Protein AF-A0AAN6E8R8-F1 (afdb_monomer)

Sequence (473 aa):
EYQELIYWALRPETQPQLPDGKVQLLPPAIFKPKPMWTGKQVISTLLLNLTWGYAPLNLVSKNKVAKKYWGPSAQEEERVLILDGELLVGILDKSQFGASSYGLVHSVYELYSATHAGRLLSGLSRLFLRYLQEIGFSCRMEDLLFDKEGDAIRKEIIKDQKPNGINSALEFVGLSDYNADKLEADMHVKKEFQTRMEEVLRHDNKLAQLDGTISGTMSKLTSALIDKCLPAHLHLPFPHNNMAVMTVSGAKGSNINFSQITCCLGQQSLEGRRVPLMVSGKSLPSFAPYDSSGRAGGYVASRFLTGLKPQEFYFHCMAGREGLIDTAVKTSRSGYLQRCLIKHLEGIQVHYDYTVRDADGSVIQFQYGEDALDVLKSQHLTQFDFAAANYRALRDKFNPTSAASVLDDEQARKYAKKLLGKSGEYKAADIEGEPISSRFNPSRYLGAVSERFYVELENYLNSNPSNLLREKK

Foldseek 3Di:
DLVVLLCQLQVLVPDPQQVVSDFDADFAPDVPPHRHHDPQSSQLSNQCSLQPPFFFAWAWDFALQALVLPPPVQRQQRIFTAARSGTDHHDDFCCALNPHFRHVLNLCCQLPNDVSSVSSNSSVVSSVVVVCVVPPADADLLLLEFAPVLVVVLVVLVVVQFFLLVCLLCVLLVNNVDTPVCCVVDPVNVVSSLVSLLVQLVDPVSQQVSQVSSLVSQVVSLVVSLVVGPPPGRSDGPPVNRVCVCASSVVDDHSLLSCQARFNPFAQDDPSGWQDADNQCFSDPPDDRVRSRSLRRQTTRDHNSVDGDPSNVVSVVNSVVRVVVCVVPVPVPVVVVVVVVCVVCVQWDQDPQQFTAGVVRHTPGNHVVLWVDDPSNCSCLLVVVSCLSCVRSVCVVVVVVVCVVQAAEPDLVVLLCVQQNLQNDGPVVPVPDDQLVVVDPPVRYPNSGGSVSVNSVSVCVVPVVVVSDDPDD

Mean predicted aligned error: 8.07 Å

Structure (mmCIF, N/CA/C/O backbone):
data_AF-A0AAN6E8R8-F1
#
_entry.id   AF-A0AAN6E8R8-F1
#
loop_
_atom_site.group_PDB
_atom_site.id
_atom_site.type_symbol
_atom_site.label_atom_id
_atom_site.label_alt_id
_atom_site.label_comp_id
_atom_site.label_asym_id
_atom_site.label_entity_id
_atom_site.label_seq_id
_atom_site.pdbx_PDB_ins_code
_atom_site.Cartn_x
_atom_site.Cartn_y
_atom_site.Cartn_z
_atom_site.occupancy
_atom_site.B_iso_or_equiv
_atom_site.auth_seq_id
_atom_site.auth_comp_id
_atom_site.auth_asym_id
_atom_site.auth_atom_id
_atom_site.pdbx_PDB_model_num
ATOM 1 N N . GLU A 1 1 ? -13.509 21.272 -21.395 1.00 88.75 1 GLU A N 1
ATOM 2 C CA . GLU A 1 1 ? -13.262 20.119 -20.501 1.00 88.75 1 GLU A CA 1
ATOM 3 C C . GLU A 1 1 ? -12.235 19.141 -21.072 1.00 88.75 1 GLU A C 1
ATOM 5 O O . GLU A 1 1 ? -11.065 19.368 -20.818 1.00 88.75 1 GLU A O 1
ATOM 10 N N . TYR A 1 2 ? -12.586 18.130 -21.886 1.00 93.94 2 TYR A N 1
ATOM 11 C CA . TYR A 1 2 ? -11.611 17.114 -22.355 1.00 93.94 2 TYR A CA 1
ATOM 12 C C . TYR A 1 2 ? -10.323 17.710 -22.960 1.00 93.94 2 TYR A C 1
ATOM 14 O O . TYR A 1 2 ? -9.230 17.450 -22.465 1.00 93.94 2 TYR A O 1
ATOM 22 N N . GLN A 1 3 ? -10.445 18.561 -23.983 1.00 93.00 3 GLN A N 1
ATOM 23 C CA . GLN A 1 3 ? -9.285 19.182 -24.640 1.00 93.00 3 GLN A CA 1
ATOM 24 C C . GLN A 1 3 ? -8.468 20.073 -23.691 1.00 93.00 3 GLN A C 1
ATOM 26 O O . GLN A 1 3 ? -7.245 20.110 -23.776 1.00 93.00 3 GLN A O 1
ATOM 31 N N . GLU A 1 4 ? -9.136 20.757 -22.764 1.00 91.81 4 GLU A N 1
ATOM 32 C CA . GLU A 1 4 ? -8.500 21.646 -21.791 1.00 91.81 4 GLU A CA 1
ATOM 33 C C . GLU A 1 4 ? -7.673 20.859 -20.769 1.00 91.81 4 GLU A C 1
ATOM 35 O O . GLU A 1 4 ? -6.512 21.193 -20.532 1.00 91.81 4 GLU A O 1
ATOM 40 N N . LEU A 1 5 ? -8.230 19.769 -20.228 1.00 92.94 5 LEU A N 1
ATOM 41 C CA . LEU A 1 5 ? -7.523 18.868 -19.316 1.00 92.94 5 LEU A CA 1
ATOM 42 C C . LEU A 1 5 ? -6.277 18.268 -19.977 1.00 92.94 5 LEU A C 1
ATOM 44 O O . LEU A 1 5 ? -5.211 18.224 -19.362 1.00 92.94 5 LEU A O 1
ATOM 48 N N . ILE A 1 6 ? -6.390 17.849 -21.241 1.00 92.62 6 ILE A N 1
ATOM 49 C CA . ILE A 1 6 ? -5.266 17.296 -22.006 1.00 92.62 6 ILE A CA 1
ATOM 50 C C . ILE A 1 6 ? -4.183 18.345 -22.250 1.00 92.62 6 ILE A C 1
ATOM 52 O O . ILE A 1 6 ? -3.004 18.069 -22.019 1.00 92.62 6 ILE A O 1
ATOM 56 N N . TYR A 1 7 ? -4.564 19.555 -22.659 1.00 91.44 7 TYR A N 1
ATOM 57 C CA . TYR A 1 7 ? -3.615 20.639 -22.891 1.00 91.44 7 TYR A CA 1
ATOM 58 C C . TYR A 1 7 ? -2.837 20.997 -21.618 1.00 91.44 7 TYR A C 1
ATOM 60 O O . TYR A 1 7 ? -1.610 21.102 -21.640 1.00 91.44 7 TYR A O 1
ATOM 68 N N . TRP A 1 8 ? -3.531 21.089 -20.480 1.00 90.00 8 TRP A N 1
ATOM 69 C CA . TRP A 1 8 ? -2.919 21.345 -19.174 1.00 90.00 8 TRP A CA 1
ATOM 70 C C . TRP A 1 8 ? -1.981 20.230 -18.710 1.00 90.00 8 TRP A C 1
ATOM 72 O O . TRP A 1 8 ? -0.931 20.505 -18.117 1.00 90.00 8 TRP A O 1
ATOM 82 N N . ALA A 1 9 ? -2.350 18.974 -18.965 1.00 90.62 9 ALA A N 1
ATOM 83 C CA . ALA A 1 9 ? -1.539 17.822 -18.602 1.00 90.62 9 ALA A CA 1
ATOM 84 C C . ALA A 1 9 ? -0.244 17.766 -19.429 1.00 90.62 9 ALA A C 1
ATOM 86 O O . ALA A 1 9 ? 0.845 17.604 -18.865 1.00 90.62 9 ALA A O 1
ATOM 87 N N . LEU A 1 10 ? -0.349 17.942 -20.750 1.00 87.94 10 LEU A N 1
ATOM 88 C CA . LEU A 1 10 ? 0.768 17.792 -21.681 1.00 87.94 10 LEU A CA 1
ATOM 89 C C . LEU A 1 10 ? 1.674 19.027 -21.737 1.00 87.94 10 LEU A C 1
ATOM 91 O O . LEU A 1 10 ? 2.884 18.857 -21.628 1.00 87.94 10 LEU A O 1
ATOM 95 N N . ARG A 1 11 ? 1.130 20.248 -21.824 1.00 86.25 11 ARG A N 1
ATOM 96 C CA . ARG A 1 11 ? 1.902 21.482 -22.089 1.00 86.25 11 ARG A CA 1
ATOM 97 C C . ARG A 1 11 ? 2.837 21.331 -23.299 1.00 86.25 11 ARG A C 1
ATOM 99 O O . ARG A 1 11 ? 4.056 21.190 -23.117 1.00 86.25 11 ARG A O 1
ATOM 106 N N . PRO A 1 12 ? 2.279 21.301 -24.523 1.00 82.31 12 PRO A N 1
ATOM 107 C CA . PRO A 1 12 ? 3.030 21.008 -25.743 1.00 82.31 12 PRO A CA 1
ATOM 108 C C . PRO A 1 12 ? 4.221 21.945 -25.979 1.00 82.31 12 PRO A C 1
ATOM 110 O O . PRO A 1 12 ? 5.210 21.530 -26.569 1.00 82.31 12 PRO A O 1
ATOM 113 N N . GLU A 1 13 ? 4.186 23.162 -25.439 1.00 81.06 13 GLU A N 1
ATOM 114 C CA . GLU A 1 13 ? 5.260 24.157 -25.542 1.00 81.06 13 GLU A CA 1
ATOM 115 C C . GLU A 1 13 ? 6.548 23.711 -24.837 1.00 81.06 13 GLU A C 1
ATOM 117 O O . GLU A 1 13 ? 7.639 24.174 -25.153 1.00 81.06 13 GLU A O 1
ATOM 122 N N . THR A 1 14 ? 6.419 22.818 -23.854 1.00 75.38 14 THR A N 1
ATOM 123 C CA . THR A 1 14 ? 7.527 22.349 -23.011 1.00 75.38 14 THR A CA 1
ATOM 124 C C . THR A 1 14 ? 7.964 20.921 -23.330 1.00 75.38 14 THR A C 1
ATOM 126 O O . THR A 1 14 ? 8.919 20.425 -22.728 1.00 75.38 14 THR A O 1
ATOM 129 N N . GLN A 1 15 ? 7.278 20.239 -24.255 1.00 70.44 15 GLN A N 1
ATOM 130 C CA . GLN A 1 15 ? 7.514 18.828 -24.548 1.00 70.44 15 GLN A CA 1
ATOM 131 C C . GLN A 1 15 ? 8.148 18.619 -25.930 1.00 70.44 15 GLN A C 1
ATOM 133 O O . GLN A 1 15 ? 7.463 18.733 -26.941 1.00 70.44 15 GLN A O 1
ATOM 138 N N . PRO A 1 16 ? 9.422 18.191 -26.000 1.00 65.81 16 PRO A N 1
ATOM 139 C CA . PRO A 1 16 ? 10.124 17.990 -27.271 1.00 65.81 16 PRO A CA 1
ATOM 140 C C . PRO A 1 16 ? 9.668 16.746 -28.058 1.00 65.81 16 PRO A C 1
ATOM 142 O O . PRO A 1 16 ? 10.186 16.492 -29.137 1.00 65.81 16 PRO A O 1
ATOM 145 N N . GLN A 1 17 ? 8.754 15.934 -27.513 1.00 67.94 17 GLN A N 1
ATOM 146 C CA . GLN A 1 17 ? 8.281 14.688 -28.137 1.00 67.94 17 GLN A CA 1
ATOM 147 C C . GLN A 1 17 ? 7.026 14.849 -28.990 1.00 67.94 17 GLN A C 1
ATOM 149 O O . GLN A 1 17 ? 6.678 13.926 -29.718 1.00 67.94 17 GLN A O 1
ATOM 154 N N . LEU A 1 18 ? 6.356 15.999 -28.914 1.00 73.19 18 LEU A N 1
ATOM 155 C CA . LEU A 1 18 ? 5.196 16.278 -29.749 1.00 73.19 18 LEU A CA 1
ATOM 156 C C . LEU A 1 18 ? 5.696 16.887 -31.064 1.00 73.19 18 LEU A C 1
ATOM 158 O O . LEU A 1 18 ? 6.173 18.026 -31.044 1.00 73.19 18 LEU A O 1
ATOM 162 N N . PRO A 1 19 ? 5.625 16.164 -32.198 1.00 70.88 19 PRO A N 1
ATOM 163 C CA . PRO A 1 19 ? 6.035 16.722 -33.480 1.00 70.88 19 PRO A CA 1
ATOM 164 C C . PRO A 1 19 ? 5.177 17.954 -33.788 1.00 70.88 19 PRO A C 1
ATOM 166 O O . PRO A 1 19 ? 3.946 17.905 -33.715 1.00 70.88 19 PRO A O 1
ATOM 169 N N . ASP A 1 20 ? 5.843 19.076 -34.058 1.00 69.75 20 ASP A N 1
ATOM 170 C CA . ASP A 1 20 ? 5.244 20.392 -34.323 1.00 69.75 20 ASP A CA 1
ATOM 171 C C . ASP A 1 20 ? 4.297 20.913 -33.220 1.00 69.75 20 ASP A C 1
ATOM 173 O O . ASP A 1 20 ? 3.419 21.737 -33.479 1.00 69.75 20 ASP A O 1
ATOM 177 N N . GLY A 1 21 ? 4.429 20.420 -31.979 1.00 74.44 21 GLY A N 1
ATOM 178 C CA . GLY A 1 21 ? 3.536 20.780 -30.868 1.00 74.44 21 GLY A CA 1
ATOM 179 C C . GLY A 1 21 ? 2.099 20.267 -31.031 1.00 74.44 21 GLY A C 1
ATOM 180 O O . GLY A 1 21 ? 1.196 20.698 -30.308 1.00 74.44 21 GLY A O 1
ATOM 181 N N . LYS A 1 22 ? 1.861 19.348 -31.976 1.00 84.88 22 LYS A N 1
ATOM 182 C CA . LYS A 1 22 ? 0.534 18.805 -32.264 1.00 84.88 22 LYS A CA 1
ATOM 183 C C . LYS A 1 22 ? 0.151 17.739 -31.241 1.00 84.88 22 LYS A C 1
ATOM 185 O O . LYS A 1 22 ? 0.877 16.776 -31.030 1.00 84.88 22 LYS A O 1
ATOM 190 N N . VAL A 1 23 ? -1.038 17.881 -30.662 1.00 88.12 23 VAL A N 1
ATOM 191 C CA . VAL A 1 23 ? -1.614 16.911 -29.721 1.00 88.12 23 VAL A CA 1
ATOM 192 C C . VAL A 1 23 ? -2.561 15.966 -30.465 1.00 88.12 23 VAL A C 1
ATOM 194 O O . VAL A 1 23 ? -3.474 16.413 -31.161 1.00 88.12 23 VAL A O 1
ATOM 197 N N . GLN A 1 24 ? -2.358 14.657 -30.317 1.00 89.06 24 GLN A N 1
ATOM 198 C CA . GLN A 1 24 ? -3.298 13.626 -30.761 1.00 89.06 24 GLN A CA 1
ATOM 199 C C . GLN A 1 24 ? -4.472 13.524 -29.789 1.00 89.06 24 GLN A C 1
ATOM 201 O O . GLN A 1 24 ? -4.284 13.515 -28.573 1.00 89.06 24 GLN A O 1
ATOM 206 N N . LEU A 1 25 ? -5.685 13.426 -30.329 1.00 92.06 25 LEU A N 1
ATOM 207 C CA . LEU A 1 25 ? -6.918 13.279 -29.561 1.00 92.06 25 LEU A CA 1
ATOM 208 C C . LEU A 1 25 ? -7.624 11.983 -29.954 1.00 92.06 25 LEU A C 1
ATOM 210 O O . LEU A 1 25 ? -7.534 11.545 -31.101 1.00 92.06 25 LEU A O 1
ATOM 214 N N . LEU A 1 26 ? -8.364 11.414 -29.007 1.00 93.38 26 LEU A N 1
ATOM 215 C CA . LEU A 1 26 ? -9.201 10.240 -29.232 1.00 93.38 26 LEU A CA 1
ATOM 216 C C . LEU A 1 26 ? -10.630 10.651 -29.626 1.00 93.38 26 LEU A C 1
ATOM 218 O O . LEU A 1 26 ? -11.107 11.712 -29.199 1.00 93.38 26 LEU A O 1
ATOM 222 N N . PRO A 1 27 ? -11.346 9.828 -30.413 1.00 94.62 27 PRO A N 1
ATOM 223 C CA . PRO A 1 27 ? -12.760 10.055 -30.690 1.00 94.62 27 PRO A CA 1
ATOM 224 C C . PRO A 1 27 ? -13.610 9.958 -29.405 1.00 94.62 27 PRO A C 1
ATOM 226 O O . PRO A 1 27 ? -13.221 9.280 -28.449 1.00 94.62 27 PRO A O 1
ATOM 229 N N . PRO A 1 28 ? -14.777 10.626 -29.351 1.00 95.81 28 PRO A N 1
ATOM 230 C CA . PRO A 1 28 ? -15.664 10.551 -28.191 1.00 95.81 28 PRO A CA 1
ATOM 231 C C . PRO A 1 28 ? -16.209 9.130 -28.009 1.00 95.81 28 PRO A C 1
ATOM 233 O O . PRO A 1 28 ? -16.534 8.458 -28.985 1.00 95.81 28 PRO A O 1
ATOM 236 N N . ALA A 1 29 ? -16.349 8.677 -26.761 1.00 94.44 29 ALA A N 1
ATOM 237 C CA . ALA A 1 29 ? -16.967 7.381 -26.465 1.00 94.44 29 ALA A CA 1
ATOM 238 C C . ALA A 1 29 ? -18.478 7.381 -26.753 1.00 94.44 29 ALA A C 1
ATOM 240 O O . ALA A 1 29 ? -19.038 6.375 -27.180 1.00 94.44 29 ALA A O 1
ATOM 241 N N . ILE A 1 30 ? -19.146 8.515 -26.524 1.00 95.25 30 ILE A N 1
ATOM 242 C CA . ILE A 1 30 ? -20.583 8.679 -26.757 1.00 95.25 30 ILE A CA 1
ATOM 243 C C . ILE A 1 30 ? -20.761 9.701 -27.872 1.00 95.25 30 ILE A C 1
ATOM 245 O O . ILE A 1 30 ? -20.385 10.854 -27.699 1.00 95.25 30 ILE A O 1
ATOM 249 N N . PHE A 1 31 ? -21.339 9.294 -29.006 1.00 94.19 31 PHE A N 1
ATOM 250 C CA . PHE A 1 31 ? -21.544 10.169 -30.171 1.00 94.19 31 PHE A CA 1
ATOM 251 C C . PHE A 1 31 ? -22.886 10.918 -30.146 1.00 94.19 31 PHE A C 1
ATOM 253 O O . PHE A 1 31 ? -22.966 12.063 -30.587 1.00 94.19 31 PHE A O 1
ATOM 260 N N . LYS A 1 32 ? -23.946 10.289 -29.628 1.00 93.75 32 LYS A N 1
ATOM 261 C CA . LYS A 1 32 ? -25.292 10.868 -29.478 1.00 93.75 32 LYS A CA 1
ATOM 262 C C . LYS A 1 32 ? -25.771 10.691 -28.033 1.00 93.75 32 LYS A C 1
ATOM 264 O O . LYS A 1 32 ? -25.475 9.651 -27.452 1.00 93.75 32 LYS A O 1
ATOM 269 N N . PRO A 1 33 ? -26.532 11.646 -27.459 1.00 93.62 33 PRO A N 1
ATOM 270 C CA . PRO A 1 33 ? -27.066 12.872 -28.074 1.00 93.62 33 PRO A CA 1
ATOM 271 C C . PRO A 1 33 ? -26.049 14.020 -28.216 1.00 93.62 33 PRO A C 1
ATOM 273 O O . PRO A 1 33 ? -26.244 14.898 -29.049 1.00 93.62 33 PRO A O 1
ATOM 276 N N . LYS A 1 34 ? -24.956 14.001 -27.448 1.00 93.69 34 LYS A N 1
ATOM 277 C CA . LYS A 1 34 ? -23.853 14.969 -27.518 1.00 93.69 34 LYS A CA 1
ATOM 278 C C . LYS A 1 34 ? -22.525 14.202 -27.474 1.00 93.69 34 LYS A C 1
ATOM 280 O O . LYS A 1 34 ? -22.464 13.224 -26.727 1.00 93.69 34 LYS A O 1
ATOM 285 N N . PRO A 1 35 ? -21.483 14.625 -28.215 1.00 94.69 35 PRO A N 1
ATOM 286 C CA . PRO A 1 35 ? -20.158 14.024 -28.110 1.00 94.69 35 PRO A CA 1
ATOM 287 C C . PRO A 1 35 ? -19.616 14.164 -26.680 1.00 94.69 35 PRO A C 1
ATOM 289 O O . PRO A 1 35 ? -19.424 15.285 -26.202 1.00 94.69 35 PRO A O 1
ATOM 292 N N . MET A 1 36 ? -19.392 13.038 -25.998 1.00 95.50 36 MET A N 1
ATOM 293 C CA . MET A 1 36 ? -18.833 12.990 -24.641 1.00 95.50 36 MET A CA 1
ATOM 294 C C . MET A 1 36 ? -17.652 12.020 -24.562 1.00 95.50 36 MET A C 1
ATOM 296 O O . MET A 1 36 ? -17.662 10.947 -25.172 1.00 95.50 36 MET A O 1
ATOM 300 N N . TRP A 1 37 ? -16.652 12.412 -23.774 1.00 95.81 37 TRP A N 1
ATOM 301 C CA . TRP A 1 37 ? -15.454 11.628 -23.484 1.00 95.81 37 TRP A CA 1
ATOM 302 C C . TRP A 1 37 ? -15.486 11.123 -22.045 1.00 95.81 37 TRP A C 1
ATOM 304 O O . TRP A 1 37 ? -16.020 11.790 -21.159 1.00 95.81 37 TRP A O 1
ATOM 314 N N . THR A 1 38 ? -14.893 9.958 -21.800 1.00 95.62 38 THR A N 1
ATOM 315 C CA . THR A 1 38 ? -14.768 9.399 -20.448 1.00 95.62 38 THR A CA 1
ATOM 316 C C . THR A 1 38 ? -13.478 9.861 -19.768 1.00 95.62 38 THR A C 1
ATOM 318 O O . THR A 1 38 ? -12.490 10.197 -20.423 1.00 95.62 38 THR A O 1
ATOM 321 N N . GLY A 1 39 ? -13.433 9.807 -18.433 1.00 94.06 39 GLY A N 1
ATOM 322 C CA . GLY A 1 39 ? -12.196 10.073 -17.685 1.00 94.06 39 GLY A CA 1
ATOM 323 C C . GLY A 1 39 ? -11.057 9.107 -18.044 1.00 94.06 39 GLY A C 1
ATOM 324 O O . GLY A 1 39 ? -9.895 9.505 -18.094 1.00 94.06 39 GLY A O 1
ATOM 325 N N . LYS A 1 40 ? -11.379 7.853 -18.391 1.00 95.62 40 LYS A N 1
ATOM 326 C CA . LYS A 1 40 ? -10.395 6.863 -18.858 1.00 95.62 40 LYS A CA 1
ATOM 327 C C . LYS A 1 40 ? -9.777 7.252 -20.209 1.00 95.62 40 LYS A C 1
ATOM 329 O O . LYS A 1 40 ? -8.574 7.080 -20.411 1.00 95.62 40 LYS A O 1
ATOM 334 N N . GLN A 1 41 ? -10.559 7.861 -21.106 1.00 95.81 41 GLN A N 1
ATOM 335 C CA . GLN A 1 41 ? -10.043 8.390 -22.374 1.00 95.81 41 GLN A CA 1
ATOM 336 C C . GLN A 1 41 ? -9.065 9.552 -22.170 1.00 95.81 41 GLN A C 1
ATOM 338 O O . GLN A 1 41 ? -8.131 9.692 -22.957 1.00 95.81 41 GLN A O 1
ATOM 343 N N . VAL A 1 42 ? -9.214 10.352 -21.108 1.00 95.31 42 VAL A N 1
ATOM 344 C CA . VAL A 1 42 ? -8.247 11.412 -20.772 1.00 95.31 42 VAL A CA 1
ATOM 345 C C . VAL A 1 42 ? -6.870 10.807 -20.478 1.00 95.31 42 VAL A C 1
ATOM 347 O O . VAL A 1 42 ? -5.868 11.240 -21.044 1.00 95.31 42 VAL A O 1
ATOM 350 N N . ILE A 1 43 ? -6.821 9.752 -19.659 1.00 95.38 43 ILE A N 1
ATOM 351 C CA . ILE A 1 43 ? -5.581 9.017 -19.363 1.00 95.38 43 ILE A CA 1
ATOM 352 C C . ILE A 1 43 ? -5.010 8.363 -20.624 1.00 95.38 43 ILE A C 1
ATOM 354 O O . ILE A 1 43 ? -3.816 8.470 -20.883 1.00 95.38 43 ILE A O 1
ATOM 358 N N . SER A 1 44 ? -5.862 7.729 -21.428 1.00 95.62 44 SER A N 1
ATOM 359 C CA . SER A 1 44 ? -5.455 7.082 -22.683 1.00 95.62 44 SER A CA 1
ATOM 360 C C . SER A 1 44 ? -4.822 8.084 -23.652 1.00 95.62 44 SER A C 1
ATOM 362 O O . SER A 1 44 ? -3.776 7.830 -24.235 1.00 95.62 44 SER A O 1
ATOM 364 N N . THR A 1 45 ? -5.398 9.284 -23.750 1.00 94.75 45 THR A N 1
ATOM 365 C CA . THR A 1 45 ? -4.860 10.374 -24.576 1.00 94.75 45 THR A CA 1
ATOM 366 C C . THR A 1 45 ? -3.522 10.881 -24.034 1.00 94.75 45 THR A C 1
ATOM 368 O O . THR A 1 45 ? -2.620 11.195 -24.809 1.00 94.75 45 THR A O 1
ATOM 371 N N . LEU A 1 46 ? -3.365 10.954 -22.708 1.00 93.00 46 LEU A N 1
ATOM 372 C CA . LEU A 1 46 ? -2.091 11.315 -22.085 1.00 93.00 46 LEU A CA 1
ATOM 373 C C . LEU A 1 46 ? -0.996 10.296 -22.434 1.00 93.00 46 LEU A C 1
ATOM 375 O O . LEU A 1 46 ? 0.103 10.703 -22.804 1.00 93.00 46 LEU A O 1
ATOM 379 N N . LEU A 1 47 ? -1.299 8.996 -22.348 1.00 92.69 47 LEU A N 1
ATOM 380 C CA . LEU A 1 47 ? -0.368 7.923 -22.711 1.00 92.69 47 LEU A CA 1
ATOM 381 C C . LEU A 1 47 ? -0.018 7.966 -24.200 1.00 92.69 47 LEU A C 1
ATOM 383 O O . LEU A 1 47 ? 1.163 7.980 -24.527 1.00 92.69 47 LEU A O 1
ATOM 387 N N . LEU A 1 48 ? -1.020 8.094 -25.074 1.00 92.25 48 LEU A N 1
ATOM 388 C CA . LEU A 1 48 ? -0.848 8.172 -26.527 1.00 92.25 48 LEU A CA 1
ATOM 389 C C . LEU A 1 48 ? 0.155 9.258 -26.944 1.00 92.25 48 LEU A C 1
ATOM 391 O O . LEU A 1 48 ? 1.058 9.009 -27.739 1.00 92.25 48 LEU A O 1
ATOM 395 N N . ASN A 1 49 ? 0.016 10.461 -26.382 1.00 90.69 49 ASN A N 1
ATOM 396 C CA . ASN A 1 49 ? 0.909 11.577 -26.693 1.00 90.69 49 ASN A CA 1
ATOM 397 C C . ASN A 1 49 ? 2.296 11.425 -26.053 1.00 90.69 49 ASN A C 1
ATOM 399 O O . ASN A 1 49 ? 3.278 11.920 -26.599 1.00 90.69 49 ASN A O 1
ATOM 403 N N . LEU A 1 50 ? 2.389 10.749 -24.906 1.00 88.31 50 LEU A N 1
ATOM 404 C CA . LEU A 1 50 ? 3.656 10.518 -24.214 1.00 88.31 50 LEU A CA 1
ATOM 405 C C . LEU A 1 50 ? 4.497 9.427 -24.886 1.00 88.31 50 LEU A C 1
ATOM 407 O O . LEU A 1 50 ? 5.721 9.506 -24.866 1.00 88.31 50 LEU A O 1
ATOM 411 N N . THR A 1 51 ? 3.859 8.426 -25.488 1.00 86.94 51 THR A N 1
ATOM 412 C CA . THR A 1 51 ? 4.525 7.331 -26.206 1.00 86.94 51 THR A CA 1
ATOM 413 C C . THR A 1 51 ? 4.503 7.540 -27.719 1.00 86.94 51 THR A C 1
ATOM 415 O O . THR A 1 51 ? 4.530 6.569 -28.476 1.00 86.94 51 THR A O 1
ATOM 418 N N . TRP A 1 52 ? 4.441 8.791 -28.190 1.00 86.00 52 TRP A N 1
ATOM 419 C CA . TRP A 1 52 ? 4.386 9.083 -29.621 1.00 86.00 52 TRP A CA 1
ATOM 420 C C . TRP A 1 52 ? 5.600 8.489 -30.344 1.00 86.00 52 TRP A C 1
ATOM 422 O O . TRP A 1 52 ? 6.746 8.796 -30.023 1.00 86.00 52 TRP A O 1
ATOM 432 N N . GLY A 1 53 ? 5.345 7.650 -31.350 1.00 85.00 53 GLY A N 1
ATOM 433 C CA . GLY A 1 53 ? 6.394 7.000 -32.141 1.00 85.00 53 GLY A CA 1
ATOM 434 C C . GLY A 1 53 ? 7.004 5.756 -31.491 1.00 85.00 53 GLY A C 1
ATOM 435 O O . GLY A 1 53 ? 7.850 5.116 -32.109 1.00 85.00 53 GLY A O 1
ATOM 436 N N . TYR A 1 54 ? 6.553 5.378 -30.294 1.00 88.62 54 TYR A N 1
ATOM 437 C CA . TYR A 1 54 ? 6.909 4.120 -29.649 1.00 88.62 54 TYR A CA 1
ATOM 438 C C . TYR A 1 54 ? 5.775 3.100 -29.776 1.00 88.62 54 TYR A C 1
ATOM 440 O O . TYR A 1 54 ? 4.607 3.452 -29.949 1.00 88.62 54 TYR A O 1
ATOM 448 N N . ALA A 1 55 ? 6.115 1.813 -29.669 1.00 91.06 55 ALA A N 1
ATOM 449 C CA . ALA A 1 55 ? 5.109 0.764 -29.576 1.00 91.06 55 ALA A CA 1
ATOM 450 C C . ALA A 1 55 ? 4.240 0.973 -28.320 1.00 91.06 55 ALA A C 1
ATOM 452 O O . ALA A 1 55 ? 4.786 1.311 -27.266 1.00 91.06 55 ALA A O 1
ATOM 453 N N . PRO A 1 56 ? 2.916 0.779 -28.407 1.00 90.62 56 PRO A N 1
ATOM 454 C CA . PRO A 1 56 ? 2.011 1.080 -27.309 1.00 90.62 56 PRO A CA 1
ATOM 455 C C . PRO A 1 56 ? 2.132 0.089 -26.138 1.00 90.62 56 PRO A C 1
ATOM 457 O O . PRO A 1 56 ? 2.606 -1.036 -26.303 1.00 90.62 56 PRO A O 1
ATOM 460 N N . LEU A 1 57 ? 1.692 0.528 -24.954 1.00 93.50 57 LEU A N 1
ATOM 461 C CA . LEU A 1 57 ? 1.753 -0.228 -23.700 1.00 93.50 57 LEU A CA 1
ATOM 462 C C . LEU A 1 57 ? 0.577 -1.202 -23.571 1.00 93.50 57 LEU A C 1
ATOM 464 O O . LEU A 1 57 ? -0.581 -0.806 -23.699 1.00 93.50 57 LEU A O 1
ATOM 468 N N . ASN A 1 58 ? 0.888 -2.431 -23.167 1.00 94.31 58 ASN A N 1
ATOM 469 C CA . ASN A 1 58 ? -0.052 -3.438 -22.695 1.00 94.31 58 ASN A CA 1
ATOM 470 C C . ASN A 1 58 ? 0.199 -3.729 -21.210 1.00 94.31 58 ASN A C 1
ATOM 472 O O . ASN A 1 58 ? 1.298 -4.121 -20.816 1.00 94.31 58 ASN A O 1
ATOM 476 N N . LEU A 1 59 ? -0.813 -3.552 -20.364 1.00 94.38 59 LEU A N 1
ATOM 477 C CA . LEU A 1 59 ? -0.715 -3.796 -18.926 1.00 94.38 59 LEU A CA 1
ATOM 478 C C . LEU A 1 59 ? -1.992 -4.441 -18.395 1.00 94.38 59 LEU A C 1
ATOM 480 O O . LEU A 1 59 ? -3.096 -3.924 -18.569 1.00 94.38 59 LEU A O 1
ATOM 484 N N . VAL A 1 60 ? -1.814 -5.541 -17.667 1.00 93.56 60 VAL A N 1
ATOM 485 C CA . VAL A 1 60 ? -2.850 -6.145 -16.832 1.00 93.56 60 VAL A CA 1
ATOM 486 C C . VAL A 1 60 ? -2.389 -6.039 -15.386 1.00 93.56 60 VAL A C 1
ATOM 488 O O . VAL A 1 60 ? -1.389 -6.639 -15.007 1.00 93.56 60 VAL A O 1
ATOM 491 N N . SER A 1 61 ? -3.105 -5.258 -14.584 1.00 93.50 61 SER A N 1
ATOM 492 C CA . SER A 1 61 ? -2.782 -5.029 -13.174 1.00 93.50 61 SER A CA 1
ATOM 493 C C . SER A 1 61 ? -4.048 -5.069 -12.311 1.00 93.50 61 SER A C 1
ATOM 495 O O . SER A 1 61 ? -5.160 -5.284 -12.805 1.00 93.50 61 SER A O 1
ATOM 497 N N . LYS A 1 62 ? -3.887 -4.916 -10.997 1.00 92.19 62 LYS A N 1
ATOM 498 C CA . LYS A 1 62 ? -4.979 -4.901 -10.017 1.00 92.19 62 LYS A CA 1
ATOM 499 C C . LYS A 1 62 ? -4.878 -3.668 -9.132 1.00 92.19 62 LYS A C 1
ATOM 501 O O . LYS A 1 62 ? -3.784 -3.267 -8.745 1.00 92.19 62 LYS A O 1
ATOM 506 N N . ASN A 1 63 ? -6.033 -3.126 -8.779 1.00 91.38 63 ASN A N 1
ATOM 507 C CA . ASN A 1 63 ? -6.174 -2.029 -7.837 1.00 91.38 63 ASN A CA 1
ATOM 508 C C . ASN A 1 63 ? -6.289 -2.530 -6.395 1.00 91.38 63 ASN A C 1
ATOM 510 O O . ASN A 1 63 ? -6.584 -3.694 -6.126 1.00 91.38 63 ASN A O 1
ATOM 514 N N . LYS A 1 64 ? -6.098 -1.612 -5.451 1.00 89.19 64 LYS A N 1
ATOM 515 C CA . LYS A 1 64 ? -6.395 -1.787 -4.025 1.00 89.19 64 LYS A CA 1
ATOM 516 C C . LYS A 1 64 ? -7.890 -1.750 -3.737 1.00 89.19 64 LYS A C 1
ATOM 518 O O . LYS A 1 64 ? -8.341 -2.371 -2.775 1.00 89.19 64 LYS A O 1
ATOM 523 N N . VAL A 1 65 ? -8.653 -1.007 -4.539 1.00 90.62 65 VAL A N 1
ATOM 524 C CA . VAL A 1 65 ? -10.108 -0.918 -4.386 1.00 90.62 65 VAL A CA 1
ATOM 525 C C . VAL A 1 65 ? -10.744 -2.224 -4.851 1.00 90.62 65 VAL A C 1
ATOM 527 O O . VAL A 1 65 ? -10.895 -2.472 -6.045 1.00 90.62 65 VAL A O 1
ATOM 530 N N . ALA A 1 66 ? -11.108 -3.057 -3.879 1.00 87.44 66 ALA A N 1
ATOM 531 C CA . ALA A 1 66 ? -11.673 -4.375 -4.126 1.00 87.44 66 ALA A CA 1
ATOM 532 C C . ALA A 1 66 ? -13.073 -4.319 -4.755 1.00 87.44 66 ALA A C 1
ATOM 534 O O . ALA A 1 66 ? -13.839 -3.378 -4.522 1.00 87.44 66 ALA A O 1
ATOM 535 N N . LYS A 1 67 ? -13.460 -5.403 -5.442 1.00 87.69 67 LYS A N 1
ATOM 536 C CA . LYS A 1 67 ? -14.787 -5.548 -6.081 1.00 87.69 67 LYS A CA 1
ATOM 537 C C . LYS A 1 67 ? -15.958 -5.278 -5.145 1.00 87.69 67 LYS A C 1
ATOM 539 O O . LYS A 1 67 ? -16.963 -4.765 -5.597 1.00 87.69 67 LYS A O 1
ATOM 544 N N . LYS A 1 68 ? -15.823 -5.588 -3.848 1.00 84.88 68 LYS A N 1
ATOM 545 C CA . LYS A 1 68 ? -16.881 -5.410 -2.834 1.00 84.88 68 LYS A CA 1
ATOM 546 C C . LYS A 1 68 ? -17.323 -3.958 -2.625 1.00 84.88 68 LYS A C 1
ATOM 548 O O . LYS A 1 68 ? -18.404 -3.730 -2.098 1.00 84.88 68 LYS A O 1
ATOM 553 N N . TYR A 1 69 ? -16.468 -2.993 -2.965 1.00 84.88 69 TYR A N 1
ATOM 554 C CA . TYR A 1 69 ? -16.807 -1.571 -2.887 1.00 84.88 69 TYR A CA 1
ATOM 555 C C . TYR A 1 69 ? -17.574 -1.106 -4.121 1.00 84.88 69 TYR A C 1
ATOM 557 O O . TYR A 1 69 ? -18.298 -0.117 -4.065 1.00 84.88 69 TYR A O 1
ATOM 565 N N . TRP A 1 70 ? -17.426 -1.834 -5.223 1.00 81.69 70 TRP A N 1
ATOM 566 C CA . TRP A 1 70 ? -18.176 -1.610 -6.438 1.00 81.69 70 TRP A CA 1
ATOM 567 C C . TRP A 1 70 ? -19.476 -2.415 -6.376 1.00 81.69 70 TRP A C 1
ATOM 569 O O . TRP A 1 70 ? -19.505 -3.568 -5.948 1.00 81.69 70 TRP A O 1
ATOM 579 N N . GLY A 1 71 ? -20.584 -1.800 -6.785 1.00 78.38 71 GLY A N 1
ATOM 580 C CA . GLY A 1 71 ? -21.856 -2.510 -6.896 1.00 78.38 71 GLY A CA 1
ATOM 581 C C . GLY A 1 71 ? -21.781 -3.678 -7.896 1.00 78.38 71 GLY A C 1
ATOM 582 O O . GLY A 1 71 ? -20.797 -3.812 -8.632 1.00 78.38 71 GLY A O 1
ATOM 583 N N . PRO A 1 72 ? -22.838 -4.504 -7.995 1.00 77.75 72 PRO A N 1
ATOM 584 C CA . PRO A 1 72 ? -22.869 -5.664 -8.893 1.00 77.75 72 PRO A CA 1
ATOM 585 C C . PRO A 1 72 ? -22.563 -5.310 -10.358 1.00 77.75 72 PRO A C 1
ATOM 587 O O . PRO A 1 72 ? -22.006 -6.128 -11.080 1.00 77.75 72 PRO A O 1
ATOM 590 N N . SER A 1 73 ? -22.853 -4.077 -10.777 1.00 75.62 73 SER A N 1
ATOM 591 C CA . SER A 1 73 ? -22.660 -3.601 -12.149 1.00 75.62 73 SER A CA 1
ATOM 592 C C . SER A 1 73 ? -21.233 -3.148 -12.494 1.00 75.62 73 SER A C 1
ATOM 594 O O . SER A 1 73 ? -20.969 -2.884 -13.660 1.00 75.62 73 SER A O 1
ATOM 596 N N . ALA A 1 74 ? -20.325 -3.003 -11.520 1.00 82.31 74 ALA A N 1
ATOM 597 C CA . ALA A 1 74 ? -19.003 -2.387 -11.726 1.00 82.31 74 ALA A CA 1
ATOM 598 C C . ALA A 1 74 ? -17.844 -3.185 -11.101 1.00 82.31 74 ALA A C 1
ATOM 600 O O . ALA A 1 74 ? -16.775 -2.646 -10.822 1.00 82.31 74 ALA A O 1
ATOM 601 N N . GLN A 1 75 ? -18.031 -4.489 -10.889 1.00 83.62 75 GLN A N 1
ATOM 602 C CA . GLN A 1 75 ? -17.022 -5.353 -10.264 1.00 83.62 75 GLN A CA 1
ATOM 603 C C . GLN A 1 75 ? -15.710 -5.448 -11.060 1.00 83.62 75 GLN A C 1
ATOM 605 O O . GLN A 1 75 ? -14.673 -5.815 -10.511 1.00 83.62 75 GLN A O 1
ATOM 610 N N . GLU A 1 76 ? -15.737 -5.130 -12.351 1.00 86.56 76 GLU A N 1
ATOM 611 C CA . GLU A 1 76 ? -14.558 -5.165 -13.215 1.00 86.56 76 GLU A CA 1
ATOM 612 C C . GLU A 1 76 ? -13.560 -4.038 -12.908 1.00 86.56 76 GLU A C 1
ATOM 614 O O . GLU A 1 76 ? -12.379 -4.186 -13.208 1.00 86.56 76 GLU A O 1
ATOM 619 N N . GLU A 1 77 ? -13.984 -2.968 -12.221 1.00 88.50 77 GLU A N 1
ATOM 620 C CA . GLU A 1 77 ? -13.147 -1.798 -11.907 1.00 88.50 77 GLU A CA 1
ATOM 621 C C . GLU A 1 77 ? -11.987 -2.091 -10.926 1.00 88.50 77 GLU A C 1
ATOM 623 O O . GLU A 1 77 ? -11.071 -1.276 -10.767 1.00 88.50 77 GLU A O 1
ATOM 628 N N . GLU A 1 78 ? -11.987 -3.265 -10.281 1.00 90.81 78 GLU A N 1
ATOM 629 C CA . GLU A 1 78 ? -10.838 -3.760 -9.507 1.00 90.81 78 GLU A CA 1
ATOM 630 C C . GLU A 1 78 ? -9.629 -4.059 -10.410 1.00 90.81 78 GLU A C 1
ATOM 632 O O . GLU A 1 78 ? -8.481 -3.886 -9.999 1.00 90.81 78 GLU A O 1
ATOM 637 N N . ARG A 1 79 ? -9.865 -4.525 -11.640 1.00 92.50 79 ARG A N 1
ATOM 638 C CA . ARG A 1 79 ? -8.803 -4.885 -12.581 1.00 92.50 79 ARG A CA 1
ATOM 639 C C . ARG A 1 79 ? -8.459 -3.684 -13.449 1.00 92.50 79 ARG A C 1
ATOM 641 O O . ARG A 1 79 ? -9.343 -3.065 -14.024 1.00 92.50 79 ARG A O 1
ATOM 648 N N . VAL A 1 80 ? -7.166 -3.424 -13.614 1.00 94.50 80 VAL A N 1
ATOM 649 C CA . VAL A 1 80 ? -6.653 -2.426 -14.557 1.00 94.50 80 VAL A CA 1
ATOM 650 C C . VAL A 1 80 ? -6.260 -3.126 -15.842 1.00 94.50 80 VAL A C 1
ATOM 652 O O . VAL A 1 80 ? -5.455 -4.061 -15.826 1.00 94.50 80 VAL A O 1
ATOM 655 N N . LEU A 1 81 ? -6.839 -2.678 -16.949 1.00 95.06 81 LEU A N 1
ATOM 656 C CA . LEU A 1 81 ? -6.538 -3.178 -18.281 1.00 95.06 81 LEU A CA 1
ATOM 657 C C . LEU A 1 81 ? -6.185 -2.010 -19.192 1.00 95.06 81 LEU A C 1
ATOM 659 O O . LEU A 1 81 ? -7.046 -1.190 -19.514 1.00 95.06 81 LEU A O 1
ATOM 663 N N . ILE A 1 82 ? -4.927 -1.977 -19.617 1.00 95.88 82 ILE A N 1
ATOM 664 C CA . ILE A 1 82 ? -4.442 -1.083 -20.661 1.00 95.88 82 ILE A CA 1
ATOM 665 C C . ILE A 1 82 ? -4.042 -1.955 -21.841 1.00 95.88 82 ILE A C 1
ATOM 667 O O . ILE A 1 82 ? -3.201 -2.839 -21.681 1.00 95.88 82 ILE A O 1
ATOM 671 N N . LEU A 1 83 ? -4.662 -1.729 -22.993 1.00 93.44 83 LEU A N 1
ATOM 672 C CA . LEU A 1 83 ? -4.330 -2.417 -24.237 1.00 93.44 83 LEU A CA 1
ATOM 673 C C . LEU A 1 83 ? -4.033 -1.379 -25.303 1.00 93.44 83 LEU A C 1
ATOM 675 O O . LEU A 1 83 ? -4.769 -0.405 -25.431 1.00 93.44 83 LEU A O 1
ATOM 679 N N . ASP A 1 84 ? -2.941 -1.579 -26.028 1.00 91.56 84 ASP A N 1
ATOM 680 C CA . ASP A 1 84 ? -2.463 -0.674 -27.068 1.00 91.56 84 ASP A CA 1
ATOM 681 C C . ASP A 1 84 ? -2.450 0.809 -26.626 1.00 91.56 84 ASP A C 1
ATOM 683 O O . ASP A 1 84 ? -2.691 1.724 -27.408 1.00 91.56 84 ASP A O 1
ATOM 687 N N . GLY A 1 85 ? -2.086 1.060 -25.361 1.00 90.94 85 GLY A N 1
ATOM 688 C CA . GLY A 1 85 ? -1.983 2.404 -24.783 1.00 90.94 85 GLY A CA 1
ATOM 689 C C . GLY A 1 85 ? -3.312 3.018 -24.323 1.00 90.94 85 GLY A C 1
ATOM 690 O O . GLY A 1 85 ? -3.307 4.121 -23.773 1.00 90.94 85 GLY A O 1
ATOM 691 N N . GLU A 1 86 ? -4.434 2.312 -24.475 1.00 94.31 86 GLU A N 1
ATOM 692 C CA . GLU A 1 86 ? -5.753 2.756 -24.027 1.00 94.31 86 GLU A CA 1
ATOM 693 C C . GLU A 1 86 ? -6.166 2.084 -22.715 1.00 94.31 86 GLU A C 1
ATOM 695 O O . GLU A 1 86 ? -6.141 0.862 -22.583 1.00 94.31 86 GLU A O 1
ATOM 700 N N . LEU A 1 87 ? -6.582 2.886 -21.731 1.00 96.06 87 LEU A N 1
ATOM 701 C CA . LEU A 1 87 ? -7.149 2.414 -20.470 1.00 96.06 87 LEU A CA 1
ATOM 702 C C . LEU A 1 87 ? -8.609 2.006 -20.687 1.00 96.06 87 LEU A C 1
ATOM 704 O O . LEU A 1 87 ? -9.504 2.853 -20.725 1.00 96.06 87 LEU A O 1
ATOM 708 N N . LEU A 1 88 ? -8.842 0.700 -20.792 1.00 93.25 88 LEU A N 1
ATOM 709 C CA . LEU A 1 88 ? -10.156 0.133 -21.085 1.00 93.25 88 LEU A CA 1
ATOM 710 C C . LEU A 1 88 ? -10.968 -0.116 -19.810 1.00 93.25 88 LEU A C 1
ATOM 712 O O . LEU A 1 88 ? -12.127 0.285 -19.717 1.00 93.25 88 LEU A O 1
ATOM 716 N N . VAL A 1 89 ? -10.354 -0.758 -18.813 1.00 93.31 89 VAL A N 1
ATOM 717 C CA . VAL A 1 89 ? -11.027 -1.202 -17.580 1.00 93.31 89 VAL A CA 1
ATOM 718 C C . VAL A 1 89 ? -10.212 -0.783 -16.364 1.00 93.31 89 VAL A C 1
ATOM 720 O O . VAL A 1 89 ? -8.980 -0.785 -16.410 1.00 93.31 89 VAL A O 1
ATOM 723 N N . GLY A 1 90 ? -10.908 -0.440 -15.279 1.00 92.75 90 GLY A N 1
ATOM 724 C CA . GLY A 1 90 ? -10.295 -0.145 -13.991 1.00 92.75 90 GLY A CA 1
ATOM 725 C C . GLY A 1 90 ? -10.081 1.333 -13.723 1.00 92.75 90 GLY A C 1
ATOM 726 O O . GLY A 1 90 ? -9.867 2.146 -14.625 1.00 92.75 90 GLY A O 1
ATOM 727 N N . ILE A 1 91 ? -10.092 1.676 -12.440 1.00 93.62 91 ILE A N 1
ATOM 728 C CA . ILE A 1 91 ? -9.637 2.983 -11.968 1.00 93.62 91 ILE A CA 1
ATOM 729 C C . ILE A 1 91 ? -8.110 3.010 -11.836 1.00 93.62 91 ILE A C 1
ATOM 731 O O . ILE A 1 91 ? -7.449 1.977 -11.891 1.00 93.62 91 ILE A O 1
ATOM 735 N N . LEU A 1 92 ? -7.542 4.195 -11.628 1.00 93.62 92 LEU A N 1
ATOM 736 C CA . LEU A 1 92 ? -6.152 4.332 -11.208 1.00 93.62 92 LEU A CA 1
ATOM 737 C C . LEU A 1 92 ? -6.113 4.735 -9.738 1.00 93.62 92 LEU A C 1
ATOM 739 O O . LEU A 1 92 ? -6.751 5.710 -9.344 1.00 93.62 92 LEU A O 1
ATOM 743 N N . ASP A 1 93 ? -5.339 4.014 -8.938 1.00 93.31 93 ASP A N 1
ATOM 744 C CA . ASP A 1 93 ? -5.137 4.308 -7.523 1.00 93.31 93 ASP A CA 1
ATOM 745 C C . ASP A 1 93 ? -3.640 4.362 -7.167 1.00 93.31 93 ASP A C 1
ATOM 747 O O . ASP A 1 93 ? -2.758 4.341 -8.035 1.00 93.31 93 ASP A O 1
ATOM 751 N N . LYS A 1 94 ? -3.332 4.396 -5.864 1.00 93.69 94 LYS A N 1
ATOM 752 C CA . LYS A 1 94 ? -1.948 4.406 -5.380 1.00 93.69 94 LYS A CA 1
ATOM 753 C C . LYS A 1 94 ? -1.115 3.218 -5.884 1.00 93.69 94 LYS A C 1
ATOM 755 O O . LYS A 1 94 ? 0.101 3.349 -5.903 1.00 93.69 94 LYS A O 1
ATOM 760 N N . SER A 1 95 ? -1.718 2.087 -6.261 1.00 94.12 95 SER A N 1
ATOM 761 C CA . SER A 1 95 ? -0.993 0.939 -6.829 1.00 94.12 95 SER A CA 1
ATOM 762 C C . SER A 1 95 ? -0.500 1.171 -8.260 1.00 94.12 95 SER A C 1
ATOM 764 O O . SER A 1 95 ? 0.449 0.515 -8.684 1.00 94.12 95 SER A O 1
ATOM 766 N N . GLN A 1 96 ? -1.095 2.115 -8.994 1.00 94.50 96 GLN A N 1
ATOM 767 C CA . GLN A 1 96 ? -0.775 2.339 -10.405 1.00 94.50 96 GLN A CA 1
ATOM 768 C C . GLN A 1 96 ? 0.224 3.479 -10.614 1.00 94.50 96 GLN A C 1
ATOM 770 O O . GLN A 1 96 ? 1.161 3.345 -11.401 1.00 94.50 96 GLN A O 1
ATOM 775 N N . PHE A 1 97 ? 0.048 4.599 -9.910 1.00 93.12 97 PHE A N 1
ATOM 776 C CA . PHE A 1 97 ? 0.913 5.780 -10.053 1.00 93.12 97 PHE A CA 1
ATOM 777 C C . PHE A 1 97 ? 1.653 6.181 -8.771 1.00 93.12 97 PHE A C 1
ATOM 779 O O . PHE A 1 97 ? 2.422 7.142 -8.785 1.00 93.12 97 PHE A O 1
ATOM 786 N N . GLY A 1 98 ? 1.417 5.485 -7.655 1.00 91.19 98 GLY A N 1
ATOM 787 C CA . GLY A 1 98 ? 2.182 5.679 -6.427 1.00 91.19 98 GLY A CA 1
ATOM 788 C C . GLY A 1 98 ? 3.521 4.939 -6.448 1.00 91.19 98 GLY A C 1
ATOM 789 O O . GLY A 1 98 ? 3.919 4.341 -7.443 1.00 91.19 98 GLY A O 1
ATOM 790 N N . ALA A 1 99 ? 4.219 4.961 -5.310 1.00 90.31 99 ALA A N 1
ATOM 791 C CA . ALA A 1 99 ? 5.429 4.168 -5.096 1.00 90.31 99 ALA A CA 1
ATOM 792 C C . ALA A 1 99 ? 5.068 2.687 -4.869 1.00 90.31 99 ALA A C 1
ATOM 794 O O . ALA A 1 99 ? 5.069 2.196 -3.738 1.00 90.31 99 ALA A O 1
ATOM 795 N N . SER A 1 100 ? 4.685 2.002 -5.942 1.00 89.75 100 SER A N 1
ATOM 796 C CA . SER A 1 100 ? 4.286 0.595 -5.959 1.00 89.75 100 SER A CA 1
ATOM 797 C C . SER A 1 100 ? 4.900 -0.131 -7.149 1.00 89.75 100 SER A C 1
ATOM 799 O O . SER A 1 100 ? 4.961 0.391 -8.262 1.00 89.75 100 SER A O 1
ATOM 801 N N . SER A 1 101 ? 5.338 -1.365 -6.909 1.00 91.25 101 SER A N 1
ATOM 802 C CA . SER A 1 101 ? 5.859 -2.242 -7.955 1.00 91.25 101 SER A CA 1
ATOM 803 C C . SER A 1 101 ? 4.748 -2.670 -8.919 1.00 91.25 101 SER A C 1
ATOM 805 O O . SER A 1 101 ? 3.586 -2.772 -8.529 1.00 91.25 101 SER A O 1
ATOM 807 N N . TYR A 1 102 ? 5.121 -2.918 -10.179 1.00 93.56 102 TYR A N 1
ATOM 808 C CA . TYR A 1 102 ? 4.240 -3.362 -11.272 1.00 93.56 102 TYR A CA 1
ATOM 809 C C . TYR A 1 102 ? 2.994 -2.496 -11.564 1.00 93.56 102 TYR A C 1
ATOM 811 O O . TYR A 1 102 ? 2.038 -2.962 -12.185 1.00 93.56 102 TYR A O 1
ATOM 819 N N . GLY A 1 103 ? 2.983 -1.238 -11.113 1.00 94.00 103 GLY A N 1
ATOM 820 C CA . GLY A 1 103 ? 1.969 -0.254 -11.492 1.00 94.00 103 GLY A CA 1
ATOM 821 C C . GLY A 1 103 ? 2.268 0.405 -12.839 1.00 94.00 103 GLY A C 1
ATOM 822 O O . GLY A 1 103 ? 3.395 0.342 -13.329 1.00 94.00 103 GLY A O 1
ATOM 823 N N . LEU A 1 104 ? 1.286 1.118 -13.394 1.00 94.94 104 LEU A N 1
ATOM 824 C CA . LEU A 1 104 ? 1.401 1.889 -14.640 1.00 94.94 104 LEU A CA 1
ATOM 825 C C . LEU A 1 104 ? 2.713 2.680 -14.782 1.00 94.94 104 LEU A C 1
ATOM 827 O O . LEU A 1 104 ? 3.406 2.551 -15.790 1.00 94.94 104 LEU A O 1
ATOM 831 N N . VAL A 1 105 ? 3.077 3.497 -13.789 1.00 95.25 105 VAL A N 1
ATOM 832 C CA . VAL A 1 105 ? 4.281 4.347 -13.878 1.00 95.25 105 VAL A CA 1
ATOM 833 C C . VAL A 1 105 ? 5.555 3.505 -13.930 1.00 95.25 105 VAL A C 1
ATOM 835 O O . VAL A 1 105 ? 6.483 3.831 -14.669 1.00 95.25 105 VAL A O 1
ATOM 838 N N . HIS A 1 106 ? 5.591 2.402 -13.184 1.00 94.81 106 HIS A N 1
ATOM 839 C CA . HIS A 1 106 ? 6.731 1.497 -13.176 1.00 94.81 106 HIS A CA 1
ATOM 840 C C . HIS A 1 106 ? 6.820 0.680 -14.477 1.00 94.81 106 HIS A C 1
ATOM 842 O O . HIS A 1 106 ? 7.910 0.502 -15.011 1.00 94.81 106 HIS A O 1
ATOM 848 N N . SER A 1 107 ? 5.692 0.268 -15.059 1.00 94.38 107 SER A N 1
ATOM 849 C CA . SER A 1 107 ? 5.663 -0.364 -16.384 1.00 94.38 107 SER A CA 1
ATOM 850 C C . SER A 1 107 ? 6.133 0.590 -17.487 1.00 94.38 107 SER A C 1
ATOM 852 O O . SER A 1 107 ? 6.871 0.187 -18.382 1.00 94.38 107 SER A O 1
ATOM 854 N N . VAL A 1 108 ? 5.776 1.876 -17.406 1.00 94.31 108 VAL A N 1
ATOM 855 C CA . VAL A 1 108 ? 6.276 2.912 -18.328 1.00 94.31 108 VAL A CA 1
ATOM 856 C C . VAL A 1 108 ? 7.772 3.162 -18.135 1.00 94.31 108 VAL A C 1
ATOM 858 O O . VAL A 1 108 ? 8.484 3.330 -19.124 1.00 94.31 108 VAL A O 1
ATOM 861 N N . TYR A 1 109 ? 8.265 3.141 -16.892 1.00 94.44 109 TYR A N 1
ATOM 862 C CA . TYR A 1 109 ? 9.702 3.183 -16.602 1.00 94.44 109 TYR A CA 1
ATOM 863 C C . TYR A 1 109 ? 10.434 2.017 -17.271 1.00 94.44 109 TYR A C 1
ATOM 865 O O . TYR A 1 109 ? 11.469 2.227 -17.906 1.00 94.44 109 TYR A O 1
ATOM 873 N N . GLU A 1 110 ? 9.873 0.809 -17.179 1.00 93.62 110 GLU A N 1
ATOM 874 C CA . GLU A 1 110 ? 10.478 -0.375 -17.775 1.00 93.62 110 GLU A CA 1
ATOM 875 C C . GLU A 1 110 ? 10.486 -0.299 -19.305 1.00 93.62 110 GLU A C 1
ATOM 877 O O . GLU A 1 110 ? 11.527 -0.511 -19.914 1.00 93.62 110 GLU A O 1
ATOM 882 N N . LEU A 1 111 ? 9.377 0.048 -19.958 1.00 93.00 111 LEU A N 1
ATOM 883 C CA . LEU A 1 111 ? 9.324 0.028 -21.425 1.00 93.00 111 LEU A CA 1
ATOM 884 C C . LEU A 1 111 ? 10.010 1.232 -22.079 1.00 93.00 111 LEU A C 1
ATOM 886 O O . LEU A 1 111 ? 10.705 1.070 -23.080 1.00 93.00 111 LEU A O 1
ATOM 890 N N . TYR A 1 112 ? 9.833 2.429 -21.518 1.00 91.25 112 TYR A N 1
ATOM 891 C CA . TYR A 1 112 ? 10.200 3.689 -22.174 1.00 91.25 112 TYR A CA 1
ATOM 892 C C . TYR A 1 112 ? 11.281 4.482 -21.432 1.00 91.25 112 TYR A C 1
ATOM 894 O O . TYR A 1 112 ? 11.638 5.571 -21.877 1.00 91.25 112 TYR A O 1
ATOM 902 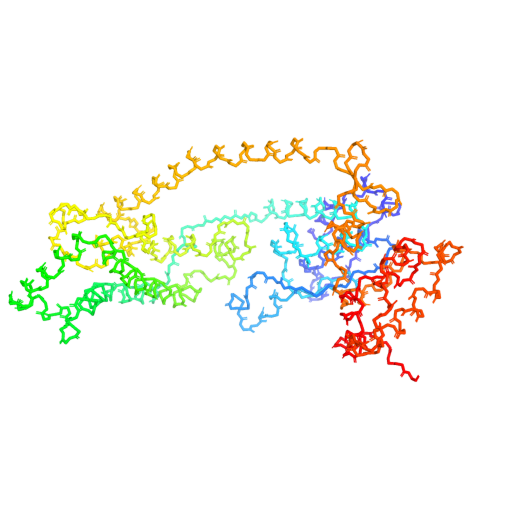N N . SER A 1 113 ? 11.860 3.952 -20.350 1.00 90.25 113 SER A N 1
ATOM 903 C CA . SER A 1 113 ? 12.885 4.579 -19.491 1.00 90.25 113 SER A CA 1
ATOM 904 C C . SER A 1 113 ? 12.385 5.636 -18.492 1.00 90.25 113 SER A C 1
ATOM 906 O O . SER A 1 113 ? 11.235 6.083 -18.493 1.00 90.25 113 SER A O 1
ATOM 908 N N . ALA A 1 114 ? 13.306 6.067 -17.622 1.00 91.94 114 ALA A N 1
ATOM 909 C CA . ALA A 1 114 ? 13.064 7.002 -16.526 1.00 91.94 114 ALA A CA 1
ATOM 910 C C . ALA A 1 114 ? 12.515 8.370 -16.962 1.00 91.94 114 ALA A C 1
ATOM 912 O O . ALA A 1 114 ? 11.723 8.978 -16.241 1.00 91.94 114 ALA A O 1
ATOM 913 N N . THR A 1 115 ? 12.911 8.860 -18.138 1.00 91.06 115 THR A N 1
ATOM 914 C CA . THR A 1 115 ? 12.498 10.181 -18.636 1.00 91.06 115 THR A CA 1
ATOM 915 C C . THR A 1 115 ? 11.000 10.226 -18.937 1.00 91.06 115 THR A C 1
ATOM 917 O O . THR A 1 115 ? 10.317 11.164 -18.524 1.00 91.06 115 THR A O 1
ATOM 920 N N . HIS A 1 116 ? 10.470 9.189 -19.587 1.00 90.75 116 HIS A N 1
ATOM 921 C CA . HIS A 1 116 ? 9.046 9.055 -19.897 1.00 90.75 116 HIS A CA 1
ATOM 922 C C . HIS A 1 116 ? 8.215 8.829 -18.631 1.00 90.75 116 HIS A C 1
ATOM 924 O O . HIS A 1 116 ? 7.175 9.464 -18.468 1.00 90.75 116 HIS A O 1
ATOM 930 N N . ALA A 1 117 ? 8.702 8.019 -17.686 1.00 93.31 117 ALA A N 1
ATOM 931 C CA . ALA A 1 117 ? 8.032 7.828 -16.399 1.00 93.31 117 ALA A CA 1
ATOM 932 C C . ALA A 1 117 ? 7.927 9.136 -15.591 1.00 93.31 117 ALA A C 1
ATOM 934 O O . ALA A 1 117 ? 6.857 9.468 -15.076 1.00 93.31 117 ALA A O 1
ATOM 935 N N . GLY A 1 118 ? 9.002 9.932 -15.533 1.00 93.12 118 GLY A N 1
ATOM 936 C CA . GLY A 1 118 ? 8.986 11.243 -14.874 1.00 93.12 118 GLY A CA 1
ATOM 937 C C . GLY A 1 118 ? 8.028 12.237 -15.541 1.00 93.12 118 GLY A C 1
ATOM 938 O O . GLY A 1 118 ? 7.312 12.984 -14.862 1.00 93.12 118 GLY A O 1
ATOM 939 N N . ARG A 1 119 ? 7.949 12.218 -16.877 1.00 91.19 119 ARG A N 1
ATOM 940 C CA . ARG A 1 119 ? 6.980 13.025 -17.637 1.00 91.19 119 ARG A CA 1
ATOM 941 C C . ARG A 1 119 ? 5.546 12.584 -17.389 1.00 91.19 119 ARG A C 1
ATOM 943 O O . ARG A 1 119 ? 4.692 13.449 -17.209 1.00 91.19 119 ARG A O 1
ATOM 950 N N . LEU A 1 120 ? 5.295 11.279 -17.310 1.00 93.38 120 LEU A N 1
ATOM 951 C CA . LEU A 1 120 ? 3.978 10.735 -17.001 1.00 93.38 120 LE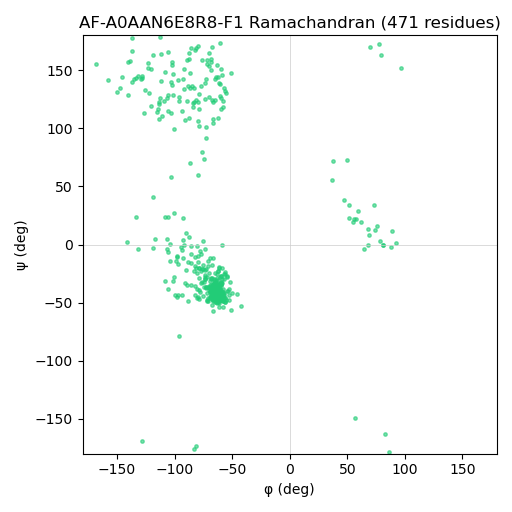U A CA 1
ATOM 952 C C . LEU A 1 120 ? 3.519 11.193 -15.617 1.00 93.38 120 LEU A C 1
ATOM 954 O O . LEU A 1 120 ? 2.424 11.735 -15.494 1.00 93.38 120 LEU A O 1
ATOM 958 N N . LEU A 1 121 ? 4.372 11.066 -14.596 1.00 94.88 121 LEU A N 1
ATOM 959 C CA . LEU A 1 121 ? 4.085 11.563 -13.246 1.00 94.88 121 LEU A CA 1
ATOM 960 C C . LEU A 1 121 ? 3.774 13.062 -13.238 1.00 94.88 121 LEU A C 1
ATOM 962 O O . LEU A 1 121 ? 2.812 13.497 -12.604 1.00 94.88 121 LEU A O 1
ATOM 966 N N . SER A 1 122 ? 4.552 13.850 -13.980 1.00 93.62 122 SER A N 1
ATOM 967 C CA . SER A 1 122 ? 4.333 15.294 -14.103 1.00 93.62 122 SER A CA 1
ATOM 968 C C . SER A 1 122 ? 3.001 15.611 -14.794 1.00 93.62 122 SER A C 1
ATOM 970 O O . SER A 1 122 ? 2.270 16.499 -14.354 1.00 93.62 122 SER A O 1
ATOM 972 N N . GLY A 1 123 ? 2.670 14.875 -15.859 1.00 93.19 123 GLY A N 1
ATOM 973 C CA . GLY A 1 123 ? 1.428 15.024 -16.615 1.00 93.19 123 GLY A CA 1
ATOM 974 C C . GLY A 1 123 ? 0.198 14.650 -15.793 1.00 93.19 123 GLY A C 1
ATOM 975 O O . GLY A 1 123 ? -0.741 15.440 -15.715 1.00 93.19 123 GLY A O 1
ATOM 976 N N . LEU A 1 124 ? 0.240 13.507 -15.101 1.00 94.94 124 LEU A N 1
ATOM 977 C CA . LEU A 1 124 ? -0.800 13.074 -14.165 1.00 94.94 124 LEU A CA 1
ATOM 978 C C . LEU A 1 124 ? -0.979 14.075 -13.019 1.00 94.94 124 LEU A C 1
ATOM 980 O O . LEU A 1 124 ? -2.105 14.436 -12.697 1.00 94.94 124 LEU A O 1
ATOM 984 N N . SER A 1 125 ? 0.113 14.583 -12.440 1.00 94.50 125 SER A N 1
ATOM 985 C CA . SER A 1 125 ? 0.038 15.563 -11.346 1.00 94.50 125 SER A CA 1
ATOM 986 C C . SER A 1 125 ? -0.677 16.843 -11.777 1.00 94.50 125 SER A C 1
ATOM 988 O O . SER A 1 125 ? -1.557 17.327 -11.068 1.00 94.50 125 SER A O 1
ATOM 990 N N . ARG A 1 126 ? -0.344 17.377 -12.960 1.00 94.50 126 ARG A N 1
ATOM 991 C CA . ARG A 1 126 ? -1.021 18.561 -13.515 1.00 94.50 126 ARG A CA 1
ATOM 992 C C . ARG A 1 126 ? -2.484 18.281 -13.838 1.00 94.50 126 ARG A C 1
ATOM 994 O O . ARG A 1 126 ? -3.334 19.108 -13.519 1.00 94.50 126 ARG A O 1
ATOM 1001 N N . LEU A 1 127 ? -2.766 17.121 -14.432 1.00 94.94 127 LEU A N 1
ATOM 1002 C CA . LEU A 1 127 ? -4.120 16.691 -14.763 1.00 94.94 127 LEU A CA 1
ATOM 1003 C C . LEU A 1 127 ? -5.003 16.629 -13.513 1.00 94.94 127 LEU A C 1
ATOM 1005 O O . LEU A 1 127 ? -6.061 17.252 -13.474 1.00 94.94 127 LEU A O 1
ATOM 1009 N N . PHE A 1 128 ? -4.557 15.908 -12.483 1.00 94.44 128 PHE A N 1
ATOM 1010 C CA . PHE A 1 128 ? -5.314 15.741 -11.246 1.00 94.44 128 PHE A CA 1
ATOM 1011 C C . PHE A 1 128 ? -5.464 17.053 -10.483 1.00 94.44 128 PHE A C 1
ATOM 1013 O O . PHE A 1 128 ? -6.534 17.306 -9.940 1.00 94.44 128 PHE A O 1
ATOM 1020 N N . LEU A 1 129 ? -4.439 17.913 -10.479 1.00 94.88 129 LEU A N 1
ATOM 1021 C CA . LEU A 1 129 ? -4.536 19.232 -9.857 1.00 94.88 129 LEU A CA 1
ATOM 1022 C C . LEU A 1 129 ? -5.597 20.096 -10.547 1.00 94.88 129 LEU A C 1
ATOM 1024 O O . LEU A 1 129 ? -6.423 20.696 -9.864 1.00 94.88 129 LEU A O 1
ATOM 1028 N N . ARG A 1 130 ? -5.603 20.133 -11.886 1.00 94.69 130 ARG A N 1
ATOM 1029 C CA . ARG A 1 130 ? -6.601 20.890 -12.647 1.00 94.69 130 ARG A CA 1
ATOM 1030 C C . ARG A 1 130 ? -8.010 20.336 -12.434 1.00 94.69 130 ARG A C 1
ATOM 1032 O O . ARG A 1 130 ? -8.927 21.103 -12.171 1.00 94.69 130 ARG A O 1
ATOM 1039 N N . TYR A 1 131 ? -8.165 19.015 -12.479 1.00 94.25 131 TYR A N 1
ATOM 1040 C CA . TYR A 1 131 ? -9.443 18.350 -12.214 1.00 94.25 131 TYR A CA 1
ATOM 1041 C C . TYR A 1 131 ? -9.967 18.651 -10.801 1.00 94.25 131 TYR A C 1
ATOM 1043 O O . TYR A 1 131 ? -11.144 18.956 -10.610 1.00 94.25 131 TYR A O 1
ATOM 1051 N N . LEU A 1 132 ? -9.081 18.634 -9.801 1.00 94.25 132 LEU A N 1
ATOM 1052 C CA . LEU A 1 132 ? -9.432 18.947 -8.418 1.00 94.25 132 LEU A CA 1
ATOM 1053 C C . LEU A 1 132 ? -9.830 20.418 -8.233 1.00 94.25 132 LEU A C 1
ATOM 1055 O O . LEU A 1 132 ? -10.700 20.704 -7.417 1.00 94.25 132 LEU A O 1
ATOM 1059 N N . GLN A 1 133 ? -9.224 21.344 -8.980 1.00 93.81 133 GLN A N 1
ATOM 1060 C CA . GLN A 1 133 ? -9.610 22.760 -8.963 1.00 93.81 133 GLN A CA 1
ATOM 1061 C C . GLN A 1 133 ? -11.025 22.996 -9.511 1.00 93.81 133 GLN A C 1
ATOM 1063 O O . GLN A 1 133 ? -11.678 23.938 -9.075 1.00 93.81 133 GLN A O 1
ATOM 1068 N N . GLU A 1 134 ? -11.498 22.162 -10.441 1.00 91.75 134 GLU A N 1
ATOM 1069 C CA . GLU A 1 134 ? -12.830 22.294 -11.046 1.00 91.75 134 GLU A CA 1
ATOM 1070 C C . GLU A 1 134 ? -13.939 21.682 -10.179 1.00 91.75 134 GLU A C 1
ATOM 1072 O O . GLU A 1 134 ? -14.995 22.290 -10.017 1.00 91.75 134 GLU A O 1
ATOM 1077 N N . ILE A 1 135 ? -13.711 20.494 -9.610 1.00 91.12 135 ILE A N 1
ATOM 1078 C CA . ILE A 1 135 ? -14.756 19.732 -8.897 1.00 91.12 135 ILE A CA 1
ATOM 1079 C C . ILE A 1 135 ? -14.649 19.873 -7.372 1.00 91.12 135 ILE A C 1
ATOM 1081 O O . ILE A 1 135 ? -15.652 19.780 -6.663 1.00 91.12 135 ILE A O 1
ATOM 1085 N N . GLY A 1 136 ? -13.445 20.118 -6.852 1.00 92.69 136 GLY A N 1
ATOM 1086 C CA . GLY A 1 136 ? -13.156 20.073 -5.423 1.00 92.69 136 GLY A CA 1
ATOM 1087 C C . GLY A 1 136 ? -13.191 18.654 -4.840 1.00 92.69 136 GLY A C 1
ATOM 1088 O O . GLY A 1 136 ? -13.599 17.684 -5.474 1.00 92.69 136 GLY A O 1
ATOM 1089 N N . PHE A 1 137 ? -12.734 18.521 -3.596 1.00 94.38 137 PHE A N 1
ATOM 1090 C CA . PHE A 1 137 ? -12.848 17.292 -2.808 1.00 94.38 137 PHE A CA 1
ATOM 1091 C C . PHE A 1 137 ? -12.942 17.666 -1.329 1.00 94.38 137 PHE A C 1
ATOM 1093 O O . PHE A 1 137 ? -12.147 18.473 -0.848 1.00 94.38 137 PHE A O 1
ATOM 1100 N N . SER A 1 138 ? -13.913 17.108 -0.605 1.00 94.00 138 SER A N 1
ATOM 1101 C CA . SER A 1 138 ? -14.161 17.460 0.798 1.00 94.00 138 SER A CA 1
ATOM 1102 C C . SER A 1 138 ? -14.632 16.252 1.599 1.00 94.00 138 SER A C 1
ATOM 1104 O O . SER A 1 138 ? -15.382 15.431 1.085 1.00 94.00 138 SER A O 1
ATOM 1106 N N . CYS A 1 139 ? -14.219 16.150 2.860 1.00 93.75 139 CYS A N 1
ATOM 1107 C CA . CYS A 1 139 ? -14.677 15.115 3.784 1.00 93.75 139 CYS A CA 1
ATOM 1108 C C . CYS A 1 139 ? -15.637 15.739 4.799 1.00 93.75 139 CYS A C 1
ATOM 1110 O O . CYS A 1 139 ? -15.297 16.721 5.462 1.00 93.75 139 CYS A O 1
ATOM 1112 N N . ARG A 1 140 ? -16.835 15.172 4.918 1.00 93.62 140 ARG A N 1
ATOM 1113 C CA . ARG A 1 140 ? -17.951 15.698 5.712 1.00 93.62 140 ARG A CA 1
ATOM 1114 C C . ARG A 1 140 ? -18.235 14.786 6.904 1.00 93.62 140 ARG A C 1
ATOM 1116 O O . ARG A 1 140 ? -17.832 13.629 6.927 1.00 93.62 140 ARG A O 1
ATOM 1123 N N . MET A 1 141 ? -18.981 15.285 7.890 1.00 93.25 141 MET A N 1
ATOM 1124 C CA . MET A 1 141 ? -19.371 14.476 9.056 1.00 93.25 141 MET A CA 1
ATOM 1125 C C . MET A 1 141 ? -20.260 13.284 8.666 1.00 93.25 141 MET A C 1
ATOM 1127 O O . MET A 1 141 ? -20.154 12.214 9.254 1.00 93.25 141 MET A O 1
ATOM 1131 N N . GLU A 1 142 ? -21.094 13.449 7.637 1.00 93.50 142 GLU A N 1
ATOM 1132 C CA . GLU A 1 142 ? -21.945 12.384 7.087 1.00 93.50 142 GLU A CA 1
ATOM 1133 C C . GLU A 1 142 ? -21.159 11.209 6.488 1.00 93.50 142 GLU A C 1
ATOM 1135 O O . GLU A 1 142 ? -21.653 10.084 6.513 1.00 93.50 142 GLU A O 1
ATOM 1140 N N . ASP A 1 143 ? -19.917 11.433 6.037 1.00 93.38 143 ASP A N 1
ATOM 1141 C CA . ASP A 1 143 ? -19.034 10.373 5.530 1.00 93.38 143 ASP A CA 1
ATOM 1142 C C . ASP A 1 143 ? -18.605 9.403 6.651 1.00 93.38 143 ASP A C 1
ATOM 1144 O O . ASP A 1 143 ? -18.142 8.292 6.388 1.00 93.38 143 ASP A O 1
ATOM 1148 N N . LEU A 1 144 ? -18.760 9.810 7.915 1.00 93.12 144 LEU A N 1
ATOM 1149 C CA . LEU A 1 144 ? -18.353 9.040 9.089 1.00 93.12 144 LEU A CA 1
ATOM 1150 C C . LEU A 1 144 ? -19.508 8.267 9.733 1.00 93.12 144 LEU A C 1
ATOM 1152 O O . LEU A 1 144 ? -19.253 7.477 10.643 1.00 93.12 144 LEU A O 1
ATOM 1156 N N . LEU A 1 145 ? -20.754 8.512 9.316 1.00 93.69 145 LEU A N 1
ATOM 1157 C CA . LEU A 1 145 ? -21.953 7.966 9.952 1.00 93.69 145 LEU A CA 1
ATOM 1158 C C . LEU A 1 145 ? -22.319 6.579 9.413 1.00 93.69 145 LEU A C 1
ATOM 1160 O O . LEU A 1 145 ? -22.154 6.276 8.229 1.00 93.69 145 LEU A O 1
ATOM 1164 N N . PHE A 1 146 ? -22.887 5.759 10.296 1.00 93.69 146 PHE A N 1
ATOM 1165 C CA . PHE A 1 146 ? -23.606 4.550 9.908 1.00 93.69 146 PHE A CA 1
ATOM 1166 C C . PHE A 1 146 ? -25.073 4.845 9.606 1.00 93.69 146 PHE A C 1
ATOM 1168 O O . PHE A 1 146 ? -25.629 5.852 10.054 1.00 93.69 146 PHE A O 1
ATOM 1175 N N . ASP A 1 147 ? -25.697 3.942 8.855 1.00 93.62 147 ASP A N 1
ATOM 1176 C CA . ASP A 1 147 ? -27.148 3.843 8.797 1.00 93.62 147 ASP A CA 1
ATOM 1177 C C . ASP A 1 147 ? -27.721 3.369 10.156 1.00 93.62 147 ASP A C 1
ATOM 1179 O O . ASP A 1 147 ? -27.007 2.992 11.095 1.00 93.62 147 ASP A O 1
ATOM 1183 N N . LYS A 1 148 ? -29.050 3.430 10.300 1.00 92.62 148 LYS A N 1
ATOM 1184 C CA . LYS A 1 148 ? -29.717 3.059 11.561 1.00 92.62 148 LYS A CA 1
ATOM 1185 C C . LYS A 1 148 ? -29.532 1.577 11.901 1.00 92.62 148 LYS A C 1
ATOM 1187 O O . LYS A 1 148 ? -29.457 1.232 13.080 1.00 92.62 148 LYS A O 1
ATOM 1192 N N . GLU A 1 149 ? -29.472 0.722 10.883 1.00 93.50 149 GLU A N 1
ATOM 1193 C CA . GLU A 1 149 ? -29.310 -0.725 11.030 1.00 93.50 149 GLU A CA 1
ATOM 1194 C C . GLU A 1 149 ? -27.896 -1.079 11.501 1.00 93.50 149 GLU A C 1
ATOM 1196 O O . GLU A 1 149 ? -27.736 -1.809 12.477 1.00 93.50 149 GLU A O 1
ATOM 1201 N N . GLY A 1 150 ? -26.870 -0.480 10.905 1.00 92.31 150 GLY A N 1
ATOM 1202 C CA . GLY A 1 150 ? -25.469 -0.625 11.279 1.00 92.31 150 GLY A CA 1
ATOM 1203 C C . GLY A 1 150 ? -25.186 -0.173 12.699 1.00 92.31 150 GLY A C 1
ATOM 1204 O O . GLY A 1 150 ? -24.497 -0.872 13.444 1.00 92.31 150 GLY A O 1
ATOM 1205 N N . ASP A 1 151 ? -25.759 0.954 13.130 1.00 92.75 151 ASP A N 1
ATOM 1206 C CA . ASP A 1 151 ? -25.629 1.391 14.523 1.00 92.75 151 ASP A CA 1
ATOM 1207 C C . ASP A 1 151 ? -26.365 0.449 15.502 1.00 92.75 151 ASP A C 1
ATOM 1209 O O . ASP A 1 151 ? -25.919 0.300 16.645 1.00 92.75 151 ASP A O 1
ATOM 1213 N N . ALA A 1 152 ? -27.448 -0.223 15.087 1.00 94.31 152 ALA A N 1
ATOM 1214 C CA . ALA A 1 152 ? -28.108 -1.257 15.890 1.00 94.31 152 ALA A CA 1
ATOM 1215 C C . ALA A 1 152 ? -27.258 -2.538 15.978 1.00 94.31 152 ALA A C 1
ATOM 1217 O O . ALA A 1 152 ? -26.977 -3.007 17.080 1.00 94.31 152 ALA A O 1
ATOM 1218 N N . ILE A 1 153 ? -26.760 -3.040 14.843 1.00 93.56 153 ILE A N 1
ATOM 1219 C CA . ILE A 1 153 ? -25.864 -4.207 14.759 1.00 93.56 153 ILE A CA 1
ATOM 1220 C C . ILE A 1 153 ? -24.617 -3.987 15.617 1.00 93.56 153 ILE A C 1
ATOM 1222 O O . ILE A 1 153 ? -24.243 -4.843 16.420 1.00 93.56 153 ILE A O 1
ATOM 1226 N N . ARG A 1 154 ? -24.003 -2.806 15.508 1.00 93.81 154 ARG A N 1
ATOM 1227 C CA . ARG A 1 154 ? -22.861 -2.402 16.330 1.00 93.81 154 ARG A CA 1
ATOM 1228 C C . ARG A 1 154 ? -23.180 -2.494 17.822 1.00 93.81 154 ARG A C 1
ATOM 1230 O O . ARG A 1 154 ? -22.365 -3.012 18.582 1.00 93.81 154 ARG A O 1
ATOM 1237 N N . LYS A 1 155 ? -24.331 -1.970 18.258 1.00 92.38 155 LYS A N 1
ATOM 1238 C CA . LYS A 1 155 ? -24.733 -2.004 19.673 1.00 92.38 155 LYS A CA 1
ATOM 1239 C C . LYS A 1 155 ? -24.929 -3.429 20.173 1.00 92.38 155 LYS A C 1
ATOM 1241 O O . LYS A 1 155 ? -24.510 -3.700 21.292 1.00 92.38 155 LYS A O 1
ATOM 1246 N N . GLU A 1 156 ? -25.518 -4.314 19.371 1.00 93.19 156 GLU A N 1
ATOM 1247 C CA . GLU A 1 156 ? -25.685 -5.720 19.751 1.00 93.19 156 GLU A CA 1
ATOM 1248 C C . GLU A 1 156 ? -24.333 -6.425 19.901 1.00 93.19 156 GLU A C 1
ATOM 1250 O O . GLU A 1 156 ? -24.054 -6.970 20.962 1.00 93.19 156 GLU A O 1
ATOM 1255 N N . ILE A 1 157 ? -23.428 -6.297 18.925 1.00 91.19 157 ILE A N 1
ATOM 1256 C CA . ILE A 1 157 ? -22.100 -6.937 18.986 1.00 91.19 157 ILE A CA 1
ATOM 1257 C C . ILE A 1 157 ? -21.265 -6.410 20.166 1.00 91.19 157 ILE A C 1
ATOM 1259 O O . ILE A 1 157 ? -20.521 -7.155 20.800 1.00 91.19 157 ILE A O 1
ATOM 1263 N N . ILE A 1 158 ? -21.376 -5.118 20.494 1.00 91.06 158 ILE A N 1
ATOM 1264 C CA . ILE A 1 158 ? -20.637 -4.523 21.618 1.00 91.06 158 ILE A CA 1
ATOM 1265 C C . ILE A 1 158 ? -21.135 -5.038 22.978 1.00 91.06 158 ILE A C 1
ATOM 1267 O O . ILE A 1 158 ? -20.340 -5.093 23.920 1.00 91.06 158 ILE A O 1
ATOM 1271 N N . LYS A 1 159 ? -22.412 -5.427 23.119 1.00 88.94 159 LYS A N 1
ATOM 1272 C CA . LYS A 1 159 ? -22.921 -5.980 24.390 1.00 88.94 159 LYS A CA 1
ATOM 1273 C C . LYS A 1 159 ? -22.173 -7.254 24.787 1.00 88.94 159 LYS A C 1
ATOM 1275 O O . LYS A 1 159 ? -21.884 -7.429 25.972 1.00 88.94 159 LYS A O 1
ATOM 1280 N N . ASP A 1 160 ? -21.760 -8.052 23.805 1.00 86.75 160 ASP A N 1
ATOM 1281 C CA . ASP A 1 160 ? -21.044 -9.315 24.010 1.00 86.75 160 ASP A CA 1
ATOM 1282 C C . ASP A 1 160 ? -19.617 -9.128 24.559 1.00 86.75 160 ASP A C 1
ATOM 1284 O O . ASP A 1 160 ? -18.995 -10.074 25.037 1.00 86.75 160 ASP A O 1
ATOM 1288 N N . GLN A 1 161 ? -19.086 -7.901 24.575 1.00 86.06 161 GLN A N 1
ATOM 1289 C CA . GLN A 1 161 ? -17.752 -7.603 25.105 1.00 86.06 161 GLN A CA 1
ATOM 1290 C C . GLN A 1 161 ? -17.584 -8.024 26.576 1.00 86.06 161 GLN A C 1
ATOM 1292 O O . GLN A 1 161 ? -16.538 -8.551 26.963 1.00 86.06 161 GLN A O 1
ATOM 1297 N N . LYS A 1 162 ? -18.586 -7.747 27.421 1.00 85.94 162 LYS A N 1
ATOM 1298 C CA . LYS A 1 162 ? -18.536 -8.084 28.852 1.00 85.94 162 LYS A CA 1
ATOM 1299 C C . LYS A 1 162 ? -18.530 -9.600 29.094 1.00 85.94 162 LYS A C 1
ATOM 1301 O O . LYS A 1 162 ? -17.571 -10.057 29.718 1.00 85.94 162 LYS A O 1
ATOM 1306 N N . PRO A 1 163 ? -19.528 -10.372 28.613 1.00 86.69 163 PRO A N 1
ATOM 1307 C CA . PRO A 1 163 ? -19.567 -11.810 28.856 1.00 86.69 163 PRO A CA 1
ATOM 1308 C C . PRO A 1 163 ? -18.371 -12.524 28.223 1.00 86.69 163 PRO A C 1
ATOM 1310 O O . PRO A 1 163 ? -17.776 -13.376 28.872 1.00 86.69 163 PRO A O 1
ATOM 1313 N N . ASN A 1 164 ? -17.930 -12.123 27.025 1.00 87.44 164 ASN A N 1
ATOM 1314 C CA . ASN A 1 164 ? -16.789 -12.768 26.371 1.00 87.44 164 ASN A CA 1
ATOM 1315 C C . ASN A 1 164 ? -15.480 -12.587 27.149 1.00 87.44 164 ASN A C 1
ATOM 1317 O O . ASN A 1 164 ? -14.686 -13.524 27.225 1.00 87.44 164 ASN A O 1
ATOM 1321 N N . GLY A 1 165 ? -15.251 -11.414 27.752 1.00 86.38 165 GLY A N 1
ATOM 1322 C CA . GLY A 1 165 ? -14.065 -11.177 28.582 1.00 86.38 165 GLY A CA 1
ATOM 1323 C C . GLY A 1 165 ? -14.051 -12.043 29.841 1.00 86.38 165 GLY A C 1
ATOM 1324 O O . GLY A 1 165 ? -13.042 -12.677 30.146 1.00 86.38 165 GLY A O 1
ATOM 1325 N N . ILE A 1 166 ? -15.197 -12.134 30.521 1.00 87.19 166 ILE A N 1
ATOM 1326 C CA . ILE A 1 166 ? -15.340 -12.937 31.740 1.00 87.19 166 ILE A CA 1
ATOM 1327 C C . ILE A 1 166 ? -15.215 -14.430 31.425 1.00 87.19 166 ILE A C 1
ATOM 1329 O O . ILE A 1 166 ? -14.445 -15.120 32.087 1.00 87.19 166 ILE A O 1
ATOM 1333 N N . ASN A 1 167 ? -15.898 -14.915 30.387 1.00 87.88 167 ASN A N 1
ATOM 1334 C CA . ASN A 1 167 ? -15.843 -16.320 29.982 1.00 87.88 167 ASN A CA 1
ATOM 1335 C C . ASN A 1 167 ? -14.419 -16.734 29.576 1.00 87.88 167 ASN A C 1
ATOM 1337 O O . ASN A 1 167 ? -13.964 -17.799 29.977 1.00 87.88 167 ASN A O 1
ATOM 1341 N N . SER A 1 168 ? -13.678 -15.864 28.876 1.00 87.31 168 SER A N 1
ATOM 1342 C CA . SER A 1 168 ? -12.269 -16.124 28.528 1.00 87.31 168 SER A CA 1
ATOM 1343 C C . SER A 1 168 ? -11.386 -16.259 29.775 1.00 87.31 168 SER A C 1
ATOM 1345 O O . SER A 1 168 ? -10.498 -17.106 29.831 1.00 87.31 168 SER A O 1
ATOM 1347 N N . ALA A 1 169 ? -11.627 -15.430 30.796 1.00 87.56 169 ALA A N 1
ATOM 1348 C CA . ALA A 1 169 ? -10.888 -15.510 32.052 1.00 87.56 169 ALA A CA 1
ATOM 1349 C C . ALA A 1 169 ? -11.253 -16.764 32.862 1.00 87.56 169 ALA A C 1
ATOM 1351 O O . ALA A 1 169 ? -10.370 -17.387 33.444 1.00 87.56 169 ALA A O 1
ATOM 1352 N N . LEU A 1 170 ? -12.533 -17.147 32.889 1.00 86.94 170 LEU A N 1
ATOM 1353 C CA . LEU A 1 170 ? -12.998 -18.370 33.550 1.00 86.94 170 LEU A CA 1
ATOM 1354 C C . LEU A 1 170 ? -12.411 -19.622 32.893 1.00 86.94 170 LEU A C 1
ATOM 1356 O O . LEU A 1 170 ? -11.924 -20.504 33.597 1.00 86.94 170 LEU A O 1
ATOM 1360 N N . GLU A 1 171 ? -12.383 -19.664 31.561 1.00 87.94 171 GLU A N 1
ATOM 1361 C CA . GLU A 1 171 ? -11.752 -20.739 30.793 1.00 87.94 171 GLU A CA 1
ATOM 1362 C C . GLU A 1 171 ? -10.259 -20.860 31.131 1.00 87.94 171 GLU A C 1
ATOM 1364 O O . GLU A 1 171 ? -9.792 -21.944 31.476 1.00 87.94 171 GLU A O 1
ATOM 1369 N N . PHE A 1 172 ? -9.525 -19.741 31.138 1.00 87.06 172 PHE A N 1
ATOM 1370 C CA . PHE A 1 172 ? -8.095 -19.734 31.467 1.00 87.06 172 PHE A CA 1
ATOM 1371 C C . PHE A 1 172 ? -7.805 -20.226 32.892 1.00 87.06 172 PHE A C 1
ATOM 1373 O O . PHE A 1 172 ? -6.820 -20.917 33.144 1.00 87.06 172 PHE A O 1
ATOM 1380 N N . VAL A 1 173 ? -8.676 -19.874 33.834 1.00 85.88 173 VAL A N 1
ATOM 1381 C CA . VAL A 1 173 ? -8.550 -20.216 35.253 1.00 85.88 173 VAL A CA 1
ATOM 1382 C C . VAL A 1 173 ? -9.019 -21.656 35.552 1.00 85.88 173 VAL A C 1
ATOM 1384 O O . VAL A 1 173 ? -8.916 -22.120 36.690 1.00 85.88 173 VAL A O 1
ATOM 1387 N N . GLY A 1 174 ? -9.500 -22.400 34.549 1.00 83.25 174 GLY A N 1
ATOM 1388 C CA . GLY A 1 174 ? -9.992 -23.771 34.715 1.00 83.25 174 GLY A CA 1
ATOM 1389 C C . GLY A 1 174 ? -11.343 -23.835 35.434 1.00 83.25 174 GLY A C 1
ATOM 1390 O O . GLY A 1 174 ? -11.577 -24.733 36.240 1.00 83.25 174 GLY A O 1
ATOM 1391 N N . LEU A 1 175 ? -12.197 -22.836 35.201 1.00 82.25 175 LEU A N 1
ATOM 1392 C CA . LEU A 1 175 ? -13.581 -22.725 35.677 1.00 82.25 175 LEU A CA 1
ATOM 1393 C C . LEU A 1 175 ? -14.547 -22.659 34.479 1.00 82.25 175 LEU A C 1
ATOM 1395 O O . LEU A 1 175 ? -15.496 -21.879 34.480 1.00 82.25 175 LEU A O 1
ATOM 1399 N N . SER A 1 176 ? -14.300 -23.471 33.447 1.00 74.25 176 SER A N 1
ATOM 1400 C CA . SER A 1 176 ? -15.077 -23.494 32.196 1.00 74.25 176 SER A CA 1
ATOM 1401 C C . SER A 1 176 ? -16.557 -23.854 32.372 1.00 74.25 176 SER A C 1
ATOM 1403 O O . SER A 1 176 ? -17.364 -23.553 31.500 1.00 74.25 176 SER A O 1
ATOM 1405 N N . ASP A 1 177 ? -16.926 -24.475 33.495 1.00 71.19 177 ASP A N 1
ATOM 1406 C CA . ASP A 1 177 ? -18.306 -24.888 33.795 1.00 71.19 177 ASP A CA 1
ATOM 1407 C C . ASP A 1 177 ? -19.208 -23.713 34.230 1.00 71.19 177 ASP A C 1
ATOM 1409 O O . ASP A 1 177 ? -20.431 -23.855 34.386 1.00 71.19 177 ASP A O 1
ATOM 1413 N N . TYR A 1 178 ? -18.607 -22.539 34.446 1.00 73.38 178 TYR A N 1
ATOM 1414 C CA . TYR A 1 178 ? -19.272 -21.335 34.924 1.00 73.38 178 TYR A CA 1
ATOM 1415 C C . TYR A 1 178 ? -19.308 -20.259 33.835 1.00 73.38 178 TYR A C 1
ATOM 1417 O O . TYR A 1 178 ? -18.340 -20.039 33.114 1.00 73.38 178 TYR A O 1
ATOM 1425 N N . ASN A 1 179 ? -20.434 -19.547 33.763 1.00 74.38 179 ASN A N 1
ATOM 1426 C CA . ASN A 1 179 ? -20.632 -18.396 32.880 1.00 74.38 179 ASN A CA 1
ATOM 1427 C C . ASN A 1 179 ? -20.609 -17.095 33.690 1.00 74.38 179 ASN A C 1
ATOM 1429 O O . ASN A 1 179 ? -20.800 -17.115 34.910 1.00 74.38 179 A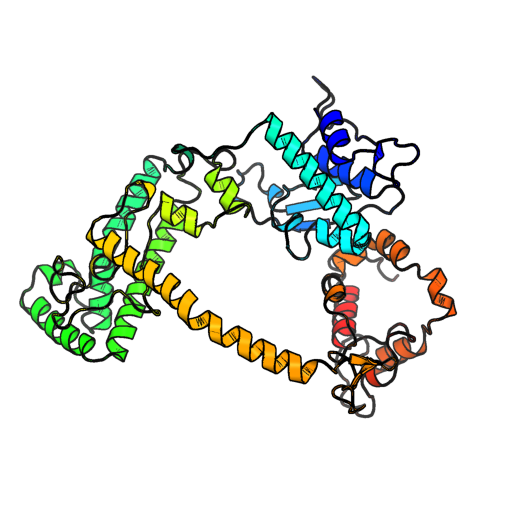SN A O 1
ATOM 1433 N N . ALA A 1 180 ? -20.472 -15.962 32.996 1.00 69.50 180 ALA A N 1
ATOM 1434 C CA . ALA A 1 180 ? -20.525 -14.622 33.587 1.00 69.50 180 ALA A CA 1
ATOM 1435 C C . ALA A 1 180 ? -21.693 -14.416 34.579 1.00 69.50 180 ALA A C 1
ATOM 1437 O O . ALA A 1 180 ? -21.476 -13.902 35.674 1.00 69.50 180 ALA A O 1
ATOM 1438 N N . ASP A 1 181 ? -22.896 -14.902 34.256 1.00 71.38 181 ASP A N 1
ATOM 1439 C CA . ASP A 1 181 ? -24.082 -14.741 35.113 1.00 71.38 181 ASP A CA 1
ATOM 1440 C C . ASP A 1 181 ? -23.968 -15.504 36.446 1.00 71.38 181 ASP A C 1
ATOM 1442 O O . ASP A 1 181 ? -24.420 -15.034 37.490 1.00 71.38 181 ASP A O 1
ATOM 1446 N N . LYS A 1 182 ? -23.319 -16.678 36.442 1.00 69.06 182 LYS A N 1
ATOM 1447 C CA . LYS A 1 182 ? -23.086 -17.466 37.665 1.00 69.06 182 LYS A CA 1
ATOM 1448 C C . LYS A 1 182 ? -21.996 -16.849 38.541 1.00 69.06 182 LYS A C 1
ATOM 1450 O O . LYS A 1 182 ? -22.086 -16.948 39.760 1.00 69.06 182 LYS A O 1
ATOM 1455 N N . LEU A 1 183 ? -21.000 -16.192 37.940 1.00 68.38 183 LEU A N 1
ATOM 1456 C CA . LEU A 1 183 ? -19.948 -15.479 38.673 1.00 68.38 183 LEU A CA 1
ATOM 1457 C C . LEU A 1 183 ? -20.507 -14.280 39.460 1.00 68.38 183 LEU A C 1
ATOM 1459 O O . LEU A 1 183 ? -20.009 -13.961 40.540 1.00 68.38 183 LEU A O 1
ATOM 1463 N N . GLU A 1 184 ? -21.533 -13.613 38.927 1.00 69.88 184 GLU A N 1
ATOM 1464 C CA . GLU A 1 184 ? -22.213 -12.518 39.628 1.00 69.88 184 GLU A CA 1
ATOM 1465 C C . GLU A 1 184 ? -23.181 -13.020 40.712 1.00 69.88 184 GLU A C 1
ATOM 1467 O O . GLU A 1 184 ? -23.309 -12.369 41.751 1.00 69.88 184 GLU A O 1
ATOM 1472 N N . ALA A 1 185 ? -23.822 -14.175 40.501 1.00 73.12 185 ALA A N 1
ATOM 1473 C CA . ALA A 1 185 ? -24.824 -14.725 41.413 1.00 73.12 185 ALA A CA 1
ATOM 1474 C C . ALA A 1 185 ? -24.239 -15.497 42.613 1.00 73.12 185 ALA A C 1
ATOM 1476 O O . ALA A 1 185 ? -24.805 -15.434 43.705 1.00 73.12 185 ALA A O 1
ATOM 1477 N N . ASP A 1 186 ? -23.130 -16.224 42.434 1.00 78.31 186 ASP A N 1
ATOM 1478 C CA . ASP A 1 186 ? -22.591 -17.126 43.457 1.00 78.31 186 ASP A CA 1
ATOM 1479 C C . ASP A 1 186 ? -21.335 -16.563 44.149 1.00 78.31 186 ASP A C 1
ATOM 1481 O O . ASP A 1 186 ? -20.258 -16.403 43.563 1.00 78.31 186 ASP A O 1
ATOM 1485 N N . MET A 1 187 ? -21.465 -16.296 45.451 1.00 77.12 187 MET A N 1
ATOM 1486 C CA . MET A 1 187 ? -20.381 -15.803 46.306 1.00 77.12 187 MET A CA 1
ATOM 1487 C C . MET A 1 187 ? -19.209 -16.787 46.413 1.00 77.12 187 MET A C 1
ATOM 1489 O O . MET A 1 187 ? -18.070 -16.345 46.593 1.00 77.12 187 MET A O 1
ATOM 1493 N N . HIS A 1 188 ? -19.452 -18.099 46.313 1.00 79.12 188 HIS A N 1
ATOM 1494 C CA . HIS A 1 188 ? -18.384 -19.091 46.430 1.00 79.12 188 HIS A CA 1
ATOM 1495 C C . HIS A 1 188 ? -17.483 -19.084 45.192 1.00 79.12 188 HIS A C 1
ATOM 1497 O O . HIS A 1 188 ? -16.264 -18.941 45.325 1.00 79.12 188 HIS A O 1
ATOM 1503 N N . VAL A 1 189 ? -18.095 -19.104 44.003 1.00 79.81 189 VAL A N 1
ATOM 1504 C CA . VAL A 1 189 ? -17.406 -19.031 42.704 1.00 79.81 189 VAL A CA 1
ATOM 1505 C C . VAL A 1 189 ? -16.633 -17.721 42.577 1.00 79.81 189 VAL A C 1
ATOM 1507 O O . VAL A 1 189 ? -15.486 -17.713 42.138 1.00 79.81 189 VAL A O 1
ATOM 1510 N N . LYS A 1 190 ? -17.211 -16.604 43.034 1.00 80.56 190 LYS A N 1
ATOM 1511 C CA . LYS A 1 190 ? -16.532 -15.302 43.033 1.00 80.56 190 LYS A CA 1
ATOM 1512 C C . LYS A 1 190 ? -15.270 -15.295 43.896 1.00 80.56 190 LYS A C 1
ATOM 1514 O O . LYS A 1 190 ? -14.256 -14.730 43.487 1.00 80.56 190 LYS A O 1
ATOM 1519 N N . LYS A 1 191 ? -15.316 -15.914 45.079 1.00 83.75 191 LYS A N 1
ATOM 1520 C CA . LYS A 1 191 ? -14.154 -16.005 45.974 1.00 83.75 191 LYS A CA 1
ATOM 1521 C C . LYS A 1 191 ? -13.074 -16.914 45.391 1.00 83.75 191 LYS A C 1
ATOM 1523 O O . LYS A 1 191 ? -11.905 -16.547 45.411 1.00 83.75 191 LYS A O 1
ATOM 1528 N N . GLU A 1 192 ? -13.467 -18.055 44.831 1.00 85.69 192 GLU A N 1
ATOM 1529 C CA . GLU A 1 192 ? -12.542 -18.979 44.172 1.00 85.69 192 GLU A CA 1
ATOM 1530 C C . GLU A 1 192 ? -11.872 -18.342 42.946 1.00 85.69 192 GLU A C 1
ATOM 1532 O O . GLU A 1 192 ? -10.648 -18.400 42.807 1.00 85.69 192 GLU A O 1
ATOM 1537 N N . PHE A 1 193 ? -12.650 -17.653 42.106 1.00 85.94 193 PHE A N 1
ATOM 1538 C CA . PHE A 1 193 ? -12.138 -16.898 40.966 1.00 85.94 193 PHE A CA 1
ATOM 1539 C C . PHE A 1 193 ? -11.119 -15.841 41.402 1.00 85.94 193 PHE A C 1
ATOM 1541 O O . PHE A 1 193 ? -10.044 -15.748 40.815 1.00 85.94 193 PHE A O 1
ATOM 1548 N N . GLN A 1 194 ? -11.407 -15.084 42.466 1.00 86.00 194 GLN A N 1
ATOM 1549 C CA . GLN A 1 194 ? -10.470 -14.096 43.009 1.00 86.00 194 GLN A CA 1
ATOM 1550 C C . GLN A 1 194 ? -9.162 -14.731 43.491 1.00 86.00 194 GLN A C 1
ATOM 1552 O O . GLN A 1 194 ? -8.098 -14.206 43.179 1.00 86.00 194 GLN A O 1
ATOM 1557 N N . THR A 1 195 ? -9.216 -15.863 44.199 1.00 88.50 195 THR A N 1
ATOM 1558 C CA . THR A 1 195 ? -8.005 -16.557 44.671 1.00 88.50 195 THR A CA 1
ATOM 1559 C C . THR A 1 195 ? -7.129 -17.021 43.508 1.00 88.50 195 THR A C 1
ATOM 1561 O O . THR A 1 195 ? -5.916 -16.812 43.530 1.00 88.50 195 THR A O 1
ATOM 1564 N N . ARG A 1 196 ? -7.727 -17.593 42.457 1.00 88.56 196 ARG A N 1
ATOM 1565 C CA . ARG A 1 196 ? -6.967 -18.035 41.279 1.00 88.56 196 ARG A CA 1
ATOM 1566 C C . ARG A 1 196 ? -6.451 -16.857 40.441 1.00 88.56 196 ARG A C 1
ATOM 1568 O O . ARG A 1 196 ? -5.330 -16.903 39.946 1.00 88.56 196 ARG A O 1
ATOM 1575 N N . MET A 1 197 ? -7.217 -15.772 40.325 1.00 87.81 197 MET A N 1
ATOM 1576 C CA . MET A 1 197 ? -6.765 -14.543 39.660 1.00 87.81 197 MET A CA 1
ATOM 1577 C C . MET A 1 197 ? -5.618 -13.856 40.407 1.00 87.81 197 MET A C 1
ATOM 1579 O O . MET A 1 197 ? -4.719 -13.304 39.774 1.00 87.81 197 MET A O 1
ATOM 1583 N N . GLU A 1 198 ? -5.610 -13.914 41.739 1.00 89.31 198 GLU A N 1
ATOM 1584 C CA . GLU A 1 198 ? -4.495 -13.426 42.550 1.00 89.31 198 GLU A CA 1
ATOM 1585 C C . GLU A 1 198 ? -3.218 -14.242 42.298 1.00 89.31 198 GLU A C 1
ATOM 1587 O O . GLU A 1 198 ? -2.134 -13.671 42.180 1.00 89.31 198 GLU A O 1
ATOM 1592 N N . GLU A 1 199 ? -3.335 -15.564 42.142 1.00 90.25 199 GLU A N 1
ATOM 1593 C CA . GLU A 1 199 ? -2.208 -16.414 41.748 1.00 90.25 199 GLU A CA 1
ATOM 1594 C C . GLU A 1 199 ? -1.672 -16.035 40.357 1.00 90.25 199 GLU A C 1
ATOM 1596 O O . GLU A 1 199 ? -0.460 -15.914 40.166 1.00 90.25 199 GLU A O 1
ATOM 1601 N N . VAL A 1 200 ? -2.565 -15.796 39.389 1.00 90.06 200 VAL A N 1
ATOM 1602 C CA . VAL A 1 200 ? -2.192 -15.370 38.031 1.00 90.06 200 VAL A CA 1
ATOM 1603 C C . VAL A 1 200 ? -1.489 -14.012 38.047 1.00 90.06 200 VAL A C 1
ATOM 1605 O O . VAL A 1 200 ? -0.454 -13.866 37.402 1.00 90.06 200 VAL A O 1
ATOM 1608 N N . LEU A 1 201 ? -1.989 -13.042 38.820 1.00 90.19 201 LEU A N 1
ATOM 1609 C CA . LEU A 1 201 ? -1.394 -11.705 38.938 1.00 90.19 201 LEU A CA 1
ATOM 1610 C C . LEU A 1 201 ? 0.046 -11.744 39.475 1.00 90.19 201 LEU A C 1
ATOM 1612 O O . LEU A 1 201 ? 0.873 -10.927 39.078 1.00 90.19 201 LEU A O 1
ATOM 1616 N N . ARG A 1 202 ? 0.358 -12.690 40.368 1.00 90.44 202 ARG A N 1
ATOM 1617 C CA . ARG A 1 202 ? 1.699 -12.838 40.961 1.00 90.44 202 ARG A CA 1
ATOM 1618 C C . ARG A 1 202 ? 2.719 -13.467 40.009 1.00 90.44 202 ARG A C 1
ATOM 1620 O O . ARG A 1 202 ? 3.919 -13.349 40.252 1.00 90.44 202 ARG A O 1
ATOM 1627 N N . HIS A 1 203 ? 2.269 -14.124 38.941 1.00 92.00 203 HIS A N 1
ATOM 1628 C CA . HIS A 1 203 ? 3.134 -14.793 37.973 1.00 92.00 203 HIS A CA 1
ATOM 1629 C C . HIS A 1 203 ? 3.071 -14.119 36.602 1.00 92.00 203 HIS A C 1
ATOM 1631 O O . HIS A 1 203 ? 2.124 -14.313 35.844 1.00 92.00 203 HIS A O 1
ATOM 1637 N N . ASP A 1 204 ? 4.148 -13.422 36.238 1.00 90.12 204 ASP A N 1
ATOM 1638 C CA . ASP A 1 204 ? 4.243 -12.636 35.001 1.00 90.12 204 ASP A CA 1
ATOM 1639 C C . ASP A 1 204 ? 3.892 -13.435 33.730 1.00 90.12 204 ASP A C 1
ATOM 1641 O O . ASP A 1 204 ? 3.111 -12.984 32.893 1.00 90.12 204 ASP A O 1
ATOM 1645 N N . ASN A 1 205 ? 4.381 -14.676 33.629 1.00 92.19 205 ASN A N 1
ATOM 1646 C CA . ASN A 1 205 ? 4.084 -15.559 32.498 1.00 92.19 205 ASN A CA 1
ATOM 1647 C C . ASN A 1 205 ? 2.597 -15.936 32.414 1.00 92.19 205 ASN A C 1
ATOM 1649 O O . ASN A 1 205 ? 2.035 -15.968 31.320 1.00 92.19 205 ASN A O 1
ATOM 1653 N N . LYS A 1 206 ? 1.950 -16.219 33.555 1.00 91.12 206 LYS A N 1
ATOM 1654 C CA . LYS A 1 206 ? 0.521 -16.572 33.594 1.00 91.12 206 LYS A CA 1
ATOM 1655 C C . LYS A 1 206 ? -0.334 -15.355 33.241 1.00 91.12 206 LYS A C 1
ATOM 1657 O O . LYS A 1 206 ? -1.286 -15.487 32.477 1.00 91.12 206 LYS A O 1
ATOM 1662 N N . LEU A 1 207 ? 0.033 -14.175 33.742 1.00 89.56 207 LEU A N 1
ATOM 1663 C CA . LEU A 1 207 ? -0.647 -12.921 33.420 1.00 89.56 207 LEU A CA 1
ATOM 1664 C C . LEU A 1 207 ? -0.548 -12.594 31.925 1.00 89.56 207 LEU A C 1
ATOM 1666 O O . LEU A 1 207 ? -1.556 -12.277 31.302 1.00 89.56 207 LEU A O 1
ATOM 1670 N N . ALA A 1 208 ? 0.635 -12.751 31.326 1.00 91.00 208 ALA A N 1
ATOM 1671 C CA . ALA A 1 208 ? 0.820 -12.548 29.891 1.00 91.00 208 ALA A CA 1
ATOM 1672 C C . ALA A 1 208 ? -0.032 -13.517 29.046 1.00 91.00 208 ALA A C 1
ATOM 1674 O O . ALA A 1 208 ? -0.595 -13.118 28.026 1.00 91.00 208 ALA A O 1
ATOM 1675 N N . GLN A 1 209 ? -0.174 -14.776 29.474 1.00 91.69 209 GLN A N 1
ATOM 1676 C CA . GLN A 1 209 ? -1.040 -15.752 28.801 1.00 91.69 209 GLN A CA 1
ATOM 1677 C C . GLN A 1 209 ? -2.531 -15.405 28.942 1.00 91.69 209 GLN A C 1
ATOM 1679 O O . GLN A 1 209 ? -3.263 -15.440 27.949 1.00 91.69 209 GLN A O 1
ATOM 1684 N N . LEU A 1 210 ? -2.980 -15.013 30.139 1.00 90.62 210 LEU A N 1
ATOM 1685 C CA . LEU A 1 210 ? -4.340 -14.512 30.360 1.00 90.62 210 LEU A CA 1
ATOM 1686 C C . LEU A 1 210 ? -4.623 -13.293 29.470 1.00 90.62 210 LEU A C 1
ATOM 1688 O O . LEU A 1 210 ? -5.680 -13.188 28.849 1.00 90.62 210 LEU A O 1
ATOM 1692 N N . ASP A 1 211 ? -3.659 -12.384 29.361 1.00 91.94 211 ASP A N 1
ATOM 1693 C CA . ASP A 1 211 ? -3.815 -11.204 28.527 1.00 91.94 211 ASP A CA 1
ATOM 1694 C C . ASP A 1 211 ? -3.904 -11.542 27.041 1.00 91.94 211 ASP A C 1
ATOM 1696 O O . ASP A 1 211 ? -4.741 -10.974 26.336 1.00 91.94 211 ASP A O 1
ATOM 1700 N N . GLY A 1 212 ? -3.096 -12.496 26.577 1.00 91.62 212 GLY A N 1
ATOM 1701 C CA . GLY A 1 212 ? -3.146 -13.003 25.209 1.00 91.62 212 GLY A CA 1
ATOM 1702 C C . GLY A 1 212 ? -4.489 -13.654 24.867 1.00 91.62 212 GLY A C 1
ATOM 1703 O O . GLY A 1 212 ? -5.058 -13.360 23.815 1.00 91.62 212 GLY A O 1
ATOM 1704 N N . THR A 1 213 ? -5.035 -14.486 25.762 1.00 91.56 213 THR A N 1
ATOM 1705 C CA . THR A 1 213 ? -6.333 -15.154 25.546 1.00 91.56 213 THR A CA 1
ATOM 1706 C C . THR A 1 213 ? -7.483 -14.150 25.455 1.00 91.56 213 THR A C 1
ATOM 1708 O O . THR A 1 213 ? -8.226 -14.161 24.471 1.00 91.56 213 THR A O 1
ATOM 1711 N N . ILE A 1 214 ? -7.581 -13.213 26.406 1.00 91.06 214 ILE A N 1
ATOM 1712 C CA . ILE A 1 214 ? -8.625 -12.175 26.403 1.00 91.06 214 ILE A CA 1
ATOM 1713 C C . ILE A 1 214 ? -8.448 -11.215 25.218 1.00 91.06 214 ILE A C 1
ATOM 1715 O O . ILE A 1 214 ? -9.418 -10.874 24.542 1.00 91.06 214 ILE A O 1
ATOM 1719 N N . SER A 1 215 ? -7.220 -10.783 24.917 1.00 92.25 215 SER A N 1
ATOM 1720 C CA . SER A 1 215 ? -6.952 -9.914 23.762 1.00 92.25 215 SER A CA 1
ATOM 1721 C C . SER A 1 215 ? -7.346 -10.591 22.444 1.00 92.25 215 SER A C 1
ATOM 1723 O O . SER A 1 215 ? -7.931 -9.955 21.563 1.00 92.25 215 SER A O 1
ATOM 1725 N N . GLY A 1 216 ? -7.113 -11.902 22.325 1.00 92.69 216 GLY A N 1
ATOM 1726 C CA . GLY A 1 216 ? -7.520 -12.701 21.173 1.00 92.69 216 GLY A CA 1
ATOM 1727 C C . GLY A 1 216 ? -9.038 -12.750 20.980 1.00 92.69 216 GLY A C 1
ATOM 1728 O O . GLY A 1 216 ? -9.517 -12.547 19.862 1.00 92.69 216 GLY A O 1
ATOM 1729 N N . THR A 1 217 ? -9.817 -12.969 22.045 1.00 91.94 217 THR A N 1
ATOM 1730 C CA . THR A 1 217 ? -11.290 -12.988 21.951 1.00 91.94 217 THR A CA 1
ATOM 1731 C C . THR A 1 217 ? -11.865 -11.605 21.657 1.00 91.94 217 THR A C 1
ATOM 1733 O O . THR A 1 217 ? -12.736 -11.467 20.796 1.00 91.94 217 THR A O 1
ATOM 1736 N N . MET A 1 218 ? -11.317 -10.559 22.277 1.00 92.81 218 MET A N 1
ATOM 1737 C CA . MET A 1 218 ? -11.690 -9.171 21.995 1.00 92.81 218 MET A CA 1
ATOM 1738 C C . MET A 1 218 ? -11.351 -8.736 20.559 1.00 92.81 218 MET A C 1
ATOM 1740 O O . MET A 1 218 ? -12.132 -8.028 19.915 1.00 92.81 218 MET A O 1
ATOM 1744 N N . SER A 1 219 ? -10.215 -9.185 20.021 1.00 92.56 219 SER A N 1
ATOM 1745 C CA . SER A 1 219 ? -9.824 -8.905 18.634 1.00 92.56 219 SER A CA 1
ATOM 1746 C C . SER A 1 219 ? -10.777 -9.567 17.640 1.00 92.56 219 SER A C 1
ATOM 1748 O O . SER A 1 219 ? -11.203 -8.914 16.690 1.00 92.56 219 SER A O 1
ATOM 1750 N N . LYS A 1 220 ? -11.209 -10.813 17.898 1.00 93.31 220 LYS A N 1
ATOM 1751 C CA . LYS A 1 220 ? -12.237 -11.492 17.084 1.00 93.31 220 LYS A CA 1
ATOM 1752 C C . LYS A 1 220 ? -13.556 -10.713 17.063 1.00 93.31 220 LYS A C 1
ATOM 1754 O O . LYS A 1 220 ? -14.161 -10.578 16.002 1.00 93.31 220 LYS A O 1
ATOM 1759 N N . LEU A 1 221 ? -13.974 -10.160 18.205 1.00 92.19 221 LEU A N 1
ATOM 1760 C CA . LEU A 1 221 ? -15.167 -9.311 18.294 1.00 92.19 221 LEU A CA 1
ATOM 1761 C C . LEU A 1 221 ? -15.008 -8.032 17.460 1.00 92.19 221 LEU A C 1
ATOM 1763 O O . LEU A 1 221 ? -15.921 -7.664 16.722 1.00 92.19 221 LEU A O 1
ATOM 1767 N N . THR A 1 222 ? -13.837 -7.390 17.525 1.00 93.81 222 THR A N 1
ATOM 1768 C CA . THR A 1 222 ? -13.534 -6.200 16.709 1.00 93.81 222 THR A CA 1
ATOM 1769 C C . THR A 1 222 ? -13.593 -6.522 15.215 1.00 93.81 222 THR A C 1
ATOM 1771 O O . THR A 1 222 ? -14.229 -5.787 14.464 1.00 93.81 222 THR A O 1
ATOM 1774 N N . SER A 1 223 ? -12.989 -7.632 14.776 1.00 93.94 223 SER A N 1
ATOM 1775 C CA . SER A 1 223 ? -13.041 -8.078 13.377 1.00 93.94 223 SER A CA 1
ATOM 1776 C C . SER A 1 223 ? -14.472 -8.357 12.920 1.00 93.94 223 SER A C 1
ATOM 1778 O O . SER A 1 223 ? -14.892 -7.823 11.901 1.00 93.94 223 SER A O 1
ATOM 1780 N N . ALA A 1 224 ? -15.257 -9.094 13.714 1.00 92.44 224 ALA A N 1
ATOM 1781 C CA . ALA A 1 224 ? -16.655 -9.388 13.397 1.00 92.44 224 ALA A CA 1
ATOM 1782 C C . ALA A 1 224 ? -17.515 -8.119 13.268 1.00 92.44 224 ALA A C 1
ATOM 1784 O O . ALA A 1 224 ? -18.424 -8.061 12.440 1.00 92.44 224 ALA A O 1
ATOM 1785 N N . LEU A 1 225 ? -17.225 -7.098 14.078 1.00 91.19 225 LEU A N 1
ATOM 1786 C CA . LEU A 1 225 ? -17.886 -5.800 14.007 1.00 91.19 225 LEU A CA 1
ATOM 1787 C C . LEU A 1 225 ? -17.493 -5.041 12.732 1.00 91.19 225 LEU A C 1
ATOM 1789 O O . LEU A 1 225 ? -18.367 -4.510 12.049 1.00 91.19 225 LEU A O 1
ATOM 1793 N N . ILE A 1 226 ? -16.203 -5.012 12.386 1.00 91.88 226 ILE A N 1
ATOM 1794 C CA . ILE A 1 226 ? -15.709 -4.356 11.166 1.00 91.88 226 ILE A CA 1
ATOM 1795 C C . ILE A 1 226 ? -16.292 -5.024 9.920 1.00 91.88 226 ILE A C 1
ATOM 1797 O O . ILE A 1 226 ? -16.797 -4.318 9.052 1.00 91.88 226 ILE A O 1
ATOM 1801 N N . ASP A 1 227 ? -16.271 -6.355 9.851 1.00 90.94 227 ASP A N 1
ATOM 1802 C CA . ASP A 1 227 ? -16.724 -7.110 8.679 1.00 90.94 227 ASP A CA 1
ATOM 1803 C C . ASP A 1 227 ? -18.231 -6.978 8.442 1.00 90.94 227 ASP A C 1
ATOM 1805 O O . ASP A 1 227 ? -18.674 -6.922 7.295 1.00 90.94 227 ASP A O 1
ATOM 1809 N N . LYS A 1 228 ? -19.027 -6.903 9.518 1.00 90.31 228 LYS A N 1
ATOM 1810 C CA . LYS A 1 228 ? -20.475 -6.691 9.412 1.00 90.31 228 LYS A CA 1
ATOM 1811 C C . LYS A 1 228 ? -20.815 -5.249 9.055 1.00 90.31 228 LYS A C 1
ATOM 1813 O O . LYS A 1 228 ? -21.663 -5.035 8.200 1.00 90.31 228 LYS A O 1
ATOM 1818 N N . CYS A 1 229 ? -20.176 -4.262 9.685 1.00 88.31 229 CYS A N 1
ATOM 1819 C CA . CYS A 1 229 ? -20.575 -2.862 9.524 1.00 88.31 229 CYS A CA 1
ATOM 1820 C C . CYS A 1 229 ? -19.939 -2.164 8.306 1.00 88.31 229 CYS A C 1
ATOM 1822 O O . CYS A 1 229 ? -20.580 -1.317 7.685 1.00 88.31 229 CYS A O 1
ATOM 1824 N N . LEU A 1 230 ? -18.691 -2.485 7.940 1.00 86.81 230 LEU A N 1
ATOM 1825 C CA . LEU A 1 230 ? -17.956 -1.825 6.854 1.00 86.81 230 LEU A CA 1
ATOM 1826 C C . LEU A 1 230 ? -17.722 -2.784 5.671 1.00 86.81 230 LEU A C 1
ATOM 1828 O O . LEU A 1 230 ? -17.098 -3.828 5.854 1.00 86.81 230 LEU A O 1
ATOM 1832 N N . PRO A 1 231 ? -18.100 -2.433 4.423 1.00 82.44 231 PRO A N 1
ATOM 1833 C CA . PRO A 1 231 ? -18.648 -1.151 3.958 1.00 82.44 231 PRO A CA 1
ATOM 1834 C C . PRO A 1 231 ? -20.186 -1.070 3.900 1.00 82.44 231 PRO A C 1
ATOM 1836 O O . PRO A 1 231 ? -20.702 -0.026 3.514 1.00 82.44 231 PRO A O 1
ATOM 1839 N N . ALA A 1 232 ? -20.906 -2.150 4.217 1.00 85.31 232 ALA A N 1
ATOM 1840 C CA . ALA A 1 232 ? -22.321 -2.305 3.866 1.00 85.31 232 ALA A CA 1
ATOM 1841 C C . ALA A 1 232 ? -23.266 -1.298 4.544 1.00 85.31 232 ALA A C 1
ATOM 1843 O O . ALA A 1 232 ? -24.213 -0.846 3.911 1.00 85.31 232 ALA A O 1
ATOM 1844 N N . HIS A 1 233 ? -22.989 -0.925 5.795 1.00 89.94 233 HIS A N 1
ATOM 1845 C CA . HIS A 1 233 ? -23.895 -0.133 6.634 1.00 89.94 233 HIS A CA 1
ATOM 1846 C C . HIS A 1 233 ? -23.462 1.331 6.800 1.00 89.94 233 HIS A C 1
ATOM 1848 O O . HIS A 1 233 ? -23.786 2.002 7.782 1.00 89.94 233 HIS A O 1
ATOM 1854 N N . LEU A 1 234 ? -22.676 1.849 5.856 1.00 90.75 234 LEU A N 1
ATOM 1855 C CA . LEU A 1 234 ? -22.342 3.271 5.820 1.00 90.75 234 LEU A CA 1
ATOM 1856 C C . LEU A 1 234 ? -23.552 4.085 5.356 1.00 90.75 234 LEU A C 1
ATOM 1858 O O . LEU A 1 234 ? -24.217 3.711 4.395 1.00 90.75 234 LEU A O 1
ATOM 1862 N N . HIS A 1 235 ? -23.791 5.239 5.989 1.00 91.38 235 HIS A N 1
ATOM 1863 C CA . HIS A 1 235 ? -24.867 6.147 5.580 1.00 91.38 235 HIS A CA 1
ATOM 1864 C C . HIS A 1 235 ? -24.709 6.594 4.117 1.00 91.38 235 HIS A C 1
ATOM 1866 O O . HIS A 1 235 ? -25.676 6.644 3.360 1.00 91.38 235 HIS A O 1
ATOM 1872 N N . LEU A 1 236 ? -23.468 6.887 3.716 1.00 90.44 236 LEU A N 1
ATOM 1873 C CA . LEU A 1 236 ? -23.090 7.108 2.325 1.00 90.44 236 LEU A CA 1
ATOM 1874 C C . LEU A 1 236 ? -22.247 5.924 1.836 1.00 90.44 236 LEU A C 1
ATOM 1876 O O . LEU A 1 236 ? -21.199 5.647 2.433 1.00 90.44 236 LEU A O 1
ATOM 1880 N N . PRO A 1 237 ? -22.646 5.247 0.746 1.00 88.81 237 PRO A N 1
ATOM 1881 C CA . PRO A 1 237 ? -21.843 4.186 0.165 1.00 88.81 237 PRO A CA 1
ATOM 1882 C C . PRO A 1 237 ? -20.661 4.755 -0.630 1.00 88.81 237 PRO A C 1
ATOM 1884 O O . PRO A 1 237 ? -20.662 5.897 -1.105 1.00 88.81 237 PRO A O 1
ATOM 1887 N N . PHE A 1 238 ? -19.645 3.922 -0.835 1.00 88.12 238 PHE A N 1
ATOM 1888 C CA . PHE A 1 238 ? -18.629 4.175 -1.854 1.00 88.12 238 PHE A CA 1
ATOM 1889 C C . PHE A 1 238 ? -19.300 4.212 -3.246 1.00 88.12 238 PHE A C 1
ATOM 1891 O O . PHE A 1 238 ? -20.192 3.398 -3.493 1.00 88.12 238 PHE A O 1
ATOM 1898 N N . PRO A 1 239 ? -18.929 5.126 -4.165 1.00 88.06 239 PRO A N 1
ATOM 1899 C CA . PRO A 1 239 ? -17.818 6.089 -4.128 1.00 88.06 239 PRO A CA 1
ATOM 1900 C C . PRO A 1 239 ? -18.167 7.486 -3.576 1.00 88.06 239 PRO A C 1
ATOM 1902 O O . PRO A 1 239 ? -17.314 8.364 -3.589 1.00 88.06 239 PRO A O 1
ATOM 1905 N N . HIS A 1 240 ? -19.393 7.724 -3.103 1.00 90.44 240 HIS A N 1
ATOM 1906 C CA . HIS A 1 240 ? -19.821 9.054 -2.636 1.00 90.44 240 HIS A CA 1
ATOM 1907 C C . HIS A 1 240 ? -19.267 9.420 -1.253 1.00 90.44 240 HIS A C 1
ATOM 1909 O O . HIS A 1 240 ? -19.208 10.596 -0.897 1.00 90.44 240 HIS A O 1
ATOM 1915 N N . ASN A 1 241 ? -18.870 8.413 -0.475 1.00 92.88 241 ASN A N 1
ATOM 1916 C CA . ASN A 1 241 ? -18.217 8.594 0.812 1.00 92.88 241 ASN A CA 1
ATOM 1917 C C . ASN A 1 241 ? -16.728 8.908 0.631 1.00 92.88 241 ASN A C 1
ATOM 1919 O O . ASN A 1 241 ? -15.917 8.021 0.345 1.00 92.88 241 ASN A O 1
ATOM 1923 N N . ASN A 1 242 ? -16.359 10.165 0.855 1.00 93.44 242 ASN A N 1
ATOM 1924 C CA . ASN A 1 242 ? -15.001 10.637 0.602 1.00 93.44 242 ASN A CA 1
ATOM 1925 C C . ASN A 1 242 ? -13.977 10.105 1.620 1.00 93.44 242 ASN A C 1
ATOM 1927 O O . ASN A 1 242 ? -12.821 9.874 1.254 1.00 93.44 242 ASN A O 1
ATOM 1931 N N . MET A 1 243 ? -14.390 9.807 2.858 1.00 93.69 243 MET A N 1
ATOM 1932 C CA . MET A 1 243 ? -13.523 9.151 3.847 1.00 93.69 243 MET A CA 1
ATOM 1933 C C . MET A 1 243 ? -13.183 7.712 3.428 1.00 93.69 243 MET A C 1
ATOM 1935 O O . MET A 1 243 ? -12.027 7.275 3.515 1.00 93.69 243 MET A O 1
ATOM 1939 N N . ALA A 1 244 ? -14.174 6.980 2.911 1.00 92.44 244 ALA A N 1
ATOM 1940 C CA . ALA A 1 244 ? -13.973 5.650 2.346 1.00 92.44 244 ALA A CA 1
ATOM 1941 C C . ALA A 1 244 ? -13.104 5.712 1.078 1.00 92.44 244 ALA A C 1
ATOM 1943 O O . ALA A 1 244 ? -12.174 4.920 0.933 1.00 92.44 244 ALA A O 1
ATOM 1944 N N . VAL A 1 245 ? -13.325 6.692 0.192 1.00 93.12 245 VAL A N 1
ATOM 1945 C CA . VAL A 1 245 ? -12.484 6.893 -1.000 1.00 93.12 245 VAL A CA 1
ATOM 1946 C C . VAL A 1 245 ? -11.022 7.110 -0.612 1.00 93.12 245 VAL A C 1
ATOM 1948 O O . VAL A 1 245 ? -10.155 6.424 -1.149 1.00 93.12 245 VAL A O 1
ATOM 1951 N N . MET A 1 246 ? -10.719 7.992 0.346 1.00 94.50 246 MET A N 1
ATOM 1952 C CA . MET A 1 246 ? -9.337 8.277 0.765 1.00 94.50 246 MET A CA 1
ATOM 1953 C C . MET A 1 246 ? -8.607 7.054 1.329 1.00 94.50 246 MET A C 1
ATOM 1955 O O . MET A 1 246 ? -7.420 6.855 1.052 1.00 94.50 246 MET A O 1
ATOM 1959 N N . THR A 1 247 ? -9.311 6.248 2.123 1.00 93.50 247 THR A N 1
ATOM 1960 C CA . THR A 1 247 ? -8.727 5.104 2.833 1.00 93.50 247 THR A CA 1
ATOM 1961 C C . THR A 1 247 ? -8.563 3.892 1.927 1.00 93.50 247 THR A C 1
ATOM 1963 O O . THR A 1 247 ? -7.485 3.298 1.900 1.00 93.50 247 THR A O 1
ATOM 1966 N N . VAL A 1 248 ? -9.580 3.568 1.125 1.00 91.56 248 VAL A N 1
ATOM 1967 C CA . VAL A 1 248 ? -9.580 2.393 0.241 1.00 91.56 248 VAL A CA 1
ATOM 1968 C C . VAL A 1 248 ? -8.684 2.609 -0.986 1.00 91.56 248 VAL A C 1
ATOM 1970 O O . VAL A 1 248 ? -7.960 1.697 -1.378 1.00 91.56 248 VAL A O 1
ATOM 1973 N N . SER A 1 249 ? -8.638 3.825 -1.549 1.00 91.44 249 SER A N 1
ATOM 1974 C CA . SER A 1 249 ? -7.691 4.169 -2.634 1.00 91.44 249 SER A CA 1
ATOM 1975 C C . SER A 1 249 ? -6.232 4.264 -2.161 1.00 91.44 249 SER A C 1
ATOM 1977 O O . SER A 1 249 ? -5.297 4.285 -2.967 1.00 91.44 249 SER A O 1
ATOM 1979 N N . GLY A 1 250 ? -6.015 4.330 -0.843 1.00 91.38 250 GLY A N 1
ATOM 1980 C CA . GLY A 1 250 ? -4.701 4.491 -0.231 1.00 91.38 250 GLY A CA 1
ATOM 1981 C C . GLY A 1 250 ? -4.127 5.907 -0.323 1.00 91.38 250 GLY A C 1
ATOM 1982 O O . GLY A 1 250 ? -2.920 6.064 -0.113 1.00 91.38 250 GLY A O 1
ATOM 1983 N N . ALA A 1 251 ? -4.949 6.918 -0.624 1.00 92.25 251 ALA A N 1
ATOM 1984 C CA . ALA A 1 251 ? -4.537 8.320 -0.648 1.00 92.25 251 ALA A CA 1
ATOM 1985 C C . ALA A 1 251 ? -4.046 8.775 0.736 1.00 92.25 251 ALA A C 1
ATOM 1987 O O . ALA A 1 251 ? -2.911 9.236 0.883 1.00 92.25 251 ALA A O 1
ATOM 1988 N N . LYS A 1 252 ? -4.869 8.586 1.776 1.00 92.12 252 LYS A N 1
ATOM 1989 C CA . LYS A 1 252 ? -4.477 8.844 3.165 1.00 92.12 252 LYS A CA 1
ATOM 1990 C C . LYS A 1 252 ? -5.345 8.056 4.140 1.00 92.12 252 LYS A C 1
ATOM 1992 O O . LYS A 1 252 ? -6.558 7.970 3.986 1.00 92.12 252 LYS A O 1
ATOM 1997 N N . GLY A 1 253 ? -4.704 7.554 5.191 1.00 92.00 253 GLY A N 1
ATOM 1998 C CA . GLY A 1 253 ? -5.350 6.724 6.201 1.00 92.00 253 GLY A CA 1
ATOM 1999 C C . GLY A 1 253 ? -5.369 5.251 5.806 1.00 92.00 253 GLY A C 1
ATOM 2000 O O . GLY A 1 253 ? -4.817 4.850 4.783 1.00 92.00 253 GLY A O 1
ATOM 2001 N N . SER A 1 254 ? -5.974 4.444 6.667 1.00 93.19 254 SER A N 1
ATOM 2002 C CA . SER A 1 254 ? -6.149 3.007 6.477 1.00 93.19 254 SER A CA 1
ATOM 2003 C C . SER A 1 254 ? -7.567 2.607 6.885 1.00 93.19 254 SER A C 1
ATOM 2005 O O . SER A 1 254 ? -8.251 3.372 7.572 1.00 93.19 254 SER A O 1
ATOM 2007 N N . ASN A 1 255 ? -7.991 1.395 6.524 1.00 91.31 255 ASN A N 1
ATOM 2008 C CA . ASN A 1 255 ? -9.269 0.847 6.989 1.00 91.31 255 ASN A CA 1
ATOM 2009 C C . ASN A 1 255 ? -9.335 0.731 8.521 1.00 91.31 255 ASN A C 1
ATOM 2011 O O . ASN A 1 255 ? -10.422 0.833 9.079 1.00 91.31 255 ASN A O 1
ATOM 2015 N N . ILE A 1 256 ? -8.189 0.584 9.200 1.00 92.62 256 ILE A N 1
ATOM 2016 C CA . ILE A 1 256 ? -8.114 0.590 10.668 1.00 92.62 256 ILE A CA 1
ATOM 2017 C C . ILE A 1 256 ? -8.435 1.989 11.199 1.00 92.62 256 ILE A C 1
ATOM 2019 O O . ILE A 1 256 ? -9.224 2.139 12.122 1.00 92.62 256 ILE A O 1
ATOM 2023 N N . ASN A 1 257 ? -7.890 3.042 10.588 1.00 93.69 257 ASN A N 1
ATOM 2024 C CA . ASN A 1 257 ? -8.194 4.412 11.006 1.00 93.69 257 ASN A CA 1
ATOM 2025 C C . ASN A 1 257 ? -9.689 4.709 10.816 1.00 93.69 257 ASN A C 1
ATOM 2027 O O . ASN A 1 257 ? -10.317 5.323 11.674 1.00 93.69 257 ASN A O 1
ATOM 2031 N N . PHE A 1 258 ? -10.263 4.247 9.701 1.00 93.25 258 PHE A N 1
ATOM 2032 C CA . PHE A 1 258 ? -11.685 4.420 9.424 1.00 93.25 258 PHE A CA 1
ATOM 2033 C C . PHE A 1 258 ? -12.563 3.650 10.418 1.00 93.25 258 PHE A C 1
ATOM 2035 O O . PHE A 1 258 ? -13.516 4.210 10.962 1.00 93.25 258 PHE A O 1
ATOM 2042 N N . SER A 1 259 ? -12.206 2.402 10.739 1.00 93.94 259 SER A N 1
ATOM 2043 C CA . SER A 1 259 ? -12.928 1.623 11.744 1.00 93.94 259 SER A CA 1
ATOM 2044 C C . SER A 1 259 ? -12.798 2.222 13.146 1.00 93.94 259 SER A C 1
ATOM 2046 O O . SER A 1 259 ? -13.778 2.255 13.878 1.00 93.94 259 SER A O 1
ATOM 2048 N N . GLN A 1 260 ? -11.661 2.793 13.530 1.00 94.75 260 GLN A N 1
ATOM 2049 C CA . GLN A 1 260 ? -11.535 3.450 14.836 1.00 94.75 260 GLN A CA 1
ATOM 2050 C C . GLN A 1 260 ? -12.412 4.704 14.957 1.00 94.75 260 GLN A C 1
ATOM 2052 O O . GLN A 1 260 ? -12.951 4.999 16.030 1.00 94.75 260 GLN A O 1
ATOM 2057 N N . ILE A 1 261 ? -12.611 5.427 13.852 1.00 95.06 261 ILE A N 1
ATOM 2058 C CA . ILE A 1 261 ? -13.490 6.599 13.819 1.00 95.06 261 ILE A CA 1
ATOM 2059 C C . ILE A 1 261 ? -14.962 6.182 13.895 1.00 95.06 261 ILE A C 1
ATOM 2061 O O . ILE A 1 261 ? -15.704 6.722 14.720 1.00 95.06 261 ILE A O 1
ATOM 2065 N N . THR A 1 262 ? -15.372 5.207 13.079 1.00 93.31 262 THR A N 1
ATOM 2066 C CA . THR A 1 262 ? -16.790 4.886 12.846 1.00 93.31 262 THR A CA 1
ATOM 2067 C C . THR A 1 262 ? -17.294 3.654 13.613 1.00 93.31 262 THR A C 1
ATOM 2069 O O . THR A 1 262 ? -18.454 3.615 14.019 1.00 93.31 262 THR A O 1
ATOM 2072 N N . CYS A 1 263 ? -16.451 2.657 13.877 1.00 93.25 263 CYS A N 1
ATOM 2073 C CA . CYS A 1 263 ? -16.795 1.410 14.571 1.00 93.25 263 CYS A CA 1
ATOM 2074 C C . CYS A 1 263 ? -16.466 1.456 16.073 1.00 93.25 263 CYS A C 1
ATOM 2076 O O . CYS A 1 263 ? -17.356 1.623 16.908 1.00 93.25 263 CYS A O 1
ATOM 2078 N N . CYS A 1 264 ? -15.196 1.272 16.427 1.00 94.44 264 CYS A N 1
ATOM 2079 C CA . CYS A 1 264 ? -14.677 1.251 17.795 1.00 94.44 264 CYS A CA 1
ATOM 2080 C C . CYS A 1 264 ? -13.147 1.310 17.770 1.00 94.44 264 CYS A C 1
ATOM 2082 O O . CYS A 1 264 ? -12.534 0.867 16.800 1.00 94.44 264 CYS A O 1
ATOM 2084 N N . LEU A 1 265 ? -12.525 1.791 18.847 1.00 94.75 265 LEU A N 1
ATOM 2085 C CA . LEU A 1 265 ? -11.060 1.794 18.960 1.00 94.75 265 LEU A CA 1
ATOM 2086 C C . LEU A 1 265 ? -10.475 0.379 19.088 1.00 94.75 265 LEU A C 1
ATOM 2088 O O . LEU A 1 265 ? -9.391 0.124 18.566 1.00 94.75 265 LEU A O 1
ATOM 2092 N N . GLY A 1 266 ? -11.193 -0.525 19.763 1.00 94.69 266 GLY A N 1
ATOM 2093 C CA . GLY A 1 266 ? -10.760 -1.900 20.011 1.00 94.69 266 GLY A CA 1
ATOM 2094 C C . GLY A 1 266 ? -9.826 -2.032 21.219 1.00 94.69 266 GLY A C 1
ATOM 2095 O O . GLY A 1 266 ? -9.763 -1.155 22.089 1.00 94.69 266 GLY A O 1
ATOM 2096 N N . GLN A 1 267 ? -9.117 -3.158 21.298 1.00 94.88 267 GLN A N 1
ATOM 2097 C CA . GLN A 1 267 ? -8.198 -3.465 22.397 1.00 94.88 267 GLN A CA 1
ATOM 2098 C C . GLN A 1 267 ? -6.976 -2.536 22.380 1.00 94.88 267 GLN A C 1
ATOM 2100 O O . GLN A 1 267 ? -6.258 -2.476 21.386 1.00 94.88 267 GLN A O 1
ATOM 2105 N N . GLN A 1 268 ? -6.713 -1.840 23.490 1.00 94.69 268 GLN A N 1
ATOM 2106 C CA . GLN A 1 268 ? -5.442 -1.139 23.693 1.00 94.69 268 GLN A CA 1
ATOM 2107 C C . GLN A 1 268 ? -4.410 -2.136 24.232 1.00 94.69 268 GLN A C 1
ATOM 2109 O O . GLN A 1 268 ? -4.614 -2.725 25.298 1.00 94.69 268 GLN A O 1
ATOM 2114 N N . SER A 1 269 ? -3.338 -2.354 23.476 1.00 91.81 269 SER A N 1
ATOM 2115 C CA . SER A 1 269 ? -2.207 -3.196 23.872 1.00 91.81 269 SER A CA 1
ATOM 2116 C C . SER A 1 269 ? -1.031 -2.333 24.313 1.00 91.81 269 SER A C 1
ATOM 2118 O O . SER A 1 269 ? -0.733 -1.358 23.627 1.00 91.81 269 SER A O 1
ATOM 2120 N N . LEU A 1 270 ? -0.364 -2.724 25.399 1.00 91.19 270 LEU A N 1
ATOM 2121 C CA . LEU A 1 270 ? 0.857 -2.104 25.912 1.00 91.19 270 LEU A CA 1
ATOM 2122 C C . LEU A 1 270 ? 1.977 -3.141 25.952 1.00 91.19 270 LEU A C 1
ATOM 2124 O O . LEU A 1 270 ? 1.817 -4.165 26.612 1.00 91.19 270 LEU A O 1
ATOM 2128 N N . GLU A 1 271 ? 3.076 -2.926 25.227 1.00 87.69 271 GLU A N 1
ATOM 2129 C CA . GLU A 1 271 ? 4.213 -3.861 25.131 1.00 87.69 271 GLU A CA 1
ATOM 2130 C C . GLU A 1 271 ? 3.794 -5.307 24.769 1.00 87.69 271 GLU A C 1
ATOM 2132 O O . GLU A 1 271 ? 4.362 -6.295 25.233 1.00 87.69 271 GLU A O 1
ATOM 2137 N N . GLY A 1 272 ? 2.748 -5.447 23.945 1.00 86.50 272 GLY A N 1
ATOM 2138 C CA . GLY A 1 272 ? 2.171 -6.745 23.562 1.00 86.50 272 GLY A CA 1
ATOM 2139 C C . GLY A 1 272 ? 1.255 -7.389 24.613 1.00 86.50 272 GLY A C 1
ATOM 2140 O O . GLY A 1 272 ? 0.750 -8.487 24.385 1.00 86.50 272 GLY A O 1
ATOM 2141 N N . ARG A 1 273 ? 1.002 -6.712 25.736 1.00 90.38 273 ARG A N 1
ATOM 2142 C CA . ARG A 1 273 ? 0.111 -7.133 26.831 1.00 90.38 273 ARG A CA 1
ATOM 2143 C C . ARG A 1 273 ? -1.120 -6.230 26.924 1.00 90.38 273 ARG A C 1
ATOM 2145 O O . ARG A 1 273 ? -1.276 -5.297 26.134 1.00 90.38 273 ARG A O 1
ATOM 2152 N N . ARG A 1 274 ? -2.034 -6.514 27.858 1.00 92.06 274 ARG A N 1
ATOM 2153 C CA . ARG A 1 274 ? -3.170 -5.620 28.145 1.00 92.06 274 ARG A CA 1
ATOM 2154 C C . ARG A 1 274 ? -2.742 -4.515 29.109 1.00 92.06 274 ARG A C 1
ATOM 2156 O O . ARG A 1 274 ? -1.575 -4.366 29.458 1.00 92.06 274 ARG A O 1
ATOM 2163 N N . VAL A 1 275 ? -3.710 -3.693 29.501 1.00 93.25 275 VAL A N 1
ATOM 2164 C CA . VAL A 1 275 ? -3.502 -2.636 30.490 1.00 93.25 275 VAL A CA 1
ATOM 2165 C C . VAL A 1 275 ? -2.951 -3.231 31.794 1.00 93.25 275 VAL A C 1
ATOM 2167 O O . VAL A 1 275 ? -3.532 -4.194 32.299 1.00 93.25 275 VAL A O 1
ATOM 2170 N N . PRO A 1 276 ? -1.886 -2.647 32.372 1.00 91.94 276 PRO A N 1
ATOM 2171 C CA . PRO A 1 276 ? -1.283 -3.149 33.596 1.00 91.94 276 PRO A CA 1
ATOM 2172 C C . PRO A 1 276 ? -2.252 -3.062 34.779 1.00 91.94 276 PRO A C 1
ATOM 2174 O O . PRO A 1 276 ? -3.022 -2.108 34.921 1.00 91.94 276 PRO A O 1
ATOM 2177 N N . LEU A 1 277 ? -2.173 -4.055 35.661 1.00 92.31 277 LEU A N 1
ATOM 2178 C CA . LEU A 1 277 ? -2.937 -4.105 36.903 1.00 92.31 277 LEU A CA 1
ATOM 2179 C C . LEU A 1 277 ? -2.086 -3.584 38.067 1.00 92.31 277 LEU A C 1
ATOM 2181 O O . LEU A 1 277 ? -0.888 -3.845 38.156 1.00 92.31 277 LEU A O 1
ATOM 2185 N N . MET A 1 278 ? -2.714 -2.847 38.980 1.00 93.44 278 MET A N 1
ATOM 2186 C CA . MET A 1 278 ? -2.109 -2.447 40.250 1.00 93.44 278 MET A CA 1
ATOM 2187 C C . MET A 1 278 ? -1.951 -3.662 41.174 1.00 93.44 278 MET A C 1
ATOM 2189 O O . MET A 1 278 ? -2.638 -4.668 41.011 1.00 93.44 278 MET A O 1
ATOM 2193 N N . VAL A 1 279 ? -1.141 -3.528 42.230 1.00 90.94 279 VAL A N 1
ATOM 2194 C CA . VAL A 1 279 ? -0.976 -4.560 43.280 1.00 90.94 279 VAL A CA 1
ATOM 2195 C C . VAL A 1 279 ? -2.315 -4.975 43.910 1.00 90.94 279 VAL A C 1
ATOM 2197 O O . VAL A 1 279 ? -2.484 -6.108 44.336 1.00 90.94 279 VAL A O 1
ATOM 2200 N N . SER A 1 280 ? -3.303 -4.076 43.919 1.00 90.56 280 SER A N 1
ATOM 2201 C CA . SER A 1 280 ? -4.671 -4.349 44.378 1.00 90.56 280 SER A CA 1
ATOM 2202 C C . SER A 1 280 ? -5.527 -5.167 43.395 1.00 90.56 280 SER A C 1
ATOM 2204 O O . SER A 1 280 ? -6.718 -5.347 43.641 1.00 90.56 280 SER A O 1
ATOM 2206 N N . GLY A 1 281 ? -4.968 -5.601 42.261 1.00 89.31 281 GLY A N 1
ATOM 2207 C CA . GLY A 1 281 ? -5.678 -6.312 41.196 1.00 89.31 281 GLY A CA 1
ATOM 2208 C C . GLY A 1 281 ? -6.605 -5.433 40.353 1.00 89.31 281 GLY A C 1
ATOM 2209 O O . GLY A 1 281 ? -7.437 -5.954 39.615 1.00 89.31 281 GLY A O 1
ATOM 2210 N N . LYS A 1 282 ? -6.508 -4.102 40.466 1.00 93.25 282 LYS A N 1
ATOM 2211 C CA . LYS A 1 282 ? -7.341 -3.137 39.728 1.00 93.25 282 LYS A CA 1
ATOM 2212 C C . LYS A 1 282 ? -6.571 -2.509 38.570 1.00 93.25 282 LYS A C 1
ATOM 2214 O O . LYS A 1 282 ? -5.428 -2.108 38.756 1.00 93.25 282 LYS A O 1
ATOM 2219 N N . SER A 1 283 ? 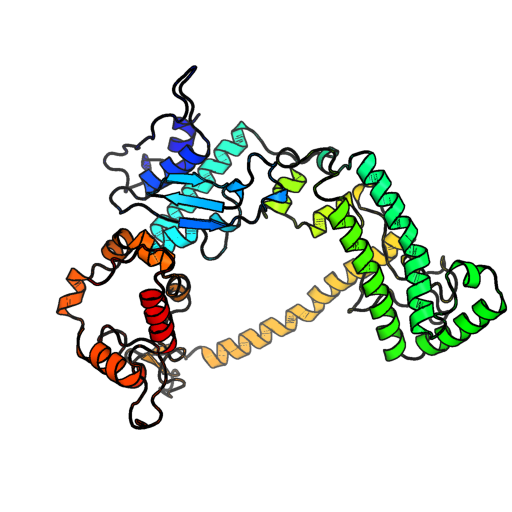-7.214 -2.321 37.418 1.00 92.44 283 SER A N 1
ATOM 2220 C CA . SER A 1 283 ? -6.648 -1.532 36.308 1.00 92.44 283 SER A CA 1
ATOM 2221 C C . SER A 1 283 ? -6.816 -0.022 36.510 1.00 92.44 283 SER A C 1
ATOM 2223 O O . SER A 1 283 ? -5.916 0.758 36.213 1.00 92.44 283 SER A O 1
ATOM 2225 N N . LEU A 1 284 ? -7.959 0.406 37.060 1.00 94.62 284 LEU A N 1
ATOM 2226 C CA . LEU A 1 284 ? -8.216 1.778 37.507 1.00 94.62 284 LEU A CA 1
ATOM 2227 C C . LEU A 1 284 ? -8.969 1.782 38.840 1.00 94.62 284 LEU A C 1
ATOM 2229 O O . LEU A 1 284 ? -9.704 0.836 39.122 1.00 94.62 284 LEU A O 1
ATOM 2233 N N . PRO A 1 285 ? -8.905 2.882 39.618 1.00 94.81 285 PRO A N 1
ATOM 2234 C CA . PRO A 1 285 ? -9.672 3.022 40.859 1.00 94.81 285 PRO A CA 1
ATOM 2235 C C . PRO A 1 285 ? -11.188 2.842 40.687 1.00 94.81 285 PRO A C 1
ATOM 2237 O O . PRO A 1 285 ? -11.871 2.468 41.636 1.00 94.81 285 PRO A O 1
ATOM 2240 N N . SER A 1 286 ? -11.703 3.094 39.477 1.00 94.75 286 SER A N 1
ATOM 2241 C CA . SER A 1 286 ? -13.125 2.950 39.134 1.00 94.75 286 SER A CA 1
ATOM 2242 C C . SER A 1 286 ? -13.582 1.515 38.842 1.00 94.75 286 SER A C 1
ATOM 2244 O O . SER A 1 286 ? -14.785 1.291 38.739 1.00 94.75 286 SER A O 1
ATOM 2246 N N . PHE A 1 287 ? -12.659 0.556 38.712 1.00 94.50 287 PHE A N 1
ATOM 2247 C CA . PHE A 1 287 ? -12.980 -0.855 38.483 1.00 94.50 287 PHE A CA 1
ATOM 2248 C C . PHE A 1 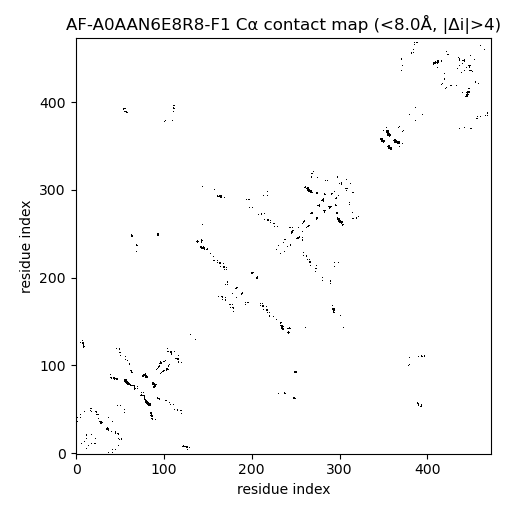287 ? -12.844 -1.683 39.767 1.00 94.50 287 PHE A C 1
ATOM 2250 O O . PHE A 1 287 ? -12.098 -1.340 40.694 1.00 94.50 287 PHE A O 1
ATOM 2257 N N . ALA A 1 288 ? -13.589 -2.789 39.821 1.00 91.44 288 ALA A N 1
ATOM 2258 C CA . ALA A 1 288 ? -13.479 -3.755 40.905 1.00 91.44 288 ALA A CA 1
ATOM 2259 C C . ALA A 1 288 ? -12.140 -4.522 40.819 1.00 91.44 288 ALA A C 1
ATOM 2261 O O . ALA A 1 288 ? -11.576 -4.649 39.730 1.00 91.44 288 ALA A O 1
ATOM 2262 N N . PRO A 1 289 ? -11.608 -5.027 41.949 1.00 90.31 289 PRO A N 1
ATOM 2263 C CA . PRO A 1 289 ? -10.454 -5.925 41.923 1.00 90.31 289 PRO A CA 1
ATOM 2264 C C . PRO A 1 289 ? -10.741 -7.154 41.058 1.00 90.31 289 PRO A C 1
ATOM 2266 O O . PRO A 1 289 ? -11.805 -7.760 41.201 1.00 90.31 289 PRO A O 1
ATOM 2269 N N . TYR A 1 290 ? -9.786 -7.523 40.203 1.00 88.50 290 TYR A N 1
ATOM 2270 C CA . TYR A 1 290 ? -9.853 -8.696 39.325 1.00 88.50 290 TYR A CA 1
ATOM 2271 C C . TYR A 1 290 ? -11.039 -8.686 38.343 1.00 88.50 290 TYR A C 1
ATOM 2273 O O . TYR A 1 290 ? -11.525 -9.739 37.937 1.00 88.50 290 TYR A O 1
ATOM 2281 N N . ASP A 1 291 ? -11.507 -7.498 37.946 1.00 88.81 291 ASP A N 1
ATOM 2282 C CA . ASP A 1 291 ? -12.514 -7.345 36.894 1.00 88.81 291 ASP A CA 1
ATOM 2283 C C . ASP A 1 291 ? -11.934 -7.784 35.536 1.00 88.81 291 ASP A C 1
ATOM 2285 O O . ASP A 1 291 ? -11.083 -7.113 34.948 1.00 88.81 291 ASP A O 1
ATOM 2289 N N . SER A 1 292 ? -12.392 -8.938 35.048 1.00 86.06 292 SER A N 1
ATOM 2290 C CA . SER A 1 292 ? -11.982 -9.538 33.776 1.00 86.06 292 SER A CA 1
ATOM 2291 C C . SER A 1 292 ? -12.804 -9.059 32.577 1.00 86.06 292 SER A C 1
ATOM 2293 O O . SER A 1 292 ? -12.612 -9.547 31.460 1.00 86.06 292 SER A O 1
ATOM 2295 N N . SER A 1 293 ? -13.695 -8.078 32.756 1.00 88.25 293 SER A N 1
ATOM 2296 C CA . SER A 1 293 ? -14.415 -7.487 31.632 1.00 88.25 293 SER A CA 1
ATOM 2297 C C . SER A 1 293 ? -13.440 -6.880 30.619 1.00 88.25 293 SER A C 1
ATOM 2299 O O . SER A 1 293 ? -12.405 -6.301 30.970 1.00 88.25 293 SER A O 1
ATOM 2301 N N . GLY A 1 294 ? -13.791 -6.951 29.328 1.00 87.94 294 GLY A N 1
ATOM 2302 C CA . GLY A 1 294 ? -12.955 -6.359 28.280 1.00 87.94 294 GLY A CA 1
ATOM 2303 C C . GLY A 1 294 ? -12.641 -4.884 28.569 1.00 87.94 294 GLY A C 1
ATOM 2304 O O . GLY A 1 294 ? -11.517 -4.438 28.369 1.00 87.94 294 GLY A O 1
ATOM 2305 N N . ARG A 1 295 ? -13.611 -4.133 29.114 1.00 92.00 295 ARG A N 1
ATOM 2306 C CA . ARG A 1 295 ? -13.473 -2.698 29.403 1.00 92.00 295 ARG A CA 1
ATOM 2307 C C . ARG A 1 295 ? -12.447 -2.429 30.500 1.00 92.00 295 ARG A C 1
ATOM 2309 O O . ARG A 1 295 ? -11.667 -1.492 30.357 1.00 92.00 295 ARG A O 1
ATOM 2316 N N . ALA A 1 296 ? -12.442 -3.228 31.568 1.00 91.69 296 ALA A N 1
ATOM 2317 C CA . ALA A 1 296 ? -11.466 -3.091 32.644 1.00 91.69 296 ALA A CA 1
ATOM 2318 C C . ALA A 1 296 ? -10.042 -3.380 32.151 1.00 91.69 296 ALA A C 1
ATOM 2320 O O . ALA A 1 296 ? -9.102 -2.730 32.599 1.00 91.69 296 ALA A O 1
ATOM 2321 N N . GLY A 1 297 ? -9.886 -4.281 31.180 1.00 90.25 297 GLY A N 1
ATOM 2322 C CA . GLY A 1 297 ? -8.597 -4.598 30.566 1.00 90.25 297 GLY A CA 1
ATOM 2323 C C . GLY A 1 297 ? -8.234 -3.813 29.311 1.00 90.25 297 GLY A C 1
ATOM 2324 O O . GLY A 1 297 ? -7.444 -4.315 28.515 1.00 90.25 297 GLY A O 1
ATOM 2325 N N . GLY A 1 298 ? -8.813 -2.631 29.092 1.00 92.69 298 GLY A N 1
ATOM 2326 C CA . GLY A 1 298 ? -8.398 -1.741 28.003 1.00 92.69 298 GLY A CA 1
ATOM 2327 C C . GLY A 1 298 ? -9.081 -1.946 26.652 1.00 92.69 298 GLY A C 1
ATOM 2328 O O . GLY A 1 298 ? -8.633 -1.363 25.668 1.00 92.69 298 GLY A O 1
ATOM 2329 N N . TYR A 1 299 ? -10.160 -2.724 26.565 1.00 95.50 299 TYR A N 1
ATOM 2330 C CA . TYR A 1 299 ? -10.979 -2.768 25.356 1.00 95.50 299 TYR A CA 1
ATOM 2331 C C . TYR A 1 299 ? -11.908 -1.559 25.272 1.00 95.50 299 TYR A C 1
ATOM 2333 O O . TYR A 1 299 ? -12.827 -1.396 26.085 1.00 95.50 299 TYR A O 1
ATOM 2341 N N . VAL A 1 300 ? -11.704 -0.735 24.247 1.00 95.50 300 VAL A N 1
ATOM 2342 C CA . VAL A 1 300 ? -12.463 0.492 24.021 1.00 95.50 300 VAL A CA 1
ATOM 2343 C C . VAL A 1 300 ? -13.533 0.256 22.956 1.00 95.50 300 VAL A C 1
ATOM 2345 O O . VAL A 1 300 ? -13.272 0.291 21.754 1.00 95.50 300 VAL A O 1
ATOM 2348 N N . ALA A 1 301 ? -14.767 0.036 23.412 1.00 93.19 301 ALA A N 1
ATOM 2349 C CA . ALA A 1 301 ? -15.935 -0.117 22.541 1.00 93.19 301 ALA A CA 1
ATOM 2350 C C . ALA A 1 301 ? -16.439 1.212 21.949 1.00 93.19 301 ALA A C 1
ATOM 2352 O O . ALA A 1 301 ? -17.150 1.232 20.937 1.00 93.19 301 ALA A O 1
ATOM 2353 N N . SER A 1 302 ? -16.092 2.334 22.582 1.00 94.75 302 SER A N 1
ATOM 2354 C CA . SER A 1 302 ? -16.400 3.660 22.053 1.00 94.75 302 SER A CA 1
ATOM 2355 C C . SER A 1 302 ? -15.586 3.950 20.787 1.00 94.75 302 SER A C 1
ATOM 2357 O O . SER A 1 302 ? -14.569 3.314 20.508 1.00 94.75 302 SER A O 1
ATOM 2359 N N . ARG A 1 303 ? -16.064 4.912 20.000 1.00 95.44 303 ARG A N 1
ATOM 2360 C CA . ARG A 1 303 ? -15.473 5.338 18.724 1.00 95.44 303 ARG A CA 1
ATOM 2361 C C . ARG A 1 303 ? -15.167 6.827 18.769 1.00 95.44 303 ARG A C 1
ATOM 2363 O O . ARG A 1 303 ? -15.847 7.547 19.504 1.00 95.44 303 ARG A O 1
ATOM 2370 N N . PHE A 1 304 ? -14.222 7.309 17.960 1.00 96.06 304 PHE A N 1
ATOM 2371 C CA . PHE A 1 304 ? -13.898 8.743 17.956 1.00 96.06 304 PHE A CA 1
ATOM 2372 C C . PHE A 1 304 ? -15.098 9.620 17.584 1.00 96.06 304 PHE A C 1
ATOM 2374 O O . PHE A 1 304 ? -15.256 10.692 18.158 1.00 96.06 304 PHE A O 1
ATOM 2381 N N . LEU A 1 305 ? -15.993 9.131 16.718 1.00 94.00 305 LEU A N 1
ATOM 2382 C CA . LEU A 1 305 ? -17.196 9.857 16.304 1.00 94.00 305 LEU A CA 1
ATOM 2383 C C . LEU A 1 305 ? -18.117 10.253 17.475 1.00 94.00 305 LEU A C 1
ATOM 2385 O O . LEU A 1 305 ? -18.712 11.323 17.452 1.00 94.00 305 LEU A O 1
ATOM 2389 N N . THR A 1 306 ? -18.263 9.393 18.488 1.00 93.56 306 THR A N 1
ATOM 2390 C CA . THR A 1 306 ? -19.166 9.626 19.637 1.00 93.56 306 THR A CA 1
ATOM 2391 C C . THR A 1 306 ? -18.426 10.039 20.908 1.00 93.56 306 THR A C 1
ATOM 2393 O O . THR A 1 306 ? -19.058 10.226 21.944 1.00 93.56 306 THR A O 1
ATOM 2396 N N . GLY A 1 307 ? -17.097 10.144 20.846 1.00 95.75 307 GLY A N 1
ATOM 2397 C CA . GLY A 1 307 ? -16.242 10.375 22.005 1.00 95.75 307 GLY A CA 1
ATOM 2398 C C . GLY A 1 307 ? -15.965 9.116 22.833 1.00 95.75 307 GLY A C 1
ATOM 2399 O O . GLY A 1 307 ? -16.638 8.089 22.710 1.00 95.75 307 GLY A O 1
ATOM 2400 N N . LEU A 1 308 ? -14.934 9.210 23.677 1.00 95.56 308 LEU A N 1
ATOM 2401 C CA . LEU A 1 308 ? -14.467 8.144 24.567 1.00 95.56 308 LEU A CA 1
ATOM 2402 C C . LEU A 1 308 ? -14.944 8.383 25.999 1.00 95.56 308 LEU A C 1
ATOM 2404 O O . LEU A 1 308 ? -15.008 9.523 26.461 1.00 95.56 308 LEU A O 1
ATOM 2408 N N . LYS A 1 309 ? -15.225 7.305 26.737 1.00 95.06 309 LYS A N 1
ATOM 2409 C CA . LYS A 1 309 ? -15.517 7.408 28.176 1.00 95.06 309 LYS A CA 1
ATOM 2410 C C . LYS A 1 309 ? -14.235 7.732 28.956 1.00 95.06 309 LYS A C 1
ATOM 2412 O O . LYS A 1 309 ? -13.164 7.324 28.517 1.00 95.06 309 LYS A O 1
ATOM 2417 N N . PRO A 1 310 ? -14.307 8.349 30.151 1.00 96.50 310 PRO A N 1
ATOM 2418 C CA . PRO A 1 310 ? -13.110 8.737 30.907 1.00 96.50 310 PRO A CA 1
ATOM 2419 C C . PRO A 1 310 ? -12.117 7.594 31.181 1.00 96.50 310 PRO A C 1
ATOM 2421 O O . PRO A 1 310 ? -10.912 7.786 31.050 1.00 96.50 310 PRO A O 1
ATOM 2424 N N . GLN A 1 311 ? -12.603 6.387 31.502 1.00 95.19 311 GLN A N 1
ATOM 2425 C CA . GLN A 1 311 ? -11.733 5.218 31.716 1.00 95.19 311 GLN A CA 1
ATOM 2426 C C . GLN A 1 311 ? -11.022 4.788 30.427 1.00 95.19 311 GLN A C 1
ATOM 2428 O O . GLN A 1 311 ? -9.832 4.497 30.428 1.00 95.19 311 GLN A O 1
ATOM 2433 N N . GLU A 1 312 ? -11.765 4.763 29.320 1.00 95.44 312 GLU A N 1
ATOM 2434 C CA . GLU A 1 312 ? -11.266 4.367 28.001 1.00 95.44 312 GLU A CA 1
ATOM 2435 C C . GLU A 1 312 ? -10.269 5.392 27.455 1.00 95.44 312 GLU A C 1
ATOM 2437 O O . GLU A 1 312 ? -9.247 5.020 26.886 1.00 95.44 312 GLU A O 1
ATOM 2442 N N . PHE A 1 313 ? -10.542 6.678 27.683 1.00 96.38 313 PHE A N 1
ATOM 2443 C CA . PHE A 1 313 ? -9.648 7.776 27.346 1.00 96.38 313 PHE A CA 1
ATOM 2444 C C . PHE A 1 313 ? -8.297 7.621 28.048 1.00 96.38 313 PHE A C 1
ATOM 2446 O O . PHE A 1 313 ? -7.260 7.731 27.402 1.00 96.38 313 PHE A O 1
ATOM 2453 N N . TYR A 1 314 ? -8.295 7.283 29.341 1.00 96.62 314 TYR A N 1
ATOM 2454 C CA . TYR A 1 314 ? -7.056 7.078 30.088 1.00 96.62 314 TYR A CA 1
ATOM 2455 C C . TYR A 1 314 ? -6.216 5.922 29.522 1.00 96.62 314 TYR A C 1
ATOM 2457 O O . TYR A 1 314 ? -5.015 6.084 29.313 1.00 96.62 314 TYR A O 1
ATOM 2465 N N . PHE A 1 315 ? -6.840 4.784 29.200 1.00 95.69 315 PHE A N 1
ATOM 2466 C CA . PHE A 1 315 ? -6.143 3.661 28.559 1.00 95.69 315 PHE A CA 1
ATOM 2467 C C . PHE A 1 315 ? -5.622 4.010 27.164 1.00 95.69 315 PHE A C 1
ATOM 2469 O O . PHE A 1 315 ? -4.506 3.635 26.812 1.00 95.69 315 PHE A O 1
ATOM 2476 N N . HIS A 1 316 ? -6.385 4.780 26.390 1.00 95.75 316 HIS A N 1
ATOM 2477 C CA . HIS A 1 316 ? -5.934 5.257 25.088 1.00 95.75 316 HIS A CA 1
ATOM 2478 C C . HIS A 1 316 ? -4.714 6.188 25.204 1.00 95.75 316 HIS A C 1
ATOM 2480 O O . HIS A 1 316 ? -3.772 6.076 24.420 1.00 95.75 316 HIS A O 1
ATOM 2486 N N . CYS A 1 317 ? -4.670 7.052 26.226 1.00 95.62 317 CYS A N 1
ATOM 2487 C CA . CYS A 1 317 ? -3.496 7.876 26.512 1.00 95.62 317 CYS A CA 1
ATOM 2488 C C . CYS A 1 317 ? -2.257 7.041 26.866 1.00 95.62 317 CYS A C 1
ATOM 2490 O O . CYS A 1 317 ? -1.151 7.432 26.491 1.00 95.62 317 CYS A O 1
ATOM 2492 N N . MET A 1 318 ? -2.414 5.901 27.555 1.00 94.69 318 MET A N 1
ATOM 2493 C CA . MET A 1 318 ? -1.289 4.995 27.817 1.00 94.69 318 MET A CA 1
ATOM 2494 C C . MET A 1 318 ? -0.689 4.472 26.507 1.00 94.69 318 MET A C 1
ATOM 2496 O O . MET A 1 318 ? 0.515 4.606 26.299 1.00 94.69 318 MET A O 1
ATOM 2500 N N . ALA A 1 319 ? -1.534 3.953 25.608 1.00 93.38 319 ALA A N 1
ATOM 2501 C CA . ALA A 1 319 ? -1.100 3.411 24.319 1.00 93.38 319 ALA A CA 1
ATOM 2502 C C . ALA A 1 319 ? -0.463 4.490 23.427 1.00 93.38 319 ALA A C 1
ATOM 2504 O O . ALA A 1 319 ? 0.573 4.270 22.802 1.00 93.38 319 ALA A O 1
ATOM 2505 N N . GLY A 1 320 ? -1.028 5.703 23.420 1.00 93.00 320 GLY A N 1
ATOM 2506 C CA . GLY A 1 320 ? -0.436 6.838 22.708 1.00 93.00 320 GLY A CA 1
ATOM 2507 C C . GLY A 1 320 ? 0.949 7.224 23.241 1.00 93.00 320 GLY A C 1
ATOM 2508 O O . GLY A 1 320 ? 1.847 7.547 22.463 1.00 93.00 320 GLY A O 1
ATOM 2509 N N . ARG A 1 321 ? 1.152 7.162 24.564 1.00 93.75 321 ARG A N 1
ATOM 2510 C CA . ARG A 1 321 ? 2.439 7.484 25.193 1.00 93.75 321 ARG A CA 1
ATOM 2511 C C . ARG A 1 321 ? 3.513 6.443 24.884 1.00 93.75 321 ARG A C 1
ATOM 2513 O O . ARG A 1 321 ? 4.658 6.835 24.676 1.00 93.75 321 ARG A O 1
ATOM 2520 N N . GLU A 1 322 ? 3.162 5.161 24.830 1.00 90.25 322 GLU A N 1
ATOM 2521 C CA . GLU A 1 322 ? 4.096 4.092 24.456 1.00 90.25 322 GLU A CA 1
ATOM 2522 C C . GLU A 1 322 ? 4.728 4.362 23.086 1.00 90.25 322 GLU A C 1
ATOM 2524 O O . GLU A 1 322 ? 5.950 4.382 22.977 1.00 90.25 322 GLU A O 1
ATOM 2529 N N . GLY A 1 323 ? 3.924 4.686 22.066 1.00 87.06 323 GLY A N 1
ATOM 2530 C CA . GLY A 1 323 ? 4.447 4.985 20.726 1.00 87.06 323 GLY A CA 1
ATOM 2531 C C . GLY A 1 323 ? 5.417 6.178 20.692 1.00 87.06 323 GLY A C 1
ATOM 2532 O O . GLY A 1 323 ? 6.402 6.173 19.947 1.00 87.06 323 GLY A O 1
ATOM 2533 N N . LEU A 1 324 ? 5.185 7.191 21.535 1.00 90.75 324 LEU A N 1
ATOM 2534 C CA . LEU A 1 324 ? 6.086 8.342 21.668 1.00 90.75 324 LEU A CA 1
ATOM 2535 C C . LEU A 1 324 ? 7.397 7.973 22.373 1.00 90.75 324 LEU A C 1
ATOM 2537 O O . LEU A 1 324 ? 8.467 8.399 21.938 1.00 90.75 324 LEU A O 1
ATOM 2541 N N . ILE A 1 325 ? 7.322 7.167 23.436 1.00 90.06 325 ILE A N 1
ATOM 2542 C CA . ILE A 1 325 ? 8.507 6.656 24.139 1.00 90.06 325 ILE A CA 1
ATOM 2543 C C . ILE A 1 325 ? 9.338 5.790 23.190 1.00 90.06 325 ILE A C 1
ATOM 2545 O O . ILE A 1 325 ? 10.560 5.930 23.135 1.00 90.06 325 ILE A O 1
ATOM 2549 N N . ASP A 1 326 ? 8.681 4.948 22.395 1.00 87.50 326 ASP A N 1
ATOM 2550 C CA . ASP A 1 326 ? 9.351 4.040 21.475 1.00 87.50 326 ASP A CA 1
ATOM 2551 C C . ASP A 1 326 ? 10.166 4.788 20.416 1.00 87.50 326 ASP A C 1
ATOM 2553 O O . ASP A 1 326 ? 11.327 4.469 20.147 1.00 87.50 326 ASP A O 1
ATOM 2557 N N . THR A 1 327 ? 9.586 5.868 19.890 1.00 85.62 327 THR A N 1
ATOM 2558 C CA . THR A 1 327 ? 10.257 6.776 18.954 1.00 85.62 327 THR A CA 1
ATOM 2559 C C . THR A 1 327 ? 11.484 7.438 19.592 1.00 85.62 327 THR A C 1
ATOM 2561 O O . THR A 1 327 ? 12.529 7.568 18.951 1.00 85.62 327 THR A O 1
ATOM 2564 N N . ALA A 1 328 ? 11.395 7.831 20.865 1.00 85.19 328 ALA A N 1
ATOM 2565 C CA . ALA A 1 328 ? 12.504 8.467 21.572 1.00 85.19 328 ALA A CA 1
ATOM 2566 C C . ALA A 1 328 ? 13.668 7.498 21.854 1.00 85.19 328 ALA A C 1
ATOM 2568 O O . ALA A 1 328 ? 14.828 7.899 21.787 1.00 85.19 328 ALA A O 1
ATOM 2569 N N . VAL A 1 329 ? 13.382 6.226 22.153 1.00 83.62 329 VAL A N 1
ATOM 2570 C CA . VAL A 1 329 ? 14.404 5.264 22.601 1.00 83.62 329 VAL A CA 1
ATOM 2571 C C . VAL A 1 329 ? 15.002 4.449 21.447 1.00 83.62 329 VAL A C 1
ATOM 2573 O O . VAL A 1 329 ? 16.223 4.273 21.392 1.00 83.62 329 VAL A O 1
ATOM 2576 N N . LYS A 1 330 ? 14.188 3.956 20.500 1.00 78.31 330 LYS A N 1
ATOM 2577 C CA . LYS A 1 330 ? 14.658 3.019 19.455 1.00 78.31 330 LYS A CA 1
ATOM 2578 C C . LYS A 1 330 ? 15.446 3.681 18.320 1.00 78.31 330 LYS A C 1
ATOM 2580 O O . LYS A 1 330 ? 16.247 3.009 17.670 1.00 78.31 330 LYS A O 1
ATOM 2585 N N . THR A 1 331 ? 15.275 4.982 18.091 1.00 75.50 331 THR A N 1
ATOM 2586 C CA . THR A 1 331 ? 15.905 5.712 16.972 1.00 75.50 331 THR A CA 1
ATOM 2587 C C . THR A 1 331 ? 17.435 5.707 17.033 1.00 75.50 331 THR A C 1
ATOM 2589 O O . THR A 1 331 ? 18.088 5.461 16.016 1.00 75.50 331 THR A O 1
ATOM 2592 N N . SER A 1 332 ? 18.014 5.878 18.225 1.00 78.75 332 SER A N 1
ATOM 2593 C CA . SER A 1 332 ? 19.470 5.984 18.430 1.00 78.75 332 SER A CA 1
ATOM 2594 C C . SER A 1 332 ? 20.277 4.761 17.961 1.00 78.75 332 SER A C 1
ATOM 2596 O O . SER A 1 332 ? 21.399 4.909 17.477 1.00 78.75 332 SER A O 1
ATOM 2598 N N . ARG A 1 333 ? 19.715 3.548 18.055 1.00 78.75 333 ARG A N 1
ATOM 2599 C CA . ARG A 1 333 ? 20.436 2.294 17.762 1.00 78.75 333 ARG A CA 1
ATOM 2600 C C . ARG A 1 333 ? 20.692 2.081 16.270 1.00 78.75 333 ARG A C 1
ATOM 2602 O O . ARG A 1 333 ? 21.749 1.584 15.890 1.00 78.75 333 ARG A O 1
ATOM 2609 N N . SER A 1 334 ? 19.737 2.471 15.430 1.00 85.31 334 SER A N 1
ATOM 2610 C CA . SER A 1 334 ? 19.800 2.230 13.983 1.00 85.31 334 SER A CA 1
ATOM 2611 C C . SER A 1 334 ? 20.899 3.045 13.286 1.00 85.31 334 SER A C 1
ATOM 2613 O O . SER A 1 334 ? 21.633 2.505 12.460 1.00 85.31 334 SER A O 1
ATOM 2615 N N . GLY A 1 335 ? 21.078 4.314 13.668 1.00 87.88 335 GLY A N 1
ATOM 2616 C CA . GLY A 1 335 ? 22.045 5.209 13.026 1.00 87.88 335 GLY A CA 1
ATOM 2617 C C . GLY A 1 335 ? 23.503 4.821 13.279 1.00 87.88 335 GLY A C 1
ATOM 2618 O O . GLY A 1 335 ? 24.324 4.870 12.362 1.00 87.88 335 GLY A O 1
ATOM 2619 N N . TYR A 1 336 ? 23.834 4.388 14.502 1.00 88.12 336 TYR A N 1
ATOM 2620 C CA . TYR A 1 336 ? 25.191 3.926 14.809 1.00 88.12 336 TYR A CA 1
ATOM 2621 C C . TYR A 1 336 ? 25.533 2.647 14.038 1.00 88.12 336 TYR A C 1
ATOM 2623 O O . TYR A 1 336 ? 26.583 2.585 13.401 1.00 88.12 336 TYR A O 1
ATOM 2631 N N . LEU A 1 337 ? 24.615 1.673 14.009 1.00 92.06 337 LEU A N 1
ATOM 2632 C CA . LEU A 1 337 ? 24.787 0.446 13.229 1.00 92.06 337 LEU A CA 1
ATOM 2633 C C . LEU A 1 337 ? 24.995 0.754 11.739 1.00 92.06 337 LEU A C 1
ATOM 2635 O O . LEU A 1 337 ? 25.925 0.230 11.129 1.00 92.06 337 LEU A O 1
ATOM 2639 N N . GLN A 1 338 ? 24.176 1.643 11.168 1.00 95.06 338 GLN A N 1
ATOM 2640 C CA . GLN A 1 338 ? 24.317 2.064 9.776 1.00 95.06 338 GLN A CA 1
ATOM 2641 C C . GLN A 1 338 ? 25.691 2.696 9.515 1.00 95.06 338 GLN A C 1
ATOM 2643 O O . GLN A 1 338 ? 26.328 2.366 8.519 1.00 95.06 338 GLN A O 1
ATOM 2648 N N . ARG A 1 339 ? 26.187 3.561 10.410 1.00 93.56 339 ARG A N 1
ATOM 2649 C CA . ARG A 1 339 ? 27.528 4.154 10.285 1.00 93.56 339 ARG A CA 1
ATOM 2650 C C . ARG A 1 339 ? 28.623 3.090 10.312 1.00 93.56 339 ARG A C 1
ATOM 2652 O O . ARG A 1 339 ? 29.538 3.165 9.498 1.00 93.56 339 ARG A O 1
ATOM 2659 N N . CYS A 1 340 ? 28.540 2.131 11.234 1.00 95.44 340 CYS A N 1
ATOM 2660 C CA . CYS A 1 340 ? 29.487 1.022 11.300 1.00 95.44 340 CYS A CA 1
ATOM 2661 C C . CYS A 1 340 ? 29.494 0.245 9.983 1.00 95.44 340 CYS A C 1
ATOM 2663 O O . CYS A 1 340 ? 30.563 0.047 9.420 1.00 95.44 340 CYS A O 1
ATOM 2665 N N . LEU A 1 341 ? 28.326 -0.121 9.452 1.00 96.38 341 LEU A N 1
ATOM 2666 C CA . LEU A 1 341 ? 28.228 -0.839 8.179 1.00 96.38 341 LEU A CA 1
ATOM 2667 C C . LEU A 1 341 ? 28.785 -0.023 7.010 1.00 96.38 341 LEU A C 1
ATOM 2669 O O . LEU A 1 341 ? 29.638 -0.521 6.289 1.00 96.38 341 LEU A O 1
ATOM 2673 N N . ILE A 1 342 ? 28.377 1.241 6.858 1.00 96.75 342 ILE A N 1
ATOM 2674 C CA . ILE A 1 342 ? 28.875 2.108 5.779 1.00 96.75 342 ILE A CA 1
ATOM 2675 C C . ILE A 1 342 ? 30.398 2.212 5.839 1.00 96.75 342 ILE A C 1
ATOM 2677 O O . ILE A 1 342 ? 31.041 2.112 4.806 1.00 96.75 342 ILE A O 1
ATOM 2681 N N . LYS A 1 343 ? 30.988 2.355 7.031 1.00 96.00 343 LYS A N 1
ATOM 2682 C CA . LYS A 1 343 ? 32.445 2.461 7.164 1.00 96.00 343 LYS A CA 1
ATOM 2683 C C . LYS A 1 343 ? 33.213 1.188 6.841 1.00 96.00 343 LYS A C 1
ATOM 2685 O O . LYS A 1 343 ? 34.322 1.303 6.342 1.00 96.00 343 LYS A O 1
ATOM 2690 N N . HIS A 1 344 ? 32.644 0.010 7.081 1.00 93.88 344 HIS A N 1
ATOM 2691 C CA . HIS A 1 344 ? 33.284 -1.243 6.669 1.00 93.88 344 HIS A CA 1
ATOM 2692 C C . HIS A 1 344 ? 33.054 -1.562 5.186 1.00 93.88 344 HIS A C 1
ATOM 2694 O O . HIS A 1 344 ? 33.838 -2.297 4.605 1.00 93.88 344 HIS A O 1
ATOM 2700 N N . LEU A 1 345 ? 31.984 -1.038 4.579 1.00 95.75 345 LEU A N 1
ATOM 2701 C CA . LEU A 1 345 ? 31.585 -1.367 3.208 1.00 95.75 345 LEU A CA 1
ATOM 2702 C C . LEU A 1 345 ? 31.867 -0.234 2.197 1.00 95.75 345 LEU A C 1
ATOM 2704 O O . LEU A 1 345 ? 31.481 -0.361 1.040 1.00 95.75 345 LEU A O 1
ATOM 2708 N N . GLU A 1 346 ? 32.510 0.875 2.596 1.00 95.94 346 GLU A N 1
ATOM 2709 C CA . GLU A 1 346 ? 32.684 2.061 1.731 1.00 95.94 346 GLU A CA 1
ATOM 2710 C C . GLU A 1 346 ? 33.621 1.837 0.539 1.00 95.94 346 GLU A C 1
ATOM 2712 O O . GLU A 1 346 ? 33.436 2.466 -0.500 1.00 95.94 346 GLU A O 1
ATOM 2717 N N . GLY A 1 347 ? 34.607 0.948 0.687 1.00 94.81 347 GLY A N 1
ATOM 2718 C CA . GLY A 1 347 ? 35.572 0.608 -0.361 1.00 94.81 347 GLY A CA 1
ATOM 2719 C C . GLY A 1 347 ? 35.097 -0.478 -1.326 1.00 94.81 347 GLY A C 1
ATOM 2720 O O . GLY A 1 347 ? 35.758 -0.732 -2.332 1.00 94.81 347 GLY A O 1
ATOM 2721 N N . ILE A 1 348 ? 33.958 -1.115 -1.041 1.00 96.06 348 ILE A N 1
ATOM 2722 C CA . ILE A 1 348 ? 33.493 -2.279 -1.788 1.00 96.06 348 ILE A CA 1
ATOM 2723 C C . ILE A 1 348 ? 32.831 -1.842 -3.092 1.00 96.06 348 ILE A C 1
ATOM 2725 O O . ILE A 1 348 ? 31.830 -1.122 -3.091 1.00 96.06 348 ILE A O 1
ATOM 2729 N N . GLN A 1 349 ? 33.350 -2.340 -4.211 1.00 95.69 349 GLN A N 1
ATOM 2730 C CA . GLN A 1 349 ? 32.844 -2.033 -5.546 1.00 95.69 349 GLN A CA 1
ATOM 2731 C C . GLN A 1 349 ? 32.856 -3.257 -6.467 1.00 95.69 349 GLN A C 1
ATOM 2733 O O . GLN A 1 349 ? 33.619 -4.207 -6.277 1.00 95.69 349 GLN A O 1
ATOM 2738 N N . VAL A 1 350 ? 32.006 -3.220 -7.494 1.00 95.12 350 VAL A N 1
ATOM 2739 C CA . VAL A 1 350 ? 31.994 -4.217 -8.571 1.00 95.12 350 VAL A CA 1
ATOM 2740 C C . VAL A 1 350 ? 33.046 -3.827 -9.608 1.00 95.12 350 VAL A C 1
ATOM 2742 O O . VAL A 1 350 ? 32.994 -2.732 -10.169 1.00 95.12 350 VAL A O 1
ATOM 2745 N N . HIS A 1 351 ? 34.003 -4.714 -9.864 1.00 94.25 351 HIS A N 1
ATOM 2746 C CA . HIS A 1 351 ? 35.043 -4.526 -10.874 1.00 94.25 351 HIS A CA 1
ATOM 2747 C C . HIS A 1 351 ? 34.569 -4.974 -12.271 1.00 94.25 351 HIS A C 1
ATOM 2749 O O . HIS A 1 351 ? 33.528 -5.610 -12.428 1.00 94.25 351 HIS A O 1
ATOM 2755 N N . TYR A 1 352 ? 35.341 -4.645 -13.316 1.00 92.75 352 TYR A N 1
ATOM 2756 C CA . TYR A 1 352 ? 35.022 -4.969 -14.721 1.00 92.75 352 TYR A CA 1
ATOM 2757 C C . TYR A 1 352 ? 34.860 -6.472 -15.014 1.00 92.75 352 TYR A C 1
ATOM 2759 O O . TYR A 1 352 ? 34.261 -6.842 -16.021 1.00 92.75 352 TYR A O 1
ATOM 2767 N N . ASP A 1 353 ? 35.401 -7.331 -14.153 1.00 90.75 353 ASP A N 1
ATOM 2768 C CA . ASP A 1 353 ? 35.282 -8.788 -14.211 1.00 90.75 353 ASP A CA 1
ATOM 2769 C C . ASP A 1 353 ? 34.070 -9.331 -13.431 1.00 90.75 353 ASP A C 1
ATOM 2771 O O . ASP A 1 353 ? 33.959 -10.540 -13.267 1.00 90.75 353 ASP A O 1
ATOM 2775 N N . TYR A 1 354 ? 33.163 -8.459 -12.970 1.00 90.44 354 TYR A N 1
ATOM 2776 C CA . TYR A 1 354 ? 31.997 -8.761 -12.123 1.00 90.44 354 TYR A CA 1
ATOM 2777 C C . TYR A 1 354 ? 32.309 -9.203 -10.690 1.00 90.44 354 TYR A C 1
ATOM 2779 O O . TYR A 1 354 ? 31.376 -9.386 -9.900 1.00 90.44 354 TYR A O 1
ATOM 2787 N N . THR A 1 355 ? 33.588 -9.290 -10.317 1.00 93.88 355 THR A N 1
ATOM 2788 C CA . THR A 1 355 ? 33.980 -9.576 -8.937 1.00 93.88 355 THR A CA 1
ATOM 2789 C C . THR A 1 355 ? 33.721 -8.364 -8.046 1.00 93.88 355 THR A C 1
ATOM 2791 O O . THR A 1 355 ? 33.902 -7.211 -8.444 1.00 93.88 355 THR A O 1
ATOM 2794 N N . VAL A 1 356 ? 33.285 -8.623 -6.818 1.00 96.19 356 VAL A N 1
ATOM 2795 C CA . VAL A 1 356 ? 33.115 -7.609 -5.780 1.00 96.19 356 VAL A CA 1
ATOM 2796 C C . VAL A 1 356 ? 34.393 -7.586 -4.961 1.00 96.19 356 VAL A C 1
ATOM 2798 O O . VAL A 1 356 ? 34.723 -8.577 -4.300 1.00 96.19 356 VAL A O 1
ATOM 2801 N N . ARG A 1 357 ? 35.121 -6.472 -5.017 1.00 96.12 357 ARG A N 1
ATOM 2802 C CA . ARG A 1 357 ? 36.405 -6.315 -4.329 1.00 96.12 357 ARG A CA 1
ATOM 2803 C C . ARG A 1 357 ? 36.375 -5.123 -3.394 1.00 96.12 357 ARG A C 1
ATOM 2805 O O . ARG A 1 357 ? 35.643 -4.163 -3.630 1.00 96.12 357 ARG A O 1
ATOM 2812 N N . ASP A 1 358 ? 37.181 -5.217 -2.348 1.00 96.12 358 ASP A N 1
ATOM 2813 C CA . ASP A 1 358 ? 37.479 -4.088 -1.476 1.00 96.12 358 ASP A CA 1
ATOM 2814 C C . ASP A 1 358 ? 38.534 -3.161 -2.106 1.00 96.12 358 ASP A C 1
ATOM 2816 O O . ASP A 1 358 ? 39.188 -3.520 -3.092 1.00 96.12 358 ASP A O 1
ATOM 2820 N N . ALA A 1 359 ? 38.752 -1.993 -1.503 1.00 93.38 359 ALA A N 1
ATOM 2821 C CA . ALA A 1 359 ? 39.736 -1.006 -1.947 1.00 93.38 359 ALA A CA 1
ATOM 2822 C C . ALA A 1 359 ? 41.176 -1.559 -1.987 1.00 93.38 359 ALA A C 1
ATOM 2824 O O . ALA A 1 359 ? 41.964 -1.154 -2.841 1.00 93.38 359 ALA A O 1
ATOM 2825 N N . ASP A 1 360 ? 41.494 -2.531 -1.125 1.00 93.75 360 ASP A N 1
ATOM 2826 C CA . ASP A 1 360 ? 42.802 -3.202 -1.066 1.00 93.75 360 ASP A CA 1
ATOM 2827 C C . ASP A 1 360 ? 42.997 -4.263 -2.172 1.00 93.75 360 ASP A C 1
ATOM 2829 O O . ASP A 1 360 ? 44.069 -4.853 -2.304 1.00 93.75 360 ASP A O 1
ATOM 2833 N N . GLY A 1 361 ? 41.961 -4.539 -2.973 1.00 91.69 361 GLY A N 1
ATOM 2834 C CA . GLY A 1 361 ? 41.977 -5.546 -4.038 1.00 91.69 361 GLY A CA 1
ATOM 2835 C C . GLY A 1 361 ? 41.588 -6.960 -3.594 1.00 91.69 361 GLY A C 1
ATOM 2836 O O . GLY A 1 361 ? 41.488 -7.851 -4.443 1.00 91.69 361 GLY A O 1
ATOM 2837 N N . SER A 1 362 ? 41.321 -7.165 -2.300 1.00 95.25 362 SER A N 1
ATOM 2838 C CA . SER A 1 362 ? 40.774 -8.409 -1.745 1.00 95.25 362 SER A CA 1
ATOM 2839 C C . SER A 1 362 ? 39.400 -8.716 -2.345 1.00 95.25 362 SER A C 1
ATOM 2841 O O . SER A 1 362 ? 38.504 -7.871 -2.333 1.00 95.25 362 SER A O 1
ATOM 2843 N N . VAL A 1 363 ? 39.223 -9.932 -2.867 1.00 95.44 363 VAL A N 1
ATOM 2844 C CA . VAL A 1 363 ? 37.950 -10.385 -3.450 1.00 95.44 363 VAL A CA 1
ATOM 2845 C C . VAL A 1 363 ? 37.013 -10.841 -2.333 1.00 95.44 363 VAL A C 1
ATOM 2847 O O . VAL A 1 363 ? 37.365 -11.721 -1.551 1.00 95.44 363 VAL A O 1
ATOM 2850 N N . ILE A 1 364 ? 35.816 -10.256 -2.277 1.00 94.44 364 ILE A N 1
ATOM 2851 C CA . ILE A 1 364 ? 34.762 -10.596 -1.310 1.00 94.44 364 ILE A CA 1
ATOM 2852 C C . ILE A 1 364 ? 33.745 -11.547 -1.949 1.00 94.44 364 ILE A C 1
ATOM 2854 O O . ILE A 1 364 ? 33.359 -12.541 -1.340 1.00 94.44 364 ILE A O 1
ATOM 2858 N N . GLN A 1 365 ? 33.320 -11.260 -3.184 1.00 94.44 365 GLN A N 1
ATOM 2859 C CA . GLN A 1 365 ? 32.443 -12.132 -3.973 1.00 94.44 365 GLN A CA 1
ATOM 2860 C C . GLN A 1 365 ? 32.982 -12.267 -5.397 1.00 94.44 365 GLN A C 1
ATOM 2862 O O . GLN A 1 365 ? 33.469 -11.297 -5.977 1.00 94.44 365 GLN A O 1
ATOM 2867 N N . PHE A 1 366 ? 32.855 -13.455 -5.987 1.00 91.69 366 PHE A N 1
ATOM 2868 C CA . PHE A 1 366 ? 33.233 -13.680 -7.387 1.00 91.69 366 PHE A CA 1
ATOM 2869 C C . PHE A 1 366 ? 32.242 -13.060 -8.374 1.00 91.69 366 PHE A C 1
ATOM 2871 O O . PHE A 1 366 ? 32.628 -12.667 -9.468 1.00 91.69 366 PHE A O 1
ATOM 2878 N N . GLN A 1 367 ? 30.982 -12.928 -7.967 1.00 90.25 367 GLN A N 1
ATOM 2879 C CA . GLN A 1 367 ? 29.934 -12.301 -8.753 1.00 90.25 367 GLN A CA 1
ATOM 2880 C C . GLN A 1 367 ? 28.958 -11.600 -7.810 1.00 90.25 367 GLN A C 1
ATOM 2882 O O . GLN A 1 367 ? 28.563 -12.173 -6.792 1.00 90.25 367 GLN A O 1
ATOM 2887 N N . TYR A 1 368 ? 28.572 -10.363 -8.132 1.00 92.12 368 TYR A N 1
ATOM 2888 C CA . TYR A 1 368 ? 27.603 -9.614 -7.329 1.00 92.12 368 TYR A CA 1
ATOM 2889 C C . TYR A 1 368 ? 26.280 -10.381 -7.222 1.00 92.12 368 TYR A C 1
ATOM 2891 O O . TYR A 1 368 ? 25.657 -10.660 -8.242 1.00 92.12 368 TYR A O 1
ATOM 2899 N N . GLY A 1 369 ? 25.876 -10.744 -6.001 1.00 89.75 369 GLY A N 1
ATOM 2900 C CA . GLY A 1 369 ? 24.614 -11.458 -5.769 1.00 89.75 369 GLY A CA 1
ATOM 2901 C C . GLY A 1 369 ? 24.521 -12.833 -6.441 1.00 89.75 369 GLY A C 1
ATOM 2902 O O . GLY A 1 369 ? 23.416 -13.321 -6.636 1.00 89.75 369 GLY A O 1
ATOM 2903 N N . GLU A 1 370 ? 25.658 -13.435 -6.816 1.00 87.12 370 GLU A N 1
ATOM 2904 C CA . GLU A 1 370 ? 25.758 -14.723 -7.533 1.00 87.12 370 GLU A CA 1
ATOM 2905 C C . GLU A 1 370 ? 25.157 -14.742 -8.959 1.00 87.12 370 GLU A C 1
ATOM 2907 O O . GLU A 1 370 ? 25.309 -15.728 -9.678 1.00 87.12 370 GLU A O 1
ATOM 2912 N N . ASP A 1 371 ? 24.537 -13.648 -9.417 1.00 88.31 371 ASP A N 1
ATOM 2913 C CA . ASP A 1 371 ? 23.906 -13.531 -10.740 1.00 88.31 371 ASP A CA 1
ATOM 2914 C C . ASP A 1 371 ? 24.288 -12.256 -11.522 1.00 88.31 371 ASP A C 1
ATOM 2916 O O . ASP A 1 371 ? 23.941 -12.123 -12.697 1.00 88.31 371 ASP A O 1
ATOM 2920 N N . ALA A 1 372 ? 25.066 -11.351 -10.918 1.00 91.00 372 ALA A N 1
ATOM 2921 C CA . ALA A 1 372 ? 25.473 -10.048 -11.457 1.00 91.00 372 ALA A CA 1
ATOM 2922 C C . ALA A 1 372 ? 24.305 -9.117 -11.833 1.00 91.00 372 ALA A C 1
ATOM 2924 O O . ALA A 1 372 ? 24.485 -8.199 -12.642 1.00 91.00 372 ALA A O 1
ATOM 2925 N N . LEU A 1 373 ? 23.115 -9.319 -11.260 1.00 91.25 373 LEU A N 1
ATOM 2926 C CA . LEU A 1 373 ? 21.952 -8.490 -11.555 1.00 91.25 373 LEU A CA 1
ATOM 2927 C C . LEU A 1 373 ? 21.906 -7.238 -10.676 1.00 91.25 373 LEU A C 1
ATOM 2929 O O . LEU A 1 373 ? 22.039 -7.282 -9.457 1.00 91.25 373 LEU A O 1
ATOM 2933 N N . ASP A 1 374 ? 21.632 -6.099 -11.307 1.00 92.12 374 ASP A N 1
ATOM 2934 C CA . ASP A 1 374 ? 21.291 -4.868 -10.599 1.00 92.12 374 ASP A CA 1
ATOM 2935 C C . ASP A 1 374 ? 19.864 -4.970 -10.036 1.00 92.12 374 ASP A C 1
ATOM 2937 O O . ASP A 1 374 ? 18.896 -5.185 -10.776 1.00 92.12 374 ASP A O 1
ATOM 2941 N N . VAL A 1 375 ? 19.726 -4.759 -8.724 1.00 91.75 375 VAL A N 1
ATOM 2942 C CA . VAL A 1 375 ? 18.451 -4.805 -7.991 1.00 91.75 375 VAL A CA 1
ATOM 2943 C C . VAL A 1 375 ? 17.422 -3.825 -8.569 1.00 91.75 375 VAL A C 1
ATOM 2945 O O . VAL A 1 375 ? 16.221 -4.092 -8.529 1.00 91.75 375 VAL A O 1
ATOM 2948 N N . LEU A 1 376 ? 17.861 -2.704 -9.150 1.00 89.94 376 LEU A N 1
ATOM 2949 C CA . LEU A 1 376 ? 16.959 -1.719 -9.753 1.00 89.94 376 LEU A CA 1
ATOM 2950 C C . LEU A 1 376 ? 16.359 -2.184 -11.086 1.00 89.94 376 LEU A C 1
ATOM 2952 O O . LEU A 1 376 ? 15.307 -1.686 -11.482 1.00 89.94 376 LEU A O 1
ATOM 2956 N N . LYS A 1 377 ? 17.002 -3.133 -11.775 1.00 88.12 377 LYS A N 1
ATOM 2957 C CA . LYS A 1 377 ? 16.581 -3.635 -13.094 1.00 88.12 377 LYS A CA 1
ATOM 2958 C C . LYS A 1 377 ? 15.954 -5.029 -13.040 1.00 88.12 377 LYS A C 1
ATOM 2960 O O . LYS A 1 377 ? 15.446 -5.505 -14.050 1.00 88.12 377 LYS A O 1
ATOM 2965 N N . SER A 1 378 ? 15.970 -5.690 -11.883 1.00 88.50 378 SER A N 1
ATOM 2966 C CA . SER A 1 378 ? 15.523 -7.080 -11.750 1.00 88.50 378 SER A CA 1
ATOM 2967 C C . SER A 1 378 ? 14.006 -7.249 -11.614 1.00 88.50 3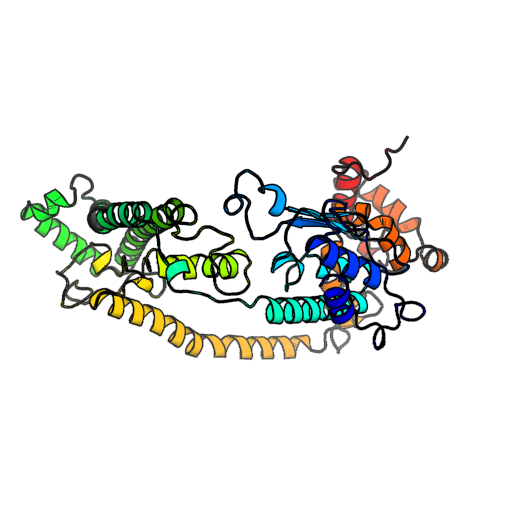78 SER A C 1
ATOM 2969 O O . SER A 1 378 ? 13.499 -8.337 -11.870 1.00 88.50 378 SER A O 1
ATOM 2971 N N . GLN A 1 379 ? 13.250 -6.202 -11.252 1.00 88.94 379 GLN A N 1
ATOM 2972 C CA . GLN A 1 379 ? 11.831 -6.359 -10.889 1.00 88.94 379 GLN A CA 1
ATOM 2973 C C . GLN A 1 379 ? 10.973 -6.950 -12.023 1.00 88.94 379 GLN A C 1
ATOM 2975 O O . GLN A 1 379 ? 10.214 -7.883 -11.789 1.00 88.94 379 GLN A O 1
ATOM 2980 N N . HIS A 1 380 ? 11.101 -6.463 -13.261 1.00 91.19 380 HIS A N 1
ATOM 2981 C CA . HIS A 1 380 ? 10.311 -6.971 -14.395 1.00 91.19 380 HIS A CA 1
ATOM 2982 C C . HIS A 1 380 ? 10.920 -8.200 -15.086 1.00 91.19 380 HIS A C 1
ATOM 2984 O O . HIS A 1 380 ? 10.322 -8.722 -16.025 1.00 91.19 380 HIS A O 1
ATOM 2990 N N . LEU A 1 381 ? 12.081 -8.683 -14.635 1.00 90.06 381 LEU A N 1
ATOM 2991 C CA . LEU A 1 381 ? 12.838 -9.732 -15.320 1.00 90.06 381 LEU A CA 1
ATOM 2992 C C . LEU A 1 381 ? 12.078 -11.068 -15.360 1.00 90.06 381 LEU A C 1
ATOM 2994 O O . LEU A 1 381 ? 12.069 -11.731 -16.392 1.00 90.06 381 LEU A O 1
ATOM 2998 N N . THR A 1 382 ? 11.374 -11.423 -14.281 1.00 90.31 382 THR A N 1
ATOM 2999 C CA . THR A 1 382 ? 10.571 -12.658 -14.180 1.00 90.31 382 THR A CA 1
ATOM 3000 C C . THR A 1 382 ? 9.107 -12.481 -14.604 1.00 90.31 382 THR A C 1
ATOM 3002 O O . THR A 1 382 ? 8.329 -13.433 -14.590 1.00 90.31 382 THR A O 1
ATOM 3005 N N . GLN A 1 383 ? 8.698 -11.272 -15.008 1.00 92.19 383 GLN A N 1
ATOM 3006 C CA . GLN A 1 383 ? 7.329 -10.981 -15.451 1.00 92.19 383 GLN A CA 1
ATOM 3007 C C . GLN A 1 383 ? 7.165 -11.287 -16.946 1.00 92.19 383 GLN A C 1
ATOM 3009 O O . GLN A 1 383 ? 7.024 -10.390 -17.782 1.00 92.19 383 GLN A O 1
ATOM 3014 N N . PHE A 1 384 ? 7.188 -12.577 -17.289 1.00 92.00 384 PHE A N 1
ATOM 3015 C CA . PHE A 1 384 ? 7.195 -13.032 -18.680 1.00 92.00 384 PHE A CA 1
ATOM 3016 C C . PHE A 1 384 ? 5.923 -12.670 -19.460 1.00 92.00 384 PHE A C 1
ATOM 3018 O O . PHE A 1 384 ? 6.025 -12.313 -20.632 1.00 92.00 384 PHE A O 1
ATOM 3025 N N . ASP A 1 385 ? 4.747 -12.679 -18.822 1.00 91.19 385 ASP A N 1
ATOM 3026 C CA . ASP A 1 385 ? 3.485 -12.268 -19.460 1.00 91.19 385 ASP A CA 1
ATOM 3027 C C . ASP A 1 385 ? 3.528 -10.799 -19.905 1.00 91.19 385 ASP A C 1
ATOM 3029 O O . ASP A 1 385 ? 3.143 -10.457 -21.025 1.00 91.19 385 ASP A O 1
ATOM 3033 N N . PHE A 1 386 ? 4.058 -9.925 -19.045 1.00 92.81 386 PHE A N 1
ATOM 3034 C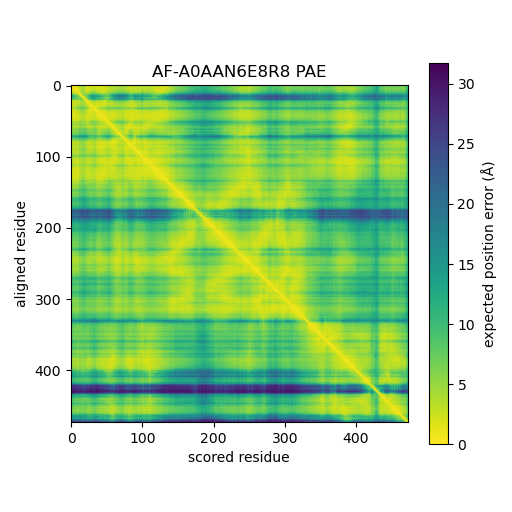 CA . PHE A 1 386 ? 4.238 -8.509 -19.355 1.00 92.81 386 PHE A CA 1
ATOM 3035 C C . PHE A 1 386 ? 5.255 -8.311 -20.485 1.00 92.81 386 PHE A C 1
ATOM 3037 O O . PHE A 1 386 ? 5.016 -7.518 -21.400 1.00 92.81 386 PHE A O 1
ATOM 3044 N N . ALA A 1 387 ? 6.366 -9.052 -20.456 1.00 92.38 387 ALA A N 1
ATOM 3045 C CA . ALA A 1 387 ? 7.377 -8.999 -21.505 1.00 92.38 387 ALA A CA 1
ATOM 3046 C C . ALA A 1 387 ? 6.844 -9.501 -22.858 1.00 92.38 387 ALA A C 1
ATOM 3048 O O . ALA A 1 387 ? 7.102 -8.879 -23.889 1.00 92.38 387 ALA A O 1
ATOM 3049 N N . ALA A 1 388 ? 6.056 -10.580 -22.861 1.00 91.50 388 ALA A N 1
ATOM 3050 C CA . ALA A 1 388 ? 5.430 -11.124 -24.062 1.00 91.50 388 ALA A CA 1
ATOM 3051 C C . ALA A 1 388 ? 4.408 -10.142 -24.658 1.00 91.50 388 ALA A C 1
ATOM 3053 O O . ALA A 1 388 ? 4.452 -9.861 -25.858 1.00 91.50 388 ALA A O 1
ATOM 3054 N N . ALA A 1 389 ? 3.544 -9.552 -23.824 1.00 91.69 389 ALA A N 1
ATOM 3055 C CA . ALA A 1 389 ? 2.549 -8.571 -24.259 1.00 91.69 389 ALA A CA 1
ATOM 3056 C C . ALA A 1 389 ? 3.179 -7.284 -24.828 1.00 91.69 389 ALA A C 1
ATOM 3058 O O . ALA A 1 389 ? 2.610 -6.655 -25.722 1.00 91.69 389 ALA A O 1
ATOM 3059 N N . ASN A 1 390 ? 4.366 -6.906 -24.345 1.00 94.06 390 ASN A N 1
ATOM 3060 C CA . ASN A 1 390 ? 5.086 -5.694 -24.749 1.00 94.06 390 ASN A CA 1
ATOM 3061 C C . ASN A 1 390 ? 6.332 -5.974 -25.599 1.00 94.06 390 ASN A C 1
ATOM 3063 O O . ASN A 1 390 ? 7.239 -5.140 -25.671 1.00 94.06 390 ASN A O 1
ATOM 3067 N N . TYR A 1 391 ? 6.381 -7.121 -26.281 1.00 92.50 391 TYR A N 1
ATOM 3068 C CA . TYR A 1 391 ? 7.547 -7.552 -27.056 1.00 92.50 391 TYR A CA 1
ATOM 3069 C C . TYR A 1 391 ? 8.066 -6.476 -28.022 1.00 92.50 391 TYR A C 1
ATOM 3071 O O . TYR A 1 391 ? 9.272 -6.265 -28.123 1.00 92.50 391 TYR A O 1
ATOM 3079 N N . ARG A 1 392 ? 7.164 -5.761 -28.711 1.00 91.81 392 ARG A N 1
ATOM 3080 C CA . ARG A 1 392 ? 7.538 -4.697 -29.658 1.00 91.81 392 ARG A CA 1
ATOM 3081 C C . ARG A 1 392 ? 8.295 -3.561 -28.964 1.00 91.81 392 ARG A C 1
ATOM 3083 O O . ARG A 1 392 ? 9.369 -3.193 -29.424 1.00 91.81 392 ARG A O 1
ATOM 3090 N N . ALA A 1 393 ? 7.778 -3.074 -27.836 1.00 92.25 393 ALA A N 1
ATOM 3091 C CA . ALA A 1 393 ? 8.410 -2.004 -27.067 1.00 92.25 393 ALA A CA 1
ATOM 3092 C C . ALA A 1 393 ? 9.771 -2.441 -26.499 1.00 92.25 393 ALA A C 1
ATOM 3094 O O . ALA A 1 393 ? 10.748 -1.702 -26.602 1.00 92.25 393 ALA A O 1
ATOM 3095 N N . LEU A 1 394 ? 9.867 -3.666 -25.970 1.00 92.38 394 LEU A N 1
ATOM 3096 C CA . LEU A 1 394 ? 11.130 -4.205 -25.453 1.00 92.38 394 LEU A CA 1
ATOM 3097 C C . LEU A 1 394 ? 12.169 -4.433 -26.554 1.00 92.38 394 LEU A C 1
ATOM 3099 O O . LEU A 1 394 ? 13.346 -4.136 -26.356 1.00 92.38 394 LEU A O 1
ATOM 3103 N N . ARG A 1 395 ? 11.753 -4.920 -27.726 1.00 92.00 395 ARG A N 1
ATOM 3104 C CA . ARG A 1 395 ? 12.634 -5.078 -28.890 1.00 92.00 395 ARG A CA 1
ATOM 3105 C C . ARG A 1 395 ? 13.222 -3.736 -29.313 1.00 92.00 395 ARG A C 1
ATOM 3107 O O . ARG A 1 395 ? 14.417 -3.666 -29.581 1.00 92.00 395 ARG A O 1
ATOM 3114 N N . ASP A 1 396 ? 12.400 -2.693 -29.358 1.00 90.31 396 ASP A N 1
ATOM 3115 C CA . ASP A 1 396 ? 12.843 -1.359 -29.762 1.00 90.31 396 ASP A CA 1
ATOM 3116 C C . ASP A 1 396 ? 13.761 -0.733 -28.692 1.00 90.31 396 ASP A C 1
ATOM 3118 O O . ASP A 1 396 ? 14.768 -0.117 -29.037 1.00 90.31 396 ASP A O 1
ATOM 3122 N N . LYS A 1 397 ? 13.487 -0.971 -27.397 1.00 90.12 397 LYS A N 1
ATOM 3123 C CA . LYS A 1 397 ? 14.346 -0.558 -26.269 1.00 90.12 397 LYS A CA 1
ATOM 3124 C C . LYS A 1 397 ? 15.725 -1.225 -26.304 1.00 90.12 397 LYS A C 1
ATOM 3126 O O . LYS A 1 397 ? 16.733 -0.543 -26.140 1.00 90.12 397 LYS A O 1
ATOM 3131 N N . PHE A 1 398 ? 15.775 -2.550 -26.458 1.00 89.50 398 PHE A N 1
ATOM 3132 C CA . PHE A 1 398 ? 17.027 -3.314 -26.393 1.00 89.50 398 PHE A CA 1
ATOM 3133 C C . PHE A 1 398 ? 17.782 -3.383 -27.725 1.00 89.50 398 PHE A C 1
ATOM 3135 O O . PHE A 1 398 ? 18.956 -3.736 -27.723 1.00 89.50 398 PHE A O 1
ATOM 3142 N N . ASN A 1 399 ? 17.123 -3.060 -28.842 1.00 89.50 399 ASN A N 1
ATOM 3143 C CA . ASN A 1 399 ? 17.668 -3.031 -30.201 1.00 89.50 399 ASN A CA 1
ATOM 3144 C C . ASN A 1 399 ? 18.673 -4.172 -30.500 1.00 89.50 399 ASN A C 1
ATOM 3146 O O . ASN A 1 399 ? 19.883 -3.942 -30.624 1.00 89.50 399 ASN A O 1
ATOM 3150 N N . PRO A 1 400 ? 18.194 -5.423 -30.636 1.00 88.19 400 PRO A N 1
ATOM 3151 C CA . PRO A 1 400 ? 19.073 -6.585 -30.775 1.00 88.19 400 PRO A CA 1
ATOM 3152 C C . PRO A 1 400 ? 19.974 -6.515 -32.019 1.00 88.19 400 PRO A C 1
ATOM 3154 O O . PRO A 1 400 ? 21.086 -7.037 -31.997 1.00 88.19 400 PRO A O 1
ATOM 3157 N N . THR A 1 401 ? 19.541 -5.829 -33.081 1.00 88.38 401 THR A N 1
ATOM 3158 C CA . THR A 1 401 ? 20.285 -5.703 -34.344 1.00 88.38 401 THR A CA 1
ATOM 3159 C C . THR A 1 401 ? 21.649 -5.043 -34.152 1.00 88.38 401 THR A C 1
ATOM 3161 O O . THR A 1 401 ? 22.625 -5.483 -34.750 1.00 88.38 401 THR A O 1
ATOM 3164 N N . SER A 1 402 ? 21.742 -4.022 -33.292 1.00 87.38 402 SER A N 1
ATOM 3165 C CA . SER A 1 402 ? 23.023 -3.368 -32.995 1.00 87.38 402 SER A CA 1
ATOM 3166 C C . SER A 1 402 ? 23.948 -4.212 -32.115 1.00 87.38 402 SER A C 1
ATOM 3168 O O . SER A 1 402 ? 25.161 -4.044 -32.177 1.00 87.38 402 SER A O 1
ATOM 3170 N N . ALA A 1 403 ? 23.395 -5.111 -31.298 1.00 85.88 403 ALA A N 1
ATOM 3171 C CA . ALA A 1 403 ? 24.165 -5.918 -30.352 1.00 85.88 403 ALA A CA 1
ATOM 3172 C C . ALA A 1 403 ? 24.649 -7.254 -30.947 1.00 85.88 403 ALA A C 1
ATOM 3174 O O . ALA A 1 403 ? 25.630 -7.824 -30.469 1.00 85.88 403 ALA A O 1
ATOM 3175 N N . ALA A 1 404 ? 23.999 -7.739 -32.009 1.00 83.38 404 ALA A N 1
ATOM 3176 C CA . ALA A 1 404 ? 24.275 -9.042 -32.616 1.00 83.38 404 ALA A CA 1
ATOM 3177 C C . ALA A 1 404 ? 25.714 -9.207 -33.141 1.00 83.38 404 ALA A C 1
ATOM 3179 O O . ALA A 1 404 ? 26.214 -10.324 -33.183 1.00 83.38 404 ALA A O 1
ATOM 3180 N N . SER A 1 405 ? 26.398 -8.122 -33.524 1.00 84.00 405 SER A N 1
ATOM 3181 C CA . SER A 1 405 ? 27.790 -8.188 -33.995 1.00 84.00 405 SER A CA 1
ATOM 3182 C C . SER A 1 405 ? 28.825 -8.284 -32.868 1.00 84.00 405 SER A C 1
ATOM 3184 O O . SER A 1 405 ? 29.990 -8.560 -33.142 1.00 84.00 405 SER A O 1
ATOM 3186 N N . VAL A 1 406 ? 28.433 -7.997 -31.622 1.00 87.88 406 VAL A N 1
ATOM 3187 C CA . VAL A 1 406 ? 29.339 -7.905 -30.462 1.00 87.88 406 VAL A CA 1
ATOM 3188 C C . VAL A 1 406 ? 29.162 -9.089 -29.506 1.00 87.88 406 VAL A C 1
ATOM 3190 O O . VAL A 1 406 ? 30.124 -9.504 -28.858 1.00 87.88 406 VAL A O 1
ATOM 3193 N N . LEU A 1 407 ? 27.945 -9.630 -29.416 1.00 87.56 407 LEU A N 1
ATOM 3194 C CA . LEU A 1 407 ? 27.584 -10.708 -28.497 1.00 87.56 407 LEU A CA 1
ATOM 3195 C C . LEU A 1 407 ? 27.723 -12.089 -29.149 1.00 87.56 407 LEU A C 1
ATOM 3197 O O . LEU A 1 407 ? 27.373 -12.272 -30.312 1.00 87.56 407 LEU A O 1
ATOM 3201 N N . ASP A 1 408 ? 28.185 -13.075 -28.378 1.00 86.12 408 ASP A N 1
ATOM 3202 C CA . ASP A 1 408 ? 28.177 -14.487 -28.786 1.00 86.12 408 ASP A CA 1
ATOM 3203 C C . ASP A 1 408 ? 26.855 -15.135 -28.358 1.00 86.12 408 ASP A C 1
ATOM 3205 O O . ASP A 1 408 ? 26.509 -15.114 -27.176 1.00 86.12 408 ASP A O 1
ATOM 3209 N N . ASP A 1 409 ? 26.115 -15.705 -29.312 1.00 81.75 409 ASP A N 1
ATOM 3210 C CA . ASP A 1 409 ? 24.797 -16.302 -29.075 1.00 81.75 409 ASP A CA 1
ATOM 3211 C C . ASP A 1 409 ? 24.810 -17.835 -28.912 1.00 81.75 409 ASP A C 1
ATOM 3213 O O . ASP A 1 409 ? 23.831 -18.445 -28.475 1.00 81.75 409 ASP A O 1
ATOM 3217 N N . GLU A 1 410 ? 25.902 -18.512 -29.268 1.00 83.81 410 GLU A N 1
ATOM 3218 C CA . GLU A 1 410 ? 25.878 -19.970 -29.405 1.00 83.81 410 GLU A CA 1
ATOM 3219 C C . GLU A 1 410 ? 26.449 -20.706 -28.197 1.00 83.81 410 GLU A C 1
ATOM 3221 O O . GLU A 1 410 ? 25.882 -21.716 -27.768 1.00 83.81 410 GLU A O 1
ATOM 3226 N N . GLN A 1 411 ? 27.576 -20.241 -27.656 1.00 85.25 411 GLN A N 1
ATOM 3227 C CA . GLN A 1 411 ? 28.356 -21.028 -26.696 1.00 85.25 411 GLN A CA 1
ATOM 3228 C C . GLN A 1 411 ? 27.618 -21.234 -25.368 1.00 85.25 411 GLN A C 1
ATOM 3230 O O . GLN A 1 411 ? 27.422 -22.377 -24.940 1.00 85.25 411 GLN A O 1
ATOM 3235 N N . ALA A 1 412 ? 27.143 -20.147 -24.751 1.00 83.56 412 ALA A N 1
ATOM 3236 C CA . ALA A 1 412 ? 26.453 -20.214 -23.465 1.00 83.56 412 ALA A CA 1
ATOM 3237 C C . ALA A 1 412 ? 25.108 -20.946 -23.569 1.00 83.56 412 ALA A C 1
ATOM 3239 O O . ALA A 1 412 ? 24.805 -21.790 -22.729 1.00 83.56 412 ALA A O 1
ATOM 3240 N N . ARG A 1 413 ? 24.332 -20.728 -24.641 1.00 82.56 413 ARG A N 1
ATOM 3241 C CA . ARG A 1 413 ? 23.061 -21.444 -24.861 1.00 82.56 413 ARG A CA 1
ATOM 3242 C C . ARG A 1 413 ? 23.245 -22.948 -25.064 1.00 82.56 413 ARG A C 1
ATOM 3244 O O . ARG A 1 413 ? 22.437 -23.730 -24.563 1.00 82.56 413 ARG A O 1
ATOM 3251 N N . LYS A 1 414 ? 24.275 -23.377 -25.807 1.00 84.69 414 LYS A N 1
ATOM 3252 C CA . LYS A 1 414 ? 24.590 -24.809 -25.986 1.00 84.69 414 LYS A CA 1
ATOM 3253 C C . LYS A 1 414 ? 24.990 -25.447 -24.657 1.00 84.69 414 LYS A C 1
ATOM 3255 O O . LYS A 1 414 ? 24.528 -26.546 -24.357 1.00 84.69 414 LYS A O 1
ATOM 3260 N N . TYR A 1 415 ? 25.796 -24.747 -23.858 1.00 83.00 415 TYR A N 1
ATOM 3261 C CA . TYR A 1 415 ? 26.194 -25.206 -22.530 1.00 83.00 415 TYR A CA 1
ATOM 3262 C C . TYR A 1 415 ? 25.000 -25.301 -21.570 1.00 83.00 415 TYR A C 1
ATOM 3264 O O . TYR A 1 415 ? 24.798 -26.351 -20.967 1.00 83.00 415 TYR A O 1
ATOM 3272 N N . ALA A 1 416 ? 24.146 -24.274 -21.520 1.00 80.75 416 ALA A N 1
ATOM 3273 C CA . ALA A 1 416 ? 22.934 -24.259 -20.699 1.00 80.75 416 ALA A CA 1
ATOM 3274 C C . ALA A 1 416 ? 22.004 -25.442 -21.016 1.00 80.75 416 ALA A C 1
ATOM 3276 O O . ALA A 1 416 ? 21.575 -26.160 -20.116 1.00 80.75 416 ALA A O 1
ATOM 3277 N N . LYS A 1 417 ? 21.768 -25.718 -22.307 1.00 80.88 417 LYS A N 1
ATOM 3278 C CA . LYS A 1 417 ? 20.968 -26.874 -22.746 1.00 80.88 417 LYS A CA 1
ATOM 3279 C C . LYS A 1 417 ? 21.597 -28.217 -22.379 1.00 80.88 417 LYS A C 1
ATOM 3281 O O . LYS A 1 417 ? 20.862 -29.165 -22.112 1.00 80.88 417 LYS A O 1
ATOM 3286 N N . LYS A 1 418 ? 22.932 -28.316 -22.404 1.00 80.25 418 LYS A N 1
ATOM 3287 C CA . LYS A 1 418 ? 23.655 -29.529 -21.996 1.00 80.25 418 LYS A CA 1
ATOM 3288 C C . LYS A 1 418 ? 23.515 -29.770 -20.490 1.00 80.25 418 LYS A C 1
ATOM 3290 O O . LYS A 1 418 ? 23.300 -30.910 -20.101 1.00 80.25 418 LYS A O 1
ATOM 3295 N N . LEU A 1 419 ? 23.614 -28.710 -19.686 1.00 74.44 419 LEU A N 1
ATOM 3296 C CA . LEU A 1 419 ? 23.629 -28.775 -18.223 1.00 74.44 419 LEU A CA 1
ATOM 3297 C C . LEU A 1 419 ? 22.226 -28.957 -17.613 1.00 74.44 419 LEU A C 1
ATOM 3299 O O . LEU A 1 419 ? 22.036 -29.837 -16.782 1.00 74.44 419 LEU A O 1
ATOM 3303 N N . LEU A 1 420 ? 21.232 -28.176 -18.055 1.00 72.62 420 LEU A N 1
ATOM 3304 C CA . LEU A 1 420 ? 19.888 -28.128 -17.445 1.00 72.62 420 LEU A CA 1
ATOM 3305 C C . LEU A 1 420 ? 18.806 -28.880 -18.245 1.00 72.62 420 LEU A C 1
ATOM 3307 O O . LEU A 1 420 ? 17.717 -29.153 -17.732 1.00 72.62 420 LEU A O 1
ATOM 3311 N N . GLY A 1 421 ? 19.074 -29.238 -19.505 1.00 69.12 421 GLY A N 1
ATOM 3312 C CA . GLY A 1 421 ? 18.094 -29.901 -20.370 1.00 69.12 421 GLY A CA 1
ATOM 3313 C C . GLY A 1 421 ? 16.786 -29.107 -20.533 1.00 69.12 421 GLY A C 1
ATOM 3314 O O . GLY A 1 421 ? 16.787 -27.881 -20.523 1.00 69.12 421 GLY A O 1
ATOM 3315 N N . LYS A 1 422 ? 15.660 -29.816 -20.721 1.00 59.97 422 LYS A N 1
ATOM 3316 C CA . LYS A 1 422 ? 14.301 -29.228 -20.809 1.00 59.97 422 LYS A CA 1
ATOM 3317 C C . LYS A 1 422 ? 13.521 -29.264 -19.487 1.00 59.97 422 LYS A C 1
ATOM 3319 O O . LYS A 1 422 ? 12.501 -28.596 -19.382 1.00 59.97 422 LYS A O 1
ATOM 3324 N N . SER A 1 423 ? 13.948 -30.089 -18.529 1.00 54.62 423 SER A N 1
ATOM 3325 C CA . SER A 1 423 ? 13.237 -30.347 -17.269 1.00 54.62 423 SER A CA 1
ATOM 3326 C C . SER A 1 423 ? 13.766 -29.530 -16.089 1.00 54.62 423 SER A C 1
ATOM 3328 O O . SER A 1 423 ? 13.130 -29.528 -15.042 1.00 54.62 423 SER A O 1
ATOM 3330 N N . GLY A 1 424 ? 14.915 -28.853 -16.230 1.00 56.97 424 GLY A N 1
ATOM 3331 C CA . GLY A 1 424 ? 15.533 -28.097 -15.135 1.00 56.97 424 GLY A CA 1
ATOM 3332 C C . GLY A 1 424 ? 16.083 -28.972 -14.003 1.00 56.97 424 GLY A C 1
ATOM 3333 O O . GLY A 1 424 ? 16.486 -28.444 -12.971 1.00 56.97 424 GLY A O 1
ATOM 3334 N N . GLU A 1 425 ? 16.104 -30.298 -14.171 1.00 55.72 425 GLU A N 1
ATOM 3335 C CA . GLU A 1 425 ? 16.674 -31.222 -13.192 1.00 55.72 425 GLU A CA 1
ATOM 3336 C C . GLU A 1 425 ? 18.187 -31.323 -13.385 1.00 55.72 425 GLU A C 1
ATOM 3338 O O . GLU A 1 425 ? 18.668 -31.704 -14.456 1.0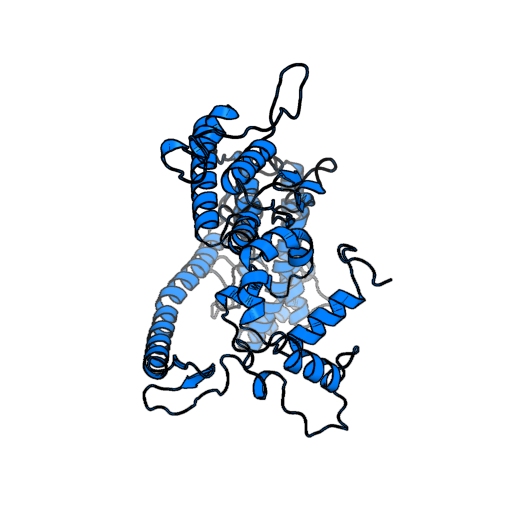0 55.72 425 GLU A O 1
ATOM 3343 N N . TYR A 1 426 ? 18.931 -31.012 -12.321 1.00 55.62 426 TYR A N 1
ATOM 3344 C CA . TYR A 1 426 ? 20.377 -31.189 -12.273 1.00 55.62 426 TYR A CA 1
ATOM 3345 C C . TYR A 1 426 ? 20.687 -32.680 -12.436 1.00 55.62 426 TYR A C 1
ATOM 3347 O O . TYR A 1 426 ? 20.422 -33.489 -11.542 1.00 55.62 426 TYR A O 1
ATOM 3355 N N . LYS A 1 427 ? 21.235 -33.081 -13.584 1.00 54.78 427 LYS A N 1
ATOM 3356 C CA . LYS A 1 427 ? 21.710 -34.455 -13.757 1.00 54.78 427 LYS A CA 1
ATOM 3357 C C . LYS A 1 427 ? 22.994 -34.618 -12.952 1.00 54.78 427 LYS A C 1
ATOM 3359 O O . LYS A 1 427 ? 24.087 -34.389 -13.452 1.00 54.78 427 LYS A O 1
ATOM 3364 N N . ALA A 1 428 ? 22.848 -35.058 -11.704 1.00 44.44 428 ALA A N 1
ATOM 3365 C CA . ALA A 1 428 ? 23.930 -35.283 -10.743 1.00 44.44 428 ALA A CA 1
ATOM 3366 C C . ALA A 1 428 ? 25.004 -36.306 -11.185 1.00 44.44 428 ALA A C 1
ATOM 3368 O O . ALA A 1 428 ? 25.949 -36.546 -10.445 1.00 44.44 428 ALA A O 1
ATOM 3369 N N . ALA A 1 429 ? 24.883 -36.920 -12.368 1.00 50.06 429 ALA A N 1
ATOM 3370 C CA . ALA A 1 429 ? 25.935 -37.748 -12.957 1.00 50.06 429 ALA A CA 1
ATOM 3371 C C . ALA A 1 429 ? 27.063 -36.917 -13.612 1.00 50.06 429 ALA A C 1
ATOM 3373 O O . ALA A 1 429 ? 28.170 -37.426 -13.749 1.00 50.06 429 ALA A O 1
ATOM 3374 N N . ASP A 1 430 ? 26.816 -35.643 -13.950 1.00 52.81 430 ASP A N 1
ATOM 3375 C CA . ASP A 1 430 ? 27.791 -34.727 -14.562 1.00 52.81 430 ASP A CA 1
ATOM 3376 C C . ASP A 1 430 ? 28.348 -33.729 -13.518 1.00 52.81 430 ASP A C 1
ATOM 3378 O O . ASP A 1 430 ? 28.235 -32.511 -13.664 1.00 52.81 430 ASP A O 1
ATOM 3382 N N . ILE A 1 431 ? 28.954 -34.222 -12.429 1.00 50.62 431 ILE A N 1
ATOM 3383 C CA . ILE A 1 431 ? 29.662 -33.382 -11.432 1.00 50.62 431 ILE A CA 1
ATOM 3384 C C . ILE A 1 431 ? 31.067 -33.027 -11.964 1.00 50.62 431 ILE A C 1
ATOM 3386 O O . ILE A 1 431 ? 32.087 -33.367 -11.381 1.00 50.62 431 ILE A O 1
ATOM 3390 N N . GLU A 1 432 ? 31.097 -32.354 -13.114 1.00 53.69 432 GLU A N 1
ATOM 3391 C CA . GLU A 1 432 ? 32.241 -31.587 -13.647 1.00 53.69 432 GLU A CA 1
ATOM 3392 C C . GLU A 1 432 ? 31.783 -30.281 -14.342 1.00 53.69 432 GLU A C 1
ATOM 3394 O O . GLU A 1 432 ? 32.595 -29.537 -14.892 1.00 53.69 432 GLU A O 1
ATOM 3399 N N . GLY A 1 433 ? 30.479 -29.973 -14.348 1.00 58.03 433 GLY A N 1
ATOM 3400 C CA . GLY A 1 433 ? 29.955 -28.733 -14.920 1.00 58.03 433 GLY A CA 1
ATOM 3401 C C . GLY A 1 433 ? 29.872 -27.619 -13.883 1.00 58.03 433 GLY A C 1
ATOM 3402 O O . GLY A 1 433 ? 28.990 -27.646 -13.032 1.00 58.03 433 GLY A O 1
ATOM 3403 N N . GLU A 1 434 ? 30.756 -26.626 -13.963 1.00 71.19 434 GLU A N 1
ATOM 3404 C CA . GLU A 1 434 ? 30.594 -25.359 -13.239 1.00 71.19 434 GLU A CA 1
ATOM 3405 C C . GLU A 1 434 ? 29.291 -24.647 -13.664 1.00 71.19 434 GLU A C 1
ATOM 3407 O O . GLU A 1 434 ? 28.879 -24.792 -14.829 1.00 71.19 434 GLU A O 1
ATOM 3412 N N . PRO A 1 435 ? 28.668 -23.840 -12.779 1.00 77.81 435 PRO A N 1
ATOM 3413 C CA . PRO A 1 435 ? 27.513 -23.019 -13.130 1.00 77.81 435 PRO A CA 1
ATOM 3414 C C . PRO A 1 435 ? 27.771 -22.184 -14.385 1.00 77.81 435 PRO A C 1
ATOM 3416 O O . PRO A 1 435 ? 28.890 -21.722 -14.632 1.00 77.81 435 PRO A O 1
ATOM 3419 N N . ILE A 1 436 ? 26.720 -21.943 -15.174 1.00 81.62 436 ILE A N 1
ATOM 3420 C CA . ILE A 1 436 ? 26.823 -21.199 -16.443 1.00 81.62 436 ILE A CA 1
ATOM 3421 C C . ILE A 1 436 ? 27.498 -19.832 -16.225 1.00 81.62 436 ILE A C 1
ATOM 3423 O O . ILE A 1 436 ? 28.340 -19.424 -17.027 1.00 81.62 436 ILE A O 1
ATOM 3427 N N . SER A 1 437 ? 27.162 -19.162 -15.120 1.00 80.06 437 SER A N 1
ATOM 3428 C CA . SER A 1 437 ? 27.680 -17.845 -14.742 1.00 80.06 437 SER A CA 1
ATOM 3429 C C . SER A 1 437 ? 29.159 -17.844 -14.329 1.00 80.06 437 SER A C 1
ATOM 3431 O O . SER A 1 437 ? 29.826 -16.828 -14.499 1.00 80.06 437 SER A O 1
ATOM 3433 N N . SER A 1 438 ? 29.697 -18.978 -13.862 1.00 84.25 438 SER A N 1
ATOM 3434 C CA . SER A 1 438 ? 31.124 -19.137 -13.528 1.00 84.25 438 SER A CA 1
ATOM 3435 C C . SER A 1 438 ? 31.990 -19.198 -14.788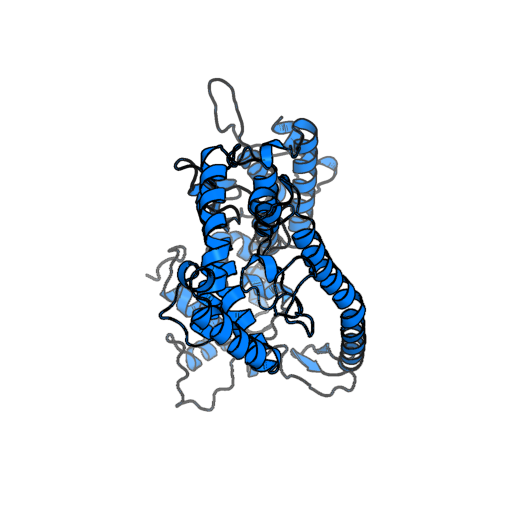 1.00 84.25 438 SER A C 1
ATOM 3437 O O . SER A 1 438 ? 33.095 -18.661 -14.838 1.00 84.25 438 SER A O 1
ATOM 3439 N N . ARG A 1 439 ? 31.470 -19.833 -15.845 1.00 84.75 439 ARG A N 1
ATOM 3440 C CA . ARG A 1 439 ? 32.227 -20.113 -17.070 1.00 84.75 439 ARG A CA 1
ATOM 3441 C C . ARG A 1 439 ? 32.120 -19.013 -18.121 1.00 84.75 439 ARG A C 1
ATOM 3443 O O . ARG A 1 439 ? 33.056 -18.801 -18.893 1.00 84.75 439 ARG A O 1
ATOM 3450 N N . PHE A 1 440 ? 30.971 -18.349 -18.198 1.00 87.56 440 PHE A N 1
ATOM 3451 C CA . PHE A 1 440 ? 30.679 -17.372 -19.239 1.00 87.56 440 PHE A CA 1
ATOM 3452 C C . PHE A 1 440 ? 30.351 -16.014 -18.633 1.00 87.56 440 PHE A C 1
ATOM 3454 O O . PHE A 1 440 ? 29.486 -15.892 -17.773 1.00 87.56 440 PHE A O 1
ATOM 3461 N N . ASN A 1 441 ? 31.005 -14.971 -19.147 1.00 88.19 441 ASN A N 1
ATOM 3462 C CA . ASN A 1 441 ? 30.713 -13.602 -18.742 1.00 88.19 441 ASN A CA 1
ATOM 3463 C C . ASN A 1 441 ? 29.288 -13.201 -19.201 1.00 88.19 441 ASN A C 1
ATOM 3465 O O . ASN A 1 441 ? 29.033 -13.217 -20.416 1.00 88.19 441 ASN A O 1
ATOM 3469 N N . PRO A 1 442 ? 28.395 -12.788 -18.278 1.00 89.31 442 PRO A N 1
ATOM 3470 C CA . PRO A 1 442 ? 26.989 -12.496 -18.575 1.00 89.31 442 PRO A CA 1
ATOM 3471 C C . PRO A 1 442 ? 26.784 -11.345 -19.571 1.00 89.31 442 PRO A C 1
ATOM 3473 O O . PRO A 1 442 ? 25.762 -11.294 -20.249 1.00 89.31 442 PRO A O 1
ATOM 3476 N N . SER A 1 443 ? 27.757 -10.442 -19.720 1.00 88.44 443 SER A N 1
ATOM 3477 C CA . SER A 1 443 ? 27.650 -9.303 -20.645 1.00 88.44 443 SER A CA 1
ATOM 3478 C C . SER A 1 443 ? 28.125 -9.581 -22.063 1.00 88.44 443 SER A C 1
ATOM 3480 O O . SER A 1 443 ? 27.838 -8.788 -22.958 1.00 88.44 443 SER A O 1
ATOM 3482 N N . ARG A 1 444 ? 28.868 -10.671 -22.288 1.00 88.12 444 ARG A N 1
ATOM 3483 C CA . ARG A 1 444 ? 29.395 -11.023 -23.617 1.00 88.12 444 ARG A CA 1
ATOM 3484 C C . ARG A 1 444 ? 28.650 -12.188 -24.256 1.00 88.12 444 ARG A C 1
ATOM 3486 O O . ARG A 1 444 ? 28.460 -12.186 -25.471 1.00 88.12 444 ARG A O 1
ATOM 3493 N N . TYR A 1 445 ? 28.268 -13.177 -23.454 1.00 90.06 445 TYR A N 1
ATOM 3494 C CA . TYR A 1 445 ? 27.640 -14.400 -23.939 1.00 90.06 445 TYR A CA 1
ATOM 3495 C C . TYR A 1 445 ? 26.136 -14.365 -23.677 1.00 90.06 445 TYR A C 1
ATOM 3497 O O . TYR A 1 445 ? 25.682 -14.425 -22.534 1.00 90.06 445 TYR A O 1
ATOM 3505 N N . LEU A 1 446 ? 25.343 -14.302 -24.743 1.00 87.31 446 LEU A N 1
ATOM 3506 C CA . LEU A 1 446 ? 23.894 -14.311 -24.635 1.00 87.31 446 LEU A CA 1
ATOM 3507 C C . LEU A 1 446 ? 23.422 -15.700 -24.180 1.00 87.31 446 LEU A C 1
ATOM 3509 O O . LEU A 1 446 ? 23.769 -16.726 -24.761 1.00 87.31 446 LEU A O 1
ATOM 3513 N N . GLY A 1 447 ? 22.620 -15.738 -23.115 1.00 83.69 447 GLY A N 1
ATOM 3514 C CA . GLY A 1 447 ? 22.198 -16.987 -22.472 1.00 83.69 447 GLY A CA 1
ATOM 3515 C C . GLY A 1 447 ? 23.096 -17.444 -21.318 1.00 83.69 447 GLY A C 1
ATOM 3516 O O . GLY A 1 447 ? 22.795 -18.472 -20.717 1.00 83.69 447 GLY A O 1
ATOM 3517 N N . ALA A 1 448 ? 24.142 -16.687 -20.968 1.00 87.38 448 ALA A N 1
ATOM 3518 C CA . ALA A 1 448 ? 24.834 -16.836 -19.690 1.00 87.38 448 ALA A CA 1
ATOM 3519 C C . ALA A 1 448 ? 23.988 -16.207 -18.571 1.00 87.38 448 ALA A C 1
ATOM 3521 O O . ALA A 1 448 ? 24.182 -15.057 -18.185 1.00 87.38 448 ALA A O 1
ATOM 3522 N N . VAL A 1 449 ? 22.980 -16.951 -18.121 1.00 88.44 449 VAL A N 1
ATOM 3523 C CA . VAL A 1 449 ? 21.989 -16.516 -17.128 1.00 88.44 449 VAL A CA 1
ATOM 3524 C C . VAL A 1 449 ? 22.045 -17.394 -15.883 1.00 88.44 449 VAL A C 1
ATOM 3526 O O . VAL A 1 449 ? 22.587 -18.500 -15.925 1.00 88.44 449 VAL A O 1
ATOM 3529 N N . SER A 1 450 ? 21.461 -16.916 -14.782 1.00 88.56 450 SER A N 1
ATOM 3530 C CA . SER A 1 450 ? 21.296 -17.738 -13.585 1.00 88.56 450 SER A CA 1
ATOM 3531 C C . SER A 1 450 ? 20.401 -18.944 -13.876 1.00 88.56 450 SER A C 1
ATOM 3533 O O . SER A 1 450 ? 19.433 -18.867 -14.639 1.00 88.56 450 SER A O 1
ATOM 3535 N N . GLU A 1 451 ? 20.716 -20.073 -13.249 1.00 85.31 451 GLU A N 1
ATOM 3536 C CA . GLU A 1 451 ? 19.982 -21.327 -13.454 1.00 85.31 451 GLU A CA 1
ATOM 3537 C C . GLU A 1 451 ? 18.517 -21.178 -13.044 1.00 85.31 451 GLU A C 1
ATOM 3539 O O . GLU A 1 451 ? 17.618 -21.630 -13.748 1.00 85.31 451 GLU A O 1
ATOM 3544 N N . ARG A 1 452 ? 18.267 -20.436 -11.958 1.00 87.06 452 ARG A N 1
ATOM 3545 C CA . ARG A 1 452 ? 16.917 -20.098 -11.509 1.00 87.06 452 ARG A CA 1
ATOM 3546 C C . ARG A 1 452 ? 16.114 -19.387 -12.598 1.00 87.06 452 ARG A C 1
ATOM 3548 O O . ARG A 1 452 ? 14.991 -19.793 -12.882 1.00 87.06 452 ARG A O 1
ATOM 3555 N N . PHE A 1 453 ? 16.684 -18.355 -13.220 1.00 88.88 453 PHE A N 1
ATOM 3556 C CA . PHE A 1 453 ? 16.002 -17.632 -14.292 1.00 88.88 453 PHE A CA 1
ATOM 3557 C C . PHE A 1 453 ? 15.770 -18.521 -15.518 1.00 88.88 453 PHE A C 1
ATOM 3559 O O . PHE A 1 453 ? 14.697 -18.472 -16.116 1.00 88.88 453 PHE A O 1
ATOM 3566 N N . TYR A 1 454 ? 16.748 -19.359 -15.872 1.00 86.88 454 TYR A N 1
ATOM 3567 C CA . TYR A 1 454 ? 16.621 -20.301 -16.984 1.00 86.88 454 TYR A CA 1
ATOM 3568 C C . TYR A 1 454 ? 15.447 -21.268 -16.783 1.00 86.88 454 TYR A C 1
ATOM 3570 O O . TYR A 1 454 ? 14.625 -21.440 -17.683 1.00 86.88 454 TYR A O 1
ATOM 3578 N N . VAL A 1 455 ? 15.340 -21.862 -15.591 1.00 85.88 455 VAL A N 1
ATOM 3579 C CA . VAL A 1 455 ? 14.265 -22.798 -15.233 1.00 85.88 455 VAL A CA 1
ATOM 3580 C C . VAL A 1 455 ? 12.903 -22.104 -15.251 1.00 85.88 455 VAL A C 1
ATOM 3582 O O . VAL A 1 455 ? 11.953 -22.625 -15.835 1.00 85.88 455 VAL A O 1
ATOM 3585 N N . GLU A 1 456 ? 12.795 -20.914 -14.653 1.00 88.81 456 GLU A N 1
ATOM 3586 C CA . GLU A 1 456 ? 11.555 -20.128 -14.659 1.00 88.81 456 GLU A CA 1
ATOM 3587 C C . GLU A 1 456 ? 11.121 -19.763 -16.094 1.00 88.81 456 GLU A C 1
ATOM 3589 O O . GLU A 1 456 ? 9.940 -19.886 -16.430 1.00 88.81 456 GLU A O 1
ATOM 3594 N N . LEU A 1 457 ? 12.071 -19.400 -16.964 1.00 88.81 457 LEU A N 1
ATOM 3595 C CA . LEU A 1 457 ? 11.812 -19.090 -18.370 1.00 88.81 457 LEU A CA 1
ATOM 3596 C C . LEU A 1 457 ? 11.347 -20.322 -19.162 1.00 88.81 457 LEU A C 1
ATOM 3598 O O . LEU A 1 457 ? 10.345 -20.240 -19.867 1.00 88.81 457 LEU A O 1
ATOM 3602 N N . GLU A 1 458 ? 12.029 -21.464 -19.056 1.00 86.00 458 GLU A N 1
ATOM 3603 C CA . GLU A 1 458 ? 11.629 -22.699 -19.755 1.00 86.00 458 GLU A CA 1
ATOM 3604 C C . GLU A 1 458 ? 10.253 -23.194 -19.283 1.00 86.00 458 GLU A C 1
ATOM 3606 O O . GLU A 1 458 ? 9.412 -23.572 -20.102 1.00 86.00 458 GLU A O 1
ATOM 3611 N N . ASN A 1 459 ? 9.968 -23.117 -17.980 1.00 87.69 459 ASN A N 1
ATOM 3612 C CA . ASN A 1 459 ? 8.650 -23.447 -17.433 1.00 87.69 459 ASN A CA 1
ATOM 3613 C C . ASN A 1 459 ? 7.550 -22.560 -18.027 1.00 87.69 459 ASN A C 1
ATOM 3615 O O . ASN A 1 459 ? 6.481 -23.058 -18.391 1.00 87.69 459 ASN A O 1
ATOM 3619 N N . TYR A 1 460 ? 7.810 -21.262 -18.177 1.00 87.12 460 TYR A N 1
ATOM 3620 C CA . TYR A 1 460 ? 6.881 -20.344 -18.828 1.00 87.12 460 TYR A CA 1
ATOM 3621 C C . TYR A 1 460 ? 6.708 -20.652 -20.325 1.00 87.12 460 TYR A C 1
ATOM 3623 O O . TYR A 1 460 ? 5.581 -20.712 -20.813 1.00 87.12 460 TYR A O 1
ATOM 3631 N N . LEU A 1 461 ? 7.801 -20.914 -21.051 1.00 85.88 461 LEU A N 1
ATOM 3632 C CA . LEU A 1 461 ? 7.758 -21.268 -22.475 1.00 85.88 461 LEU A CA 1
ATOM 3633 C C . LEU A 1 461 ? 6.972 -22.564 -22.735 1.00 85.88 461 LEU A C 1
ATOM 3635 O O . LEU A 1 461 ? 6.286 -22.660 -23.751 1.00 85.88 461 LEU A O 1
ATOM 3639 N N . ASN A 1 462 ? 7.065 -23.543 -21.830 1.00 84.38 462 ASN A N 1
ATOM 3640 C CA . ASN A 1 462 ? 6.358 -24.822 -21.938 1.00 84.38 462 ASN A CA 1
ATOM 3641 C C . ASN A 1 462 ? 4.882 -24.724 -21.527 1.00 84.38 462 ASN A C 1
ATOM 3643 O O . ASN A 1 462 ? 4.036 -25.355 -22.153 1.00 84.38 462 ASN A O 1
ATOM 3647 N N . SER A 1 463 ? 4.572 -23.957 -20.478 1.00 85.75 463 SER A N 1
ATOM 3648 C CA . SER A 1 463 ? 3.193 -23.791 -19.994 1.00 85.75 463 SER A CA 1
ATOM 3649 C C . SER A 1 463 ? 2.371 -22.809 -20.832 1.00 85.75 463 SER A C 1
ATOM 3651 O O . SER A 1 463 ? 1.157 -22.973 -20.902 1.00 85.75 463 SER A O 1
ATOM 3653 N N . ASN A 1 464 ? 3.020 -21.816 -21.457 1.00 83.00 464 ASN A N 1
ATOM 3654 C CA . ASN A 1 464 ? 2.427 -20.755 -22.282 1.00 83.00 464 ASN A CA 1
ATOM 3655 C C . ASN A 1 464 ? 1.055 -20.261 -21.765 1.00 83.00 464 ASN A C 1
ATOM 3657 O O . ASN A 1 464 ? 0.066 -20.294 -22.500 1.00 83.00 464 ASN A O 1
ATOM 3661 N N . PRO A 1 465 ? 0.957 -19.807 -20.502 1.00 79.19 465 PRO A N 1
ATOM 3662 C CA . PRO A 1 465 ? -0.328 -19.580 -19.837 1.00 79.19 465 PRO A CA 1
ATOM 3663 C C . PRO A 1 465 ? -1.178 -18.494 -20.508 1.00 79.19 465 PRO A C 1
ATOM 3665 O O . PRO A 1 465 ? -2.406 -18.532 -20.445 1.00 79.19 465 PRO A O 1
ATOM 3668 N N . SER A 1 466 ? -0.534 -17.521 -21.153 1.00 72.19 466 SER A N 1
ATOM 3669 C CA . SER A 1 466 ? -1.187 -16.393 -21.814 1.00 72.19 466 SER A CA 1
ATOM 3670 C C . SER A 1 466 ? -1.468 -16.614 -23.304 1.00 72.19 466 SER A C 1
ATOM 3672 O O . SER A 1 466 ? -2.104 -15.761 -23.923 1.00 72.19 466 SER A O 1
ATOM 3674 N N . ASN A 1 467 ? -1.025 -17.736 -23.892 1.00 79.19 467 ASN A N 1
ATOM 3675 C CA . ASN A 1 467 ? -1.126 -18.036 -25.330 1.00 79.19 467 ASN A CA 1
ATOM 3676 C C . ASN A 1 467 ? -0.595 -16.917 -26.252 1.00 79.19 467 ASN A C 1
ATOM 3678 O O . ASN A 1 467 ? -0.965 -16.827 -27.422 1.00 79.19 467 ASN A O 1
ATOM 3682 N N . LEU A 1 468 ? 0.282 -16.052 -25.732 1.00 76.81 468 LEU A N 1
ATOM 3683 C CA . LEU A 1 468 ? 0.896 -14.955 -26.486 1.00 76.81 468 LEU A CA 1
ATOM 3684 C C . LEU A 1 468 ? 2.082 -15.435 -27.327 1.00 76.81 468 LEU A C 1
ATOM 3686 O O . LEU A 1 468 ? 2.484 -14.771 -28.285 1.00 76.81 468 LEU A O 1
ATOM 3690 N N . LEU A 1 469 ? 2.657 -16.587 -26.972 1.00 77.31 469 LEU A N 1
ATOM 3691 C CA . LEU A 1 469 ? 3.750 -17.199 -27.710 1.00 77.31 469 LEU A CA 1
ATOM 3692 C C . LEU A 1 469 ? 3.200 -18.036 -28.862 1.00 77.31 469 LEU A C 1
ATOM 3694 O O . LEU A 1 469 ? 2.258 -18.811 -28.700 1.00 77.31 469 LEU A O 1
ATOM 3698 N N . ARG A 1 470 ? 3.832 -17.914 -30.031 1.00 72.38 470 ARG A N 1
ATOM 3699 C CA . ARG A 1 470 ? 3.526 -18.763 -31.183 1.00 72.38 470 ARG A CA 1
ATOM 3700 C C . ARG A 1 470 ? 3.887 -20.210 -30.846 1.00 72.38 470 ARG A C 1
ATOM 3702 O O . ARG A 1 470 ? 5.045 -20.486 -30.533 1.00 72.38 470 ARG A O 1
ATOM 3709 N N . GLU A 1 471 ? 2.925 -21.124 -30.966 1.00 62.91 471 GLU A N 1
ATOM 3710 C CA . GLU A 1 471 ? 3.191 -22.559 -30.853 1.00 62.91 471 GLU A CA 1
ATOM 3711 C C . GLU A 1 471 ? 4.276 -22.960 -31.861 1.00 62.91 471 GLU A C 1
ATOM 3713 O O . GLU A 1 471 ? 4.219 -22.598 -33.046 1.00 62.91 471 GLU A O 1
ATOM 3718 N N . LYS A 1 472 ? 5.300 -23.675 -31.385 1.00 56.31 472 LYS A N 1
ATOM 3719 C CA . LYS A 1 472 ? 6.305 -24.273 -32.266 1.00 56.31 472 LYS A CA 1
ATOM 3720 C C . LYS A 1 472 ? 5.599 -25.349 -33.092 1.00 56.31 472 LYS A C 1
ATOM 3722 O O . LYS A 1 472 ? 5.259 -26.394 -32.548 1.00 56.31 472 LYS A O 1
ATOM 3727 N N . LYS A 1 473 ? 5.343 -25.051 -34.369 1.00 37.91 473 LYS A N 1
ATOM 3728 C CA . LYS A 1 473 ? 4.975 -26.059 -35.370 1.00 37.91 473 LYS A CA 1
ATOM 3729 C C . LYS A 1 473 ? 6.108 -27.049 -35.582 1.00 37.91 473 LYS A C 1
ATOM 3731 O O . LYS A 1 473 ? 7.276 -26.593 -35.562 1.00 37.91 473 LYS A O 1
#

Solvent-accessible surface area (backbone atoms only — not comparable to full-atom values): 26530 Å² total; per-residue (Å²): 104,73,70,55,47,50,48,61,22,63,38,48,94,77,37,93,67,34,72,94,52,55,80,69,79,76,80,55,79,33,71,70,98,56,76,39,72,52,76,46,53,53,54,17,34,53,43,48,50,71,45,55,96,50,63,54,50,43,44,81,43,68,49,73,45,51,40,88,60,36,57,94,93,44,44,63,41,20,36,27,34,28,54,75,30,34,49,77,41,41,68,85,40,42,43,27,72,40,102,36,83,83,9,60,43,48,48,38,28,69,52,64,32,66,69,50,26,53,48,48,53,52,21,51,53,41,30,52,51,55,52,42,72,74,72,58,88,76,77,56,76,62,44,56,36,56,30,77,63,30,53,49,54,50,52,57,63,56,60,49,41,44,50,52,18,32,36,43,49,27,46,75,71,72,42,67,94,51,48,49,71,52,47,74,71,34,72,66,57,39,52,53,51,50,56,53,50,52,55,30,69,74,32,69,72,51,38,51,51,53,32,49,53,37,52,51,56,54,48,51,53,48,50,56,49,45,65,64,35,54,72,78,25,37,57,43,48,64,81,79,8,45,54,55,45,30,21,49,40,53,76,52,72,37,68,65,58,50,36,25,36,55,59,28,60,36,73,42,56,46,98,87,31,41,55,69,64,44,97,74,42,20,59,45,95,90,47,57,64,68,51,49,31,31,60,57,40,29,33,25,73,46,18,64,76,81,46,67,53,74,72,49,43,54,45,50,52,52,41,58,47,50,58,55,49,48,58,70,62,58,55,66,59,56,56,55,53,49,51,54,50,48,70,76,49,67,53,56,44,75,45,99,81,41,28,25,25,38,75,88,66,52,73,78,36,76,34,42,91,78,61,64,69,55,79,89,68,48,76,65,68,82,40,55,70,55,49,60,65,24,40,67,26,47,46,66,65,67,38,59,80,80,46,58,84,74,42,45,65,58,65,34,41,53,49,47,45,70,57,32,55,91,79,58,56,76,58,80,86,58,87,82,70,74,56,54,60,79,79,31,58,59,89,45,23,44,64,24,48,47,66,68,58,51,42,56,49,51,53,46,69,72,63,44,88,80,67,76,66,80,78,87,126

Radius of gyration: 30.95 Å; Cα contacts (8 Å, |Δi|>4): 601; chains: 1; bounding box: 72×62×82 Å

Secondary structure (DSSP, 8-state):
-HHHHHHHHH-GGG-TTSGGGPPP-PPPSB-SSS-B--HHHHHHHHHHHHTTTSPPP-EEEE-SS-GGGS-TT-GGGGEEEEETTEEEE----HHHHSS-TTSHHHHHHHHHHHHHHHHHHHHHHHHHHHHHHHH-----GGGGPBPHHHHHHHHHHHHTHHHHHHHHHHHHTT-TT--HHHHHH-HHHHHHHHHHHHHHHH-HHHHHHHHHHHHHHHHHHHHHHHHHHTTTTBSS-TTT-HHHHHHHTTSS--HHHHHHHHT--EEPPBTTB-SPPPTTS-SSTTSPTT--STTTTTEE---GGG---HHHHHHHHHHHHHHHHHHHHHHHHHHHHHHHHHHHHTT-EE-TTS-EE-TTS-EEESSGGGT---TTT-TTTT-HHHHHHTHHHHHHHH-HHHHTTTSB-SHHHHHHHHHHTTT----TT-TT---HHHHS-TTTBTT---HHHHHHHHHHHHH-TTS-SPP--

Nearest PDB structures (foldseek):
  6rui-assembly1_A  TM=9.471E-01  e=8.225E-45  Saccharomyces cerevisiae
  5n61-assembly1_A  TM=9.543E-01  e=4.304E-44  Saccharomyces cerevisiae S288C
  4c3i-assembly1_A  TM=9.491E-01  e=1.434E-43  Saccharomyces cerevisiae
  6rwe-assembly1_A  TM=9.517E-01  e=3.910E-43  Saccharomyces cerevisiae
  4c3j-assembly1_A  TM=9.470E-01  e=5.283E-43  Saccharomyces cerevisiae

pLDDT: mean 88.41, std 8.72, range [37.91, 96.75]